Protein AF-R4LGD7-F1 (afdb_monomer_lite)

Foldseek 3Di:
DDDDDDDDDDDDDDDDDDDDDPDPQQFAQAPAPGPGDGWDPDPDDTDNHDPVVVCVSVVVVVVVLVCQCPPPDDSNVVSVVVVVVVVVVVVCVVVVVVCCCCVPPVNVVVVVVVVVVVVVVVVVVVVVVVVVVVVVVVVVVVVVVVVVVVVVVVVVVVVVVVVVVVVVVVVVVVVVVVVVVVVVVVVVVVVVVVVVVVVVVVVVVVVVVVVVVVVVVVVVVVVVVVVVVVVVVVVVVVVVVVVVVVVVVVVVVVVVVVVVVVVVVVVVVVVVVVVVVVVVVVVVVVVVVVVVVVVVVVVVVVVVVVVVVVVVVVVVVVVVVVVVVVVVVVVVVVVVVVVVVVVVVVVVVVVVVVVVVVVVVVVVVVVVVVVVVVVVVVVVVVVPDPPDDDDDDDDD

Secondary structure (DSSP, 8-state):
-----------------PPPP-----EEEPTTT-PEEEPPSSSS----S-STTTTHHHHHHHHHHHHHHH--SHHHHHHHHHHHHHHHHHHHHHHHHHHHHHHSHHHHHHHHHHHHHHHHHHHHHHHHHHHHHHHHHHHHHHHHHHHHHHHHHHHHHHHHHHHHHHHHHHHHHHHHHHHHHHHHHHHHHHHHHHHHHHHHHHHHHHHHHHHHHHHHHHHHHHHHHHHHHHHHHHHHHHHHHHHHHHHHHHHHHHHHHHHHHHHHHHHHHHHHHHHHHHHHHHHHHHHHHHHHHHHHHHHHHHHHHHHHHHHHHHHHHHHHHHHHHHHHHHHHHHHHHHHHHHHHHHHHHHHHHHHHHHHHHHHHHHHHHHHHHHHHHHHHHHHHSS----------

pLDDT: mean 82.68, std 17.06, range [32.38, 98.5]

Structure (mmCIF, N/CA/C/O backbone):
data_AF-R4LGD7-F1
#
_entry.id   AF-R4LGD7-F1
#
loop_
_atom_site.group_PDB
_atom_site.id
_atom_site.type_symbol
_atom_site.label_atom_id
_atom_site.label_alt_id
_atom_site.label_comp_id
_atom_site.label_asym_id
_atom_site.label_entity_id
_atom_site.label_seq_id
_atom_site.pdbx_PDB_ins_code
_atom_site.Cartn_x
_atom_site.Cartn_y
_atom_site.Cartn_z
_atom_site.occupancy
_atom_site.B_iso_or_equiv
_atom_site.auth_seq_id
_atom_site.auth_comp_id
_atom_site.auth_asym_id
_atom_site.auth_atom_id
_atom_site.pdbx_PDB_model_num
ATOM 1 N N . MET A 1 1 ? 34.556 -16.173 -100.024 1.00 38.25 1 MET A N 1
ATOM 2 C CA . MET A 1 1 ? 34.265 -14.835 -100.579 1.00 38.25 1 MET A CA 1
ATOM 3 C C . MET A 1 1 ? 35.461 -13.973 -100.240 1.00 38.25 1 MET A C 1
ATOM 5 O O . MET A 1 1 ? 35.655 -13.718 -99.063 1.00 38.25 1 MET A O 1
ATOM 9 N N . ALA A 1 2 ? 36.342 -13.570 -101.134 1.00 39.22 2 ALA A N 1
ATOM 10 C CA . ALA A 1 2 ? 36.538 -13.737 -102.574 1.00 39.22 2 ALA A CA 1
ATOM 11 C C . ALA A 1 2 ? 38.052 -13.438 -102.753 1.00 39.22 2 ALA A C 1
ATOM 13 O O . ALA A 1 2 ? 38.569 -12.611 -102.001 1.00 39.22 2 ALA A O 1
ATOM 14 N N . ASP A 1 3 ? 38.803 -14.320 -103.413 1.00 35.53 3 ASP A N 1
ATOM 15 C CA . ASP A 1 3 ? 39.297 -14.156 -104.801 1.00 35.53 3 ASP A CA 1
ATOM 16 C C . ASP A 1 3 ? 40.407 -13.098 -104.920 1.00 35.53 3 ASP A C 1
ATOM 18 O O . ASP A 1 3 ? 40.339 -12.051 -104.288 1.00 35.53 3 ASP A O 1
ATOM 22 N N . ASP A 1 4 ? 41.406 -13.192 -105.784 1.00 39.41 4 ASP A N 1
ATOM 23 C CA . ASP A 1 4 ? 42.182 -14.248 -106.452 1.00 39.41 4 ASP A CA 1
ATOM 24 C C . ASP A 1 4 ? 43.318 -13.461 -107.176 1.00 39.41 4 ASP A C 1
ATOM 26 O O . ASP A 1 4 ? 43.354 -12.230 -107.091 1.00 39.41 4 ASP A O 1
ATOM 30 N N . ASP A 1 5 ? 44.204 -14.141 -107.908 1.00 42.47 5 ASP A N 1
ATOM 31 C CA . ASP A 1 5 ? 45.185 -13.600 -108.887 1.00 42.47 5 ASP A CA 1
ATOM 32 C C . ASP A 1 5 ? 46.436 -12.895 -108.305 1.00 42.47 5 ASP A C 1
ATOM 34 O O . ASP A 1 5 ? 46.411 -11.744 -107.880 1.00 42.47 5 ASP A O 1
ATOM 38 N N . ILE A 1 6 ? 47.639 -13.482 -108.202 1.00 42.53 6 ILE A N 1
ATOM 39 C CA . ILE A 1 6 ? 48.446 -14.314 -109.122 1.00 42.53 6 ILE A CA 1
ATOM 40 C C . ILE A 1 6 ? 48.584 -13.705 -110.525 1.00 42.53 6 ILE A C 1
ATOM 42 O O . ILE A 1 6 ? 47.677 -13.818 -111.330 1.00 42.53 6 ILE A O 1
ATOM 46 N N . LEU A 1 7 ? 49.777 -13.184 -110.857 1.00 39.28 7 LEU A N 1
ATOM 47 C CA . LEU A 1 7 ? 50.544 -13.591 -112.050 1.00 39.28 7 LEU A CA 1
ATOM 48 C C . LEU A 1 7 ? 52.029 -13.130 -111.966 1.00 39.28 7 LEU A C 1
ATOM 50 O O . LEU A 1 7 ? 52.298 -12.028 -111.483 1.00 39.28 7 LEU A O 1
ATOM 54 N N . PRO A 1 8 ? 53.006 -13.950 -112.422 1.00 48.75 8 PRO A N 1
ATOM 55 C CA . PRO A 1 8 ? 54.444 -13.738 -112.230 1.00 48.75 8 PRO A CA 1
ATOM 56 C C . PRO A 1 8 ? 55.233 -13.402 -113.522 1.00 48.75 8 PRO A C 1
ATOM 58 O O . PRO A 1 8 ? 54.756 -13.583 -114.635 1.00 48.75 8 PRO A O 1
ATOM 61 N N . THR A 1 9 ? 56.494 -12.983 -113.331 1.00 39.97 9 THR A N 1
ATOM 62 C CA . THR A 1 9 ? 57.696 -13.167 -114.190 1.00 39.97 9 THR A CA 1
ATOM 63 C C . THR A 1 9 ? 57.579 -13.154 -115.723 1.00 39.97 9 THR A C 1
ATOM 65 O O . THR A 1 9 ? 57.074 -14.104 -116.312 1.00 39.97 9 THR A O 1
ATOM 68 N N . GLN A 1 10 ? 58.333 -12.255 -116.375 1.00 41.62 10 GLN A N 1
ATOM 69 C CA . GLN A 1 10 ? 59.003 -12.566 -117.649 1.00 41.62 10 GLN A CA 1
ATOM 70 C C . GLN A 1 10 ? 60.457 -12.062 -117.676 1.00 41.62 10 GLN A C 1
ATOM 72 O O . GLN A 1 10 ? 60.734 -10.866 -117.648 1.00 41.62 10 GLN A O 1
ATOM 77 N N . ARG A 1 11 ? 61.386 -13.027 -117.737 1.00 36.84 11 ARG A N 1
ATOM 78 C CA . ARG A 1 11 ? 62.763 -12.888 -118.230 1.00 36.84 11 ARG A CA 1
ATOM 79 C C . ARG A 1 11 ? 62.738 -13.084 -119.751 1.00 36.84 11 ARG A C 1
ATOM 81 O O . ARG A 1 11 ? 62.188 -14.080 -120.209 1.00 36.84 11 ARG A O 1
ATOM 88 N N . LEU A 1 12 ? 63.416 -12.220 -120.498 1.00 41.97 12 LEU A N 1
ATOM 89 C CA . LEU A 1 12 ? 63.855 -12.446 -121.884 1.00 41.97 12 LEU A CA 1
ATOM 90 C C . LEU A 1 12 ? 65.398 -12.388 -121.830 1.00 41.97 12 LEU A C 1
ATOM 92 O O . LEU A 1 12 ? 65.941 -11.379 -121.394 1.00 41.97 12 LEU A O 1
ATOM 96 N N . ALA A 1 13 ? 66.169 -13.479 -121.965 1.00 35.03 13 ALA A N 1
ATOM 97 C CA . ALA A 1 13 ? 66.481 -14.210 -123.206 1.00 35.03 13 ALA A CA 1
ATOM 98 C C . ALA A 1 13 ? 66.759 -13.214 -124.350 1.00 35.03 13 ALA A C 1
ATOM 100 O O . ALA A 1 13 ? 65.853 -12.549 -124.822 1.00 35.03 13 ALA A O 1
ATOM 101 N N . GLY A 1 14 ? 68.008 -12.943 -124.726 1.00 32.38 14 GLY A N 1
ATOM 102 C CA . GLY A 1 14 ? 68.897 -13.899 -125.381 1.00 32.38 14 GLY A CA 1
ATOM 103 C C . GLY A 1 14 ? 68.765 -13.719 -126.896 1.00 32.38 14 GLY A C 1
ATOM 104 O O . GLY A 1 14 ? 67.782 -14.152 -127.483 1.00 32.38 14 GLY A O 1
ATOM 105 N N . SER A 1 15 ? 69.727 -13.051 -127.535 1.00 33.50 15 SER A N 1
ATOM 106 C CA . SER A 1 15 ? 69.839 -13.001 -128.998 1.00 33.50 15 SER A CA 1
ATOM 107 C C . SER A 1 15 ? 71.292 -12.786 -129.417 1.00 33.50 15 SER A C 1
ATOM 109 O O . SER A 1 15 ? 71.870 -11.722 -129.227 1.00 33.50 15 SER A O 1
ATOM 111 N N . ALA A 1 16 ? 71.863 -13.839 -129.985 1.00 37.38 16 ALA A N 1
ATOM 112 C CA . ALA A 1 16 ? 73.033 -13.877 -130.858 1.00 37.38 16 ALA A CA 1
ATOM 113 C C . ALA A 1 16 ? 72.837 -15.107 -131.770 1.00 37.38 16 ALA A C 1
ATOM 115 O O . ALA A 1 16 ? 72.139 -16.033 -131.350 1.00 37.38 16 ALA A O 1
ATOM 116 N N . PRO A 1 17 ? 73.527 -15.249 -132.913 1.00 47.19 17 PRO A N 1
ATOM 117 C CA . PRO A 1 17 ? 74.040 -14.263 -133.868 1.00 47.19 17 PRO A CA 1
ATOM 118 C C . PRO A 1 17 ? 73.513 -14.551 -135.302 1.00 47.19 17 PRO A C 1
ATOM 120 O O . PRO A 1 17 ? 73.034 -15.646 -135.589 1.00 47.19 17 PRO A O 1
ATOM 123 N N . ALA A 1 18 ? 73.625 -13.594 -136.228 1.00 39.81 18 ALA A N 1
ATOM 124 C CA . ALA A 1 18 ? 73.354 -13.817 -137.654 1.00 39.81 18 ALA A CA 1
ATOM 125 C C . ALA A 1 18 ? 74.667 -13.969 -138.440 1.00 39.81 18 ALA A C 1
ATOM 127 O O . ALA A 1 18 ? 75.651 -13.283 -138.168 1.00 39.81 18 ALA A O 1
ATOM 128 N N . ALA A 1 19 ? 74.655 -14.926 -139.364 1.00 38.81 19 ALA A N 1
ATOM 129 C CA . ALA A 1 19 ? 75.782 -15.465 -140.106 1.00 38.81 19 ALA A CA 1
ATOM 130 C C . ALA A 1 19 ? 76.395 -14.500 -141.137 1.00 38.81 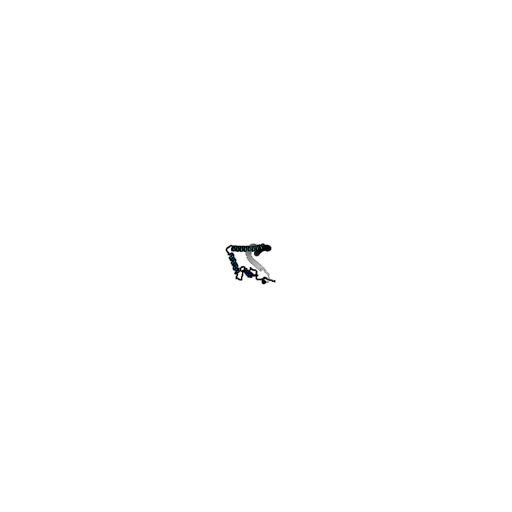19 ALA A C 1
ATOM 132 O O . ALA A 1 19 ? 75.721 -13.645 -141.706 1.00 38.81 19 ALA A O 1
ATOM 133 N N . ALA A 1 20 ? 77.691 -14.711 -141.367 1.00 39.78 20 ALA A N 1
ATOM 134 C CA . ALA A 1 20 ? 78.542 -14.044 -142.342 1.00 39.78 20 ALA A CA 1
ATOM 135 C C . ALA A 1 20 ? 78.136 -14.326 -143.806 1.00 39.78 20 ALA A C 1
ATOM 137 O O . ALA A 1 20 ? 77.704 -15.440 -144.108 1.00 39.78 20 ALA A O 1
ATOM 138 N N . PRO A 1 21 ? 78.365 -13.384 -144.736 1.00 44.44 21 PRO A N 1
ATOM 139 C CA . PRO A 1 21 ? 78.763 -13.708 -146.101 1.00 44.44 21 PRO A CA 1
ATOM 140 C C . PRO A 1 21 ? 80.276 -14.019 -146.156 1.00 44.44 21 PRO A C 1
ATOM 142 O O . PRO A 1 21 ? 81.037 -13.513 -145.334 1.00 44.44 21 PRO A O 1
ATOM 145 N N . ASP A 1 22 ? 80.707 -14.856 -147.107 1.00 49.44 22 ASP A N 1
ATOM 146 C CA . ASP A 1 22 ? 82.111 -15.214 -147.391 1.00 49.44 22 ASP A CA 1
ATOM 147 C C . ASP A 1 22 ? 82.980 -13.971 -147.695 1.00 49.44 22 ASP A C 1
ATOM 149 O O . ASP A 1 22 ? 83.209 -13.603 -148.849 1.00 49.44 22 ASP A O 1
ATOM 153 N N . GLU A 1 23 ? 83.461 -13.300 -146.648 1.00 52.59 23 GLU A N 1
ATOM 154 C CA . GLU A 1 23 ? 84.456 -12.232 -146.738 1.00 52.59 23 GLU A CA 1
ATOM 155 C C . GLU A 1 23 ? 85.862 -12.833 -146.900 1.00 52.59 23 GLU A C 1
ATOM 157 O O . GLU A 1 23 ? 86.199 -13.818 -146.229 1.00 52.59 23 GLU A O 1
ATOM 162 N N . PRO A 1 24 ? 86.717 -12.259 -147.771 1.00 55.06 24 PRO A N 1
ATOM 163 C CA . PRO A 1 24 ? 88.086 -12.727 -147.936 1.00 55.06 24 PRO A CA 1
ATOM 164 C C . PRO A 1 24 ? 88.774 -12.671 -146.576 1.00 55.06 24 PRO A C 1
ATOM 166 O O . PRO A 1 24 ? 88.838 -11.605 -145.968 1.00 55.06 24 PRO A O 1
ATOM 169 N N . VAL A 1 25 ? 89.275 -13.809 -146.084 1.00 60.56 25 VAL A N 1
ATOM 170 C CA . VAL A 1 25 ? 90.020 -13.859 -144.822 1.00 60.56 25 VAL A CA 1
ATOM 171 C C . VAL A 1 25 ? 91.148 -12.834 -144.915 1.00 60.56 25 VAL A C 1
ATOM 173 O O . VAL A 1 25 ? 92.125 -13.053 -145.631 1.00 60.56 25 VAL A O 1
ATOM 176 N N . GLU A 1 26 ? 90.989 -11.695 -144.233 1.00 76.69 26 GLU A N 1
ATOM 177 C CA . GLU A 1 26 ? 91.947 -10.599 -144.301 1.00 76.69 26 GLU A CA 1
ATOM 178 C C . GLU A 1 26 ? 93.261 -11.121 -143.719 1.00 76.69 26 GLU A C 1
ATOM 180 O O . GLU A 1 26 ? 93.400 -11.339 -142.515 1.00 76.69 26 GLU A O 1
ATOM 185 N N . THR A 1 27 ? 94.231 -11.420 -144.579 1.00 72.38 27 THR A N 1
ATOM 186 C CA . THR A 1 27 ? 95.546 -11.869 -144.139 1.00 72.38 27 THR A CA 1
ATOM 187 C C . THR A 1 27 ? 96.445 -10.658 -143.967 1.00 72.38 27 THR A C 1
ATOM 189 O O . THR A 1 27 ? 96.840 -10.030 -144.949 1.00 72.38 27 THR A O 1
ATOM 192 N N . ARG A 1 28 ? 96.814 -10.340 -142.721 1.00 78.88 28 ARG A N 1
ATOM 193 C CA . ARG A 1 28 ? 97.836 -9.319 -142.435 1.00 78.88 28 ARG A CA 1
ATOM 194 C C . ARG A 1 28 ? 99.207 -9.980 -142.317 1.00 78.88 28 ARG A C 1
ATOM 196 O O . ARG A 1 28 ? 99.301 -11.059 -141.725 1.00 78.88 28 ARG A O 1
ATOM 203 N N . PRO A 1 29 ? 100.278 -9.358 -142.835 1.00 81.50 29 PRO A N 1
ATOM 204 C CA . PRO A 1 29 ? 101.618 -9.908 -142.696 1.00 81.50 29 PRO A CA 1
ATOM 205 C C . PRO A 1 29 ? 101.994 -10.004 -141.215 1.00 81.50 29 PRO A C 1
ATOM 207 O O . PRO A 1 29 ? 101.773 -9.074 -140.433 1.00 81.50 29 PRO A O 1
ATOM 210 N N . CYS A 1 30 ? 102.569 -11.138 -140.817 1.00 82.12 30 CYS A N 1
ATOM 211 C CA . CYS A 1 30 ? 103.103 -11.329 -139.479 1.00 82.12 30 CYS A CA 1
ATOM 212 C C . CYS A 1 30 ? 104.121 -10.230 -139.177 1.00 82.12 30 CYS A C 1
ATOM 214 O O . CYS A 1 30 ? 105.102 -10.077 -139.900 1.00 82.12 30 CYS A O 1
ATOM 216 N N . ALA A 1 31 ? 103.962 -9.547 -138.042 1.00 81.38 31 ALA A N 1
ATOM 217 C CA . ALA A 1 31 ? 104.867 -8.483 -137.610 1.00 81.38 31 ALA A CA 1
ATOM 218 C C . ALA A 1 31 ? 106.307 -8.955 -137.302 1.00 81.38 31 ALA A C 1
ATOM 220 O O . ALA A 1 31 ? 107.125 -8.151 -136.865 1.00 81.38 31 ALA A O 1
ATOM 221 N N . HIS A 1 32 ? 106.616 -10.246 -137.468 1.00 80.94 32 HIS A N 1
ATOM 222 C CA . HIS A 1 32 ? 107.971 -10.774 -137.343 1.00 80.94 32 HIS A CA 1
ATOM 223 C C . HIS A 1 32 ? 108.520 -11.336 -138.659 1.00 80.94 32 HIS A C 1
ATOM 225 O O . HIS A 1 32 ? 109.549 -10.860 -139.119 1.00 80.94 32 HIS A O 1
ATOM 231 N N . CYS A 1 33 ? 107.857 -12.328 -139.261 1.00 76.50 33 CYS A N 1
ATOM 232 C CA . CYS A 1 33 ? 108.366 -13.017 -140.454 1.00 76.50 33 CYS A CA 1
ATOM 233 C C . CYS A 1 33 ? 107.679 -12.600 -141.765 1.00 76.50 33 CYS A C 1
ATOM 235 O O . CYS A 1 33 ? 108.028 -13.111 -142.822 1.00 76.50 33 CYS A O 1
ATOM 237 N N . GLY A 1 34 ? 106.671 -11.726 -141.714 1.00 79.81 34 GLY A N 1
ATOM 238 C CA . GLY A 1 34 ? 105.950 -11.249 -142.896 1.00 79.81 34 GLY A CA 1
ATOM 239 C C . GLY A 1 34 ? 104.959 -12.238 -143.521 1.00 79.81 34 GLY A C 1
ATOM 240 O O . GLY A 1 34 ? 104.193 -11.824 -144.386 1.00 79.81 34 GLY A O 1
ATOM 241 N N . ARG A 1 35 ? 104.900 -13.508 -143.080 1.00 80.25 35 ARG A N 1
ATOM 242 C CA . ARG A 1 35 ? 103.923 -14.490 -143.595 1.00 80.25 35 ARG A CA 1
ATOM 243 C C . ARG A 1 35 ? 102.481 -13.990 -143.422 1.00 80.25 35 ARG A C 1
ATOM 245 O O . ARG A 1 35 ? 102.187 -13.414 -142.373 1.00 80.25 35 ARG A O 1
ATOM 252 N N . PRO A 1 36 ? 101.584 -14.221 -144.395 1.00 80.56 36 PRO A N 1
ATOM 253 C CA . PRO A 1 36 ? 100.181 -13.844 -144.271 1.00 80.56 36 PRO A CA 1
ATOM 254 C C . PRO A 1 36 ? 99.538 -14.608 -143.110 1.00 80.56 36 PRO A C 1
ATOM 256 O O . PRO A 1 36 ? 99.473 -15.835 -143.122 1.00 80.56 36 PRO A O 1
ATOM 259 N N . VAL A 1 37 ? 99.092 -13.879 -142.084 1.00 80.62 37 VAL A N 1
ATOM 260 C CA . VAL A 1 37 ? 98.392 -14.437 -140.923 1.00 80.62 37 VAL A CA 1
ATOM 261 C C . VAL A 1 37 ? 96.903 -14.146 -141.073 1.00 80.62 37 VAL A C 1
ATOM 263 O O . VAL A 1 37 ? 96.532 -12.964 -141.065 1.00 80.62 37 VAL A O 1
ATOM 266 N N . PRO A 1 38 ? 96.049 -15.178 -141.178 1.00 79.19 38 PRO A N 1
ATOM 267 C CA . PRO A 1 38 ? 94.608 -14.988 -141.271 1.00 79.19 38 PRO A CA 1
ATOM 268 C C . PRO A 1 38 ? 94.076 -14.292 -140.010 1.00 79.19 38 PRO A C 1
ATOM 270 O O . PRO A 1 38 ? 94.327 -14.735 -138.883 1.00 79.19 38 PRO A O 1
ATOM 273 N N . GLN A 1 39 ? 93.388 -13.162 -140.194 1.00 81.69 39 GLN A N 1
ATOM 274 C CA . GLN A 1 39 ? 92.724 -12.439 -139.111 1.00 81.69 39 GLN A CA 1
ATOM 275 C C . GLN A 1 39 ? 91.346 -13.041 -138.809 1.00 81.69 39 GLN A C 1
ATOM 277 O O . GLN A 1 39 ? 90.741 -13.726 -139.628 1.00 81.69 39 GLN A O 1
ATOM 282 N N . ARG A 1 40 ? 90.853 -12.788 -137.595 1.00 74.56 40 ARG A N 1
ATOM 283 C CA . ARG A 1 40 ? 89.493 -13.137 -137.156 1.00 74.56 40 ARG A CA 1
ATOM 284 C C . ARG A 1 40 ? 88.547 -11.975 -137.460 1.00 74.56 40 ARG A C 1
ATOM 286 O O . ARG A 1 40 ? 88.895 -10.841 -137.151 1.00 74.56 40 ARG A O 1
ATOM 293 N N . ALA A 1 41 ? 87.354 -12.272 -137.973 1.00 66.50 41 ALA A N 1
ATOM 294 C CA . ALA A 1 41 ? 86.334 -11.273 -138.313 1.00 66.50 41 ALA A CA 1
ATOM 295 C C . ALA A 1 41 ? 85.604 -10.664 -137.089 1.00 66.50 41 ALA A C 1
ATOM 297 O O . ALA A 1 41 ? 84.843 -9.714 -137.223 1.00 66.50 41 ALA A O 1
ATOM 298 N N . SER A 1 42 ? 85.813 -11.190 -135.876 1.00 66.69 42 SER A N 1
ATOM 299 C CA . SER A 1 42 ? 85.057 -10.807 -134.672 1.00 66.69 42 SER A CA 1
ATOM 300 C C . SER A 1 42 ? 85.822 -9.873 -133.720 1.00 66.69 42 SER A C 1
ATOM 302 O O . SER A 1 42 ? 87.030 -10.044 -133.524 1.00 66.69 42 SER A O 1
ATOM 304 N N . ALA A 1 43 ? 85.092 -8.968 -133.048 1.00 54.62 43 ALA A N 1
ATOM 305 C CA . ALA A 1 43 ? 85.590 -7.967 -132.097 1.00 54.62 43 ALA A CA 1
ATOM 306 C C . ALA A 1 43 ? 86.573 -8.542 -131.054 1.00 54.62 43 ALA A C 1
ATOM 308 O O . ALA A 1 43 ? 86.215 -9.296 -130.151 1.00 54.62 43 ALA A O 1
ATOM 309 N N . GLY A 1 44 ? 87.847 -8.182 -131.202 1.00 69.06 44 GLY A N 1
ATOM 310 C CA . GLY A 1 44 ? 88.956 -8.598 -130.350 1.00 69.06 44 GLY A CA 1
ATOM 311 C C . GLY A 1 44 ? 90.283 -8.128 -130.943 1.00 69.06 44 GLY A C 1
ATOM 312 O O . GLY A 1 44 ? 90.360 -7.785 -132.121 1.00 69.06 44 GLY A O 1
ATOM 313 N N . ARG A 1 45 ? 91.358 -8.087 -130.144 1.00 72.31 45 ARG A N 1
ATOM 314 C CA . ARG A 1 45 ? 92.643 -7.528 -130.604 1.00 72.31 45 ARG A CA 1
ATOM 315 C C . ARG A 1 45 ? 93.157 -8.275 -131.849 1.00 72.31 45 ARG A C 1
ATOM 317 O O . ARG A 1 45 ? 93.325 -9.494 -131.758 1.00 72.31 45 ARG A O 1
ATOM 324 N N . PRO A 1 46 ? 93.466 -7.596 -132.967 1.00 74.44 46 PRO A N 1
ATOM 325 C CA . PRO A 1 46 ? 93.964 -8.250 -134.177 1.00 74.44 46 PRO A CA 1
ATOM 326 C C . PRO A 1 46 ? 95.207 -9.115 -133.917 1.00 74.44 46 PRO A C 1
ATOM 328 O O . PRO A 1 46 ? 96.064 -8.775 -133.088 1.00 74.44 46 PRO A O 1
ATOM 331 N N . PHE A 1 47 ? 95.309 -10.250 -134.611 1.00 77.38 47 PHE A N 1
ATOM 332 C CA . PHE A 1 47 ? 96.453 -11.151 -134.507 1.00 77.38 47 PHE A CA 1
ATOM 333 C C . PHE A 1 47 ? 97.677 -10.525 -135.179 1.00 77.38 47 PHE A C 1
ATOM 335 O O . PHE A 1 47 ? 97.736 -10.367 -136.392 1.00 77.38 47 PHE A O 1
ATOM 342 N N . ARG A 1 48 ? 98.695 -10.180 -134.385 1.00 82.06 48 ARG A N 1
ATOM 343 C CA . ARG A 1 48 ? 99.935 -9.563 -134.894 1.00 82.06 48 ARG A CA 1
ATOM 344 C C . ARG A 1 48 ? 100.998 -10.565 -135.367 1.00 82.06 48 ARG A C 1
ATOM 346 O O . ARG A 1 48 ? 101.928 -10.155 -136.055 1.00 82.06 48 ARG A O 1
ATOM 353 N N . TYR A 1 49 ? 100.912 -11.842 -134.989 1.00 83.44 49 TYR A N 1
ATOM 354 C CA . TYR A 1 49 ? 101.970 -12.835 -135.230 1.00 83.44 49 TYR A CA 1
ATOM 355 C C . TYR A 1 49 ? 101.417 -14.177 -135.728 1.00 83.44 49 TYR A C 1
ATOM 357 O O . TYR A 1 49 ? 100.282 -14.515 -135.397 1.00 83.44 49 TYR A O 1
ATOM 365 N N . CYS A 1 50 ? 102.238 -14.931 -136.474 1.00 81.88 50 CYS A N 1
ATOM 366 C CA . CYS A 1 50 ? 101.960 -16.309 -136.898 1.00 81.88 50 CYS A CA 1
ATOM 367 C C . CYS A 1 50 ? 101.635 -17.205 -135.699 1.00 81.88 50 CYS A C 1
ATOM 369 O O . CYS A 1 50 ? 102.309 -17.140 -134.666 1.00 81.88 50 CYS A O 1
ATOM 371 N N . ARG A 1 51 ? 100.607 -18.039 -135.854 1.00 78.50 51 ARG A N 1
ATOM 372 C CA . ARG A 1 51 ? 100.076 -18.928 -134.807 1.00 78.50 51 ARG A CA 1
ATOM 373 C C . ARG A 1 51 ? 100.319 -20.404 -135.118 1.00 78.50 51 ARG A C 1
ATOM 375 O O . ARG A 1 51 ? 100.408 -21.203 -134.200 1.00 78.50 51 ARG A O 1
ATOM 382 N N . ASP A 1 52 ? 100.503 -20.700 -136.395 1.00 71.62 52 ASP A N 1
ATOM 383 C CA . ASP A 1 52 ? 100.900 -21.967 -137.007 1.00 71.62 52 ASP A CA 1
ATOM 384 C C . ASP A 1 52 ? 102.328 -22.419 -136.655 1.00 71.62 52 ASP A C 1
ATOM 386 O O . ASP A 1 52 ? 102.666 -23.573 -136.874 1.00 71.62 52 ASP A O 1
ATOM 390 N N . ASN A 1 53 ? 103.158 -21.540 -136.084 1.00 68.19 53 ASN A N 1
ATOM 391 C CA . ASN A 1 53 ? 104.538 -21.854 -135.695 1.00 68.19 53 ASN A CA 1
ATOM 392 C C . ASN A 1 53 ? 104.740 -21.816 -134.165 1.00 68.19 53 ASN A C 1
ATOM 394 O O . ASN A 1 53 ? 105.652 -21.151 -133.681 1.00 68.19 53 ASN A O 1
ATOM 398 N N . ASP A 1 54 ? 103.819 -22.391 -133.380 1.00 70.50 54 ASP A N 1
ATOM 399 C CA . ASP A 1 54 ? 103.883 -22.485 -131.904 1.00 70.50 54 ASP A CA 1
ATOM 400 C C . ASP A 1 54 ? 104.279 -21.178 -131.183 1.00 70.50 54 ASP A C 1
ATOM 402 O O . ASP A 1 54 ? 105.052 -21.140 -130.217 1.00 70.50 54 ASP A O 1
ATOM 406 N N . GLY A 1 55 ? 103.787 -20.044 -131.692 1.00 77.44 55 GLY A N 1
ATOM 407 C CA . GLY A 1 55 ? 104.093 -18.715 -131.160 1.00 77.44 55 GLY A CA 1
ATOM 408 C C . GLY A 1 55 ? 105.569 -18.304 -131.257 1.00 77.44 55 GLY A C 1
ATOM 409 O O . GLY A 1 55 ? 105.982 -17.353 -130.587 1.00 77.44 55 GLY A O 1
ATOM 410 N N . GLU A 1 56 ? 106.386 -18.977 -132.067 1.00 79.06 56 GLU A N 1
ATOM 411 C CA . GLU A 1 56 ? 107.804 -18.663 -132.247 1.00 79.06 56 GLU A CA 1
ATOM 412 C C . GLU A 1 56 ? 107.993 -17.223 -132.741 1.00 79.06 56 GLU A C 1
ATOM 414 O O . GLU A 1 56 ? 108.767 -16.471 -132.161 1.00 79.06 56 GLU A O 1
ATOM 419 N N . CYS A 1 57 ? 107.189 -16.766 -133.705 1.00 80.56 57 CYS A N 1
ATOM 420 C CA . CYS A 1 57 ? 107.237 -15.385 -134.201 1.00 80.56 57 CYS A CA 1
ATOM 421 C C . CYS A 1 57 ? 106.926 -14.336 -133.117 1.00 80.56 57 CYS A C 1
ATOM 423 O O . CYS A 1 57 ? 107.551 -13.272 -133.068 1.00 80.56 57 CYS A O 1
ATOM 425 N N . GLN A 1 58 ? 105.989 -14.629 -132.210 1.00 82.38 58 GLN A N 1
ATOM 426 C CA . GLN A 1 58 ? 105.699 -13.762 -131.066 1.00 82.38 58 GLN A CA 1
ATOM 427 C C . GLN A 1 58 ? 106.864 -13.762 -130.068 1.00 82.38 58 GLN A C 1
ATOM 429 O O . GLN A 1 58 ? 107.252 -12.696 -129.577 1.00 82.38 58 GLN A O 1
ATOM 434 N N . ARG A 1 59 ? 107.441 -14.939 -129.782 1.00 80.00 59 ARG A N 1
ATOM 435 C CA . ARG A 1 59 ? 108.606 -15.096 -128.898 1.00 80.00 59 ARG A CA 1
ATOM 436 C C . ARG A 1 59 ? 109.847 -14.415 -129.472 1.00 80.00 59 ARG A C 1
ATOM 438 O O . ARG A 1 59 ? 110.525 -13.706 -128.737 1.00 80.00 59 ARG A O 1
ATOM 445 N N . ALA A 1 60 ? 110.096 -14.528 -130.771 1.00 75.19 60 ALA A N 1
ATOM 446 C CA . ALA A 1 60 ? 111.210 -13.899 -131.464 1.00 75.19 60 ALA A CA 1
ATOM 447 C C . ALA A 1 60 ? 111.072 -12.372 -131.484 1.00 75.19 60 ALA A C 1
ATOM 449 O O . ALA A 1 60 ? 111.996 -11.677 -131.075 1.00 75.19 60 ALA A O 1
ATOM 450 N N . SER A 1 61 ? 109.896 -11.824 -131.809 1.00 77.56 61 SER A N 1
ATOM 451 C CA . SER A 1 61 ? 109.644 -10.377 -131.688 1.00 77.56 61 SER A CA 1
ATOM 452 C C . SER A 1 61 ? 109.744 -9.881 -130.236 1.00 77.56 61 SER A C 1
ATOM 454 O O . SER A 1 61 ? 110.220 -8.774 -129.973 1.00 77.56 61 SER A O 1
ATOM 456 N N . ARG A 1 62 ? 109.325 -10.691 -129.252 1.00 76.31 62 ARG A N 1
ATOM 457 C CA . ARG A 1 62 ? 109.540 -10.393 -127.826 1.00 76.31 62 ARG A CA 1
ATOM 458 C C . ARG A 1 62 ? 111.029 -10.403 -127.472 1.00 76.31 62 ARG A C 1
ATOM 460 O O . ARG A 1 62 ? 111.464 -9.482 -126.793 1.00 76.31 62 ARG A O 1
ATOM 467 N N . ASN A 1 63 ? 111.804 -11.367 -127.962 1.00 74.94 63 ASN A N 1
ATOM 468 C CA . ASN A 1 63 ? 113.252 -11.430 -127.769 1.00 74.94 63 ASN A CA 1
ATOM 469 C C . ASN A 1 63 ? 113.974 -10.269 -128.457 1.00 74.94 63 ASN A C 1
ATOM 471 O O . ASN A 1 63 ? 114.875 -9.703 -127.858 1.00 74.94 63 ASN A O 1
ATOM 475 N N . VAL A 1 64 ? 113.552 -9.853 -129.653 1.00 73.31 64 VAL A N 1
ATOM 476 C CA . VAL A 1 64 ? 114.069 -8.658 -130.340 1.00 73.31 64 VAL A CA 1
ATOM 477 C C . VAL A 1 64 ? 113.803 -7.407 -129.502 1.00 73.31 64 VAL A C 1
ATOM 479 O O . VAL A 1 64 ? 114.727 -6.647 -129.239 1.00 73.31 64 VAL A O 1
ATOM 482 N N . ARG A 1 65 ? 112.585 -7.225 -128.978 1.00 67.94 65 ARG A N 1
ATOM 483 C CA . ARG A 1 65 ? 112.274 -6.103 -128.072 1.00 67.94 65 ARG A CA 1
ATOM 484 C C . ARG A 1 65 ? 113.043 -6.167 -126.753 1.00 67.94 65 ARG A C 1
ATOM 486 O O . ARG A 1 65 ? 113.530 -5.143 -126.294 1.00 67.94 65 ARG A O 1
ATOM 493 N N . MET A 1 66 ? 113.191 -7.353 -126.162 1.00 69.25 66 MET A N 1
ATOM 494 C CA . MET A 1 66 ? 114.012 -7.553 -124.961 1.00 69.25 66 MET A CA 1
ATOM 495 C C . MET A 1 66 ? 115.484 -7.228 -125.240 1.00 69.25 66 MET A C 1
ATOM 497 O O . MET A 1 66 ? 116.100 -6.537 -124.438 1.00 69.25 66 MET A O 1
ATOM 501 N N . ARG A 1 67 ? 116.026 -7.637 -126.396 1.00 66.56 67 ARG A N 1
ATOM 502 C CA . ARG A 1 67 ? 117.383 -7.285 -126.839 1.00 66.56 67 ARG A CA 1
ATOM 503 C C . ARG A 1 67 ? 117.526 -5.784 -127.072 1.00 66.56 67 ARG A C 1
ATOM 505 O O . ARG A 1 67 ? 118.498 -5.218 -126.601 1.00 66.56 67 ARG A O 1
ATOM 512 N N . HIS A 1 68 ? 116.558 -5.119 -127.704 1.00 65.38 68 HIS A N 1
ATOM 513 C CA . HIS A 1 68 ? 116.586 -3.661 -127.872 1.00 65.38 68 HIS A CA 1
ATOM 514 C C . HIS A 1 68 ? 116.457 -2.904 -126.540 1.00 65.38 68 HIS A C 1
ATOM 516 O O . HIS A 1 68 ? 117.108 -1.878 -126.370 1.00 65.38 68 HIS A O 1
ATOM 522 N N . ARG A 1 69 ? 115.696 -3.418 -125.562 1.00 66.31 69 ARG A N 1
ATOM 523 C CA . ARG A 1 69 ? 115.637 -2.842 -124.202 1.00 66.31 69 ARG A CA 1
ATOM 524 C C . ARG A 1 69 ? 116.915 -3.054 -123.397 1.00 66.31 69 ARG A C 1
ATOM 526 O O . ARG A 1 69 ? 117.276 -2.185 -122.605 1.00 66.31 69 ARG A O 1
ATOM 533 N N . ALA A 1 70 ? 117.552 -4.211 -123.560 1.00 63.53 70 ALA A N 1
ATOM 534 C CA . ALA A 1 70 ? 118.757 -4.608 -122.835 1.00 63.53 70 ALA A CA 1
ATOM 535 C C . ALA A 1 70 ? 120.060 -4.247 -123.577 1.00 63.53 70 ALA A C 1
ATOM 537 O O . ALA A 1 70 ? 121.139 -4.539 -123.070 1.00 63.53 70 ALA A O 1
ATOM 538 N N . ALA A 1 71 ? 119.976 -3.614 -124.754 1.00 59.78 71 ALA A N 1
ATOM 539 C CA . ALA A 1 71 ? 121.133 -3.169 -125.521 1.00 59.78 71 ALA A CA 1
ATOM 540 C C . ALA A 1 71 ? 121.832 -2.002 -124.792 1.00 59.78 71 ALA A C 1
ATOM 542 O O . ALA A 1 71 ? 121.196 -0.964 -124.569 1.00 59.78 71 ALA A O 1
ATOM 543 N N . PRO A 1 72 ? 123.115 -2.141 -124.403 1.00 65.19 72 PRO A N 1
ATOM 544 C CA . PRO A 1 72 ? 123.863 -1.055 -123.781 1.00 65.19 72 PRO A CA 1
ATOM 545 C C . PRO A 1 72 ? 124.104 0.077 -124.792 1.00 65.19 72 PRO A C 1
ATOM 547 O O . PRO A 1 72 ? 124.450 -0.170 -125.946 1.00 65.19 72 PRO A O 1
ATOM 550 N N . GLY A 1 73 ? 123.914 1.326 -124.354 1.00 69.94 73 GLY A N 1
ATOM 551 C CA . GLY A 1 73 ? 124.139 2.533 -125.156 1.00 69.94 73 GLY A CA 1
ATOM 552 C C . GLY A 1 73 ? 122.871 3.294 -125.566 1.00 69.94 73 GLY A C 1
ATOM 553 O O . GLY A 1 73 ? 121.758 3.016 -125.112 1.00 69.94 73 GLY A O 1
ATOM 554 N N . LEU A 1 74 ? 123.066 4.287 -126.437 1.00 70.31 74 LEU A N 1
ATOM 555 C CA . LEU A 1 74 ? 122.083 5.313 -126.819 1.00 70.31 74 LEU A CA 1
ATOM 556 C C . LEU A 1 74 ? 120.780 4.721 -127.392 1.00 70.31 74 LEU A C 1
ATOM 558 O O . LEU A 1 74 ? 119.693 5.208 -127.096 1.00 70.31 74 LEU A O 1
ATOM 562 N N . ALA A 1 75 ? 120.866 3.611 -128.130 1.00 65.50 75 ALA A N 1
ATOM 563 C CA . ALA A 1 75 ? 119.701 2.949 -128.722 1.00 65.50 75 ALA A CA 1
ATOM 564 C C . ALA A 1 75 ? 118.719 2.384 -127.673 1.00 65.50 75 ALA A C 1
ATOM 566 O O . ALA A 1 75 ? 117.504 2.496 -127.840 1.00 65.50 75 ALA A O 1
ATOM 567 N N . GLY A 1 76 ? 119.222 1.825 -126.566 1.00 67.38 76 GLY A N 1
ATOM 568 C CA . GLY A 1 76 ? 118.383 1.312 -125.477 1.00 67.38 76 GLY A CA 1
ATOM 569 C C . GLY A 1 76 ? 117.755 2.424 -124.628 1.00 67.38 76 GLY A C 1
ATOM 570 O O . GLY A 1 76 ? 116.641 2.267 -124.125 1.00 67.38 76 GLY A O 1
ATOM 571 N N . GLN A 1 77 ? 118.436 3.571 -124.493 1.00 73.06 77 GLN A N 1
ATOM 572 C CA . GLN A 1 77 ? 117.866 4.767 -123.861 1.00 73.06 77 GLN A CA 1
ATOM 573 C C . GLN A 1 77 ? 116.749 5.377 -124.715 1.00 73.06 77 GLN A C 1
ATOM 575 O O . GLN A 1 77 ? 115.689 5.666 -124.167 1.00 73.06 77 GLN A O 1
ATOM 580 N N . VAL A 1 78 ? 116.930 5.471 -126.038 1.00 77.62 78 VAL A N 1
ATOM 581 C CA . VAL A 1 78 ? 115.901 5.968 -126.971 1.00 77.62 78 VAL A CA 1
ATOM 582 C C . VAL A 1 78 ? 114.664 5.060 -126.991 1.00 77.62 78 VAL A C 1
ATOM 584 O O . VAL A 1 78 ? 113.537 5.544 -127.021 1.00 77.62 78 VAL A O 1
ATOM 587 N N . ALA A 1 79 ? 114.837 3.739 -126.910 1.00 69.75 79 ALA A N 1
ATOM 588 C CA . ALA A 1 79 ? 113.701 2.820 -126.835 1.00 69.75 79 ALA A CA 1
ATOM 589 C C . ALA A 1 79 ? 112.880 2.996 -125.540 1.00 69.75 79 ALA A C 1
ATOM 591 O O . ALA A 1 79 ? 111.652 2.952 -125.577 1.00 69.75 79 ALA A O 1
ATOM 592 N N . ARG A 1 80 ? 113.540 3.228 -124.394 1.00 72.69 80 ARG A N 1
ATOM 593 C CA . ARG A 1 80 ? 112.853 3.482 -123.114 1.00 72.69 80 ARG A CA 1
ATOM 594 C C . ARG A 1 80 ? 112.170 4.848 -123.071 1.00 72.69 80 ARG A C 1
ATOM 596 O O . ARG A 1 80 ? 111.087 4.945 -122.503 1.00 72.69 80 ARG A O 1
ATOM 603 N N . THR A 1 81 ? 112.767 5.885 -123.663 1.00 76.81 81 THR A N 1
ATOM 604 C CA . THR A 1 81 ? 112.111 7.198 -123.757 1.00 76.81 81 THR A CA 1
ATOM 605 C C . THR A 1 81 ? 110.887 7.137 -124.662 1.00 76.81 81 THR A C 1
ATOM 607 O O . THR A 1 81 ? 109.862 7.701 -124.300 1.00 76.81 81 THR A O 1
ATOM 610 N N . TRP A 1 82 ? 110.928 6.377 -125.759 1.00 78.75 82 TRP A N 1
ATOM 611 C CA . TRP A 1 82 ? 109.747 6.147 -126.596 1.00 78.75 82 TRP A CA 1
ATOM 612 C C . TRP A 1 82 ? 108.628 5.383 -125.876 1.00 78.75 82 TRP A C 1
ATOM 614 O O . TRP A 1 82 ? 107.473 5.769 -126.003 1.00 78.75 82 TRP A O 1
ATOM 624 N N . GLU A 1 83 ? 108.933 4.363 -125.065 1.00 78.06 83 GLU A N 1
ATOM 625 C CA . GLU A 1 83 ? 107.908 3.687 -124.243 1.00 78.06 83 GLU A CA 1
ATOM 626 C C . GLU A 1 83 ? 107.316 4.613 -123.158 1.00 78.06 83 GLU A C 1
ATOM 628 O O . GLU A 1 83 ? 106.135 4.505 -122.831 1.00 78.06 83 GLU A O 1
ATOM 633 N N . ALA A 1 84 ? 108.113 5.531 -122.595 1.00 78.94 84 ALA A N 1
ATOM 634 C CA . ALA A 1 84 ? 107.620 6.531 -121.646 1.00 78.94 84 ALA A CA 1
ATOM 635 C C . ALA A 1 84 ? 106.721 7.577 -122.325 1.00 78.94 84 ALA A C 1
ATOM 637 O O . ALA A 1 84 ? 105.702 7.955 -121.751 1.00 78.94 84 ALA A O 1
ATOM 638 N N . VAL A 1 85 ? 107.063 7.992 -123.549 1.00 80.94 85 VAL A N 1
ATOM 639 C CA . VAL A 1 85 ? 106.227 8.873 -124.379 1.00 80.94 85 VAL A CA 1
ATOM 640 C C . VAL A 1 85 ? 104.908 8.187 -124.733 1.00 80.94 85 VAL A C 1
ATOM 642 O O . VAL A 1 85 ? 103.866 8.793 -124.537 1.00 80.94 85 VAL A O 1
ATOM 645 N N . ASP A 1 86 ? 104.926 6.916 -125.136 1.00 79.31 86 ASP A N 1
ATOM 646 C CA . ASP A 1 86 ? 103.710 6.144 -125.454 1.00 79.31 86 ASP A CA 1
ATOM 647 C C . ASP A 1 86 ? 102.793 5.986 -124.220 1.00 79.31 86 ASP A C 1
ATOM 649 O O . ASP A 1 86 ? 101.571 6.084 -124.304 1.00 79.31 86 ASP A O 1
ATOM 653 N N . ARG A 1 87 ? 103.374 5.830 -123.020 1.00 80.88 87 ARG A N 1
ATOM 654 C CA . ARG A 1 87 ? 102.614 5.828 -121.756 1.00 80.88 87 ARG A CA 1
ATOM 655 C C . ARG A 1 87 ? 102.024 7.184 -121.402 1.00 80.88 87 ARG A C 1
ATOM 657 O O . ARG A 1 87 ? 100.910 7.228 -120.887 1.00 80.88 87 ARG A O 1
ATOM 664 N N . LEU A 1 88 ? 102.780 8.261 -121.605 1.00 81.50 88 LEU A N 1
ATOM 665 C CA . LEU A 1 88 ? 102.285 9.614 -121.371 1.00 81.50 88 LEU A CA 1
ATOM 666 C C . LEU A 1 88 ? 101.169 9.950 -122.355 1.00 81.50 88 LEU A C 1
ATOM 668 O O . LEU A 1 88 ? 100.159 10.489 -121.925 1.00 81.50 88 LEU A O 1
ATOM 672 N N . ASP A 1 89 ? 101.303 9.557 -123.619 1.00 81.88 89 ASP A N 1
ATOM 673 C CA . ASP A 1 89 ? 100.263 9.731 -124.631 1.00 81.88 89 ASP A CA 1
ATOM 674 C C . ASP A 1 89 ? 99.001 8.946 -124.255 1.00 81.88 89 ASP A C 1
ATOM 676 O O . ASP A 1 89 ? 97.904 9.493 -124.227 1.00 81.88 89 ASP A O 1
ATOM 680 N N . GLN A 1 90 ? 99.150 7.698 -123.802 1.00 82.50 90 GLN A N 1
ATOM 681 C CA . GLN A 1 90 ? 98.018 6.908 -123.328 1.00 82.50 90 GLN A CA 1
ATOM 682 C C . GLN A 1 90 ? 97.351 7.512 -122.082 1.00 82.50 90 GLN A C 1
ATOM 684 O O . GLN A 1 90 ? 96.125 7.546 -122.002 1.00 82.50 90 GLN A O 1
ATOM 689 N N . LEU A 1 91 ? 98.125 8.038 -121.127 1.00 84.00 91 LEU A N 1
ATOM 690 C CA . LEU A 1 91 ? 97.576 8.744 -119.966 1.00 84.00 91 LEU A CA 1
ATOM 691 C C . LEU A 1 91 ? 96.874 10.042 -120.367 1.00 84.00 91 LEU A C 1
ATOM 693 O O . LEU A 1 91 ? 95.799 10.303 -119.840 1.00 84.00 91 LEU A O 1
ATOM 697 N N . VAL A 1 92 ? 97.433 10.819 -121.300 1.00 83.94 92 VAL A N 1
ATOM 698 C CA . VAL A 1 92 ? 96.800 12.034 -121.832 1.00 83.94 92 VAL A CA 1
ATOM 699 C C . VAL A 1 92 ? 95.503 11.678 -122.539 1.00 83.94 92 VAL A C 1
ATOM 701 O O . VAL A 1 92 ? 94.501 12.311 -122.249 1.00 83.94 92 VAL A O 1
ATOM 704 N N . VAL A 1 93 ? 95.466 10.629 -123.363 1.00 81.75 93 VAL A N 1
ATOM 705 C CA . VAL A 1 93 ? 94.226 10.147 -123.991 1.00 81.75 93 VAL A CA 1
ATOM 706 C C . VAL A 1 93 ? 93.198 9.760 -122.929 1.00 81.75 93 VAL A C 1
ATOM 708 O O . VAL A 1 93 ? 92.073 10.240 -122.983 1.00 81.75 93 VAL A O 1
ATOM 711 N N . THR A 1 94 ? 93.581 8.993 -121.903 1.00 81.00 94 THR A N 1
ATOM 712 C CA . THR A 1 94 ? 92.629 8.572 -120.855 1.00 81.00 94 THR A CA 1
ATOM 713 C C . THR A 1 94 ? 92.135 9.755 -120.012 1.00 81.00 94 THR A C 1
ATOM 715 O O . THR A 1 94 ? 90.959 9.824 -119.665 1.00 81.00 94 THR A O 1
ATOM 718 N N . LEU A 1 95 ? 93.016 10.708 -119.686 1.00 81.75 95 LEU A N 1
ATOM 719 C CA . LEU A 1 95 ? 92.668 11.933 -118.958 1.00 81.75 95 LEU A CA 1
ATOM 720 C C . LEU A 1 95 ? 91.831 12.877 -119.814 1.00 81.75 95 LEU A C 1
ATOM 722 O O . LEU A 1 95 ? 90.896 13.468 -119.296 1.00 81.75 95 LEU A O 1
ATOM 726 N N . SER A 1 96 ? 92.128 13.015 -121.104 1.00 80.25 96 SER A N 1
ATOM 727 C CA . SER A 1 96 ? 91.334 13.805 -122.041 1.00 80.25 96 SER A CA 1
ATOM 728 C C . SER A 1 96 ? 89.964 13.179 -122.265 1.00 80.25 96 SER A C 1
ATOM 730 O O . SER A 1 96 ? 88.989 13.914 -122.288 1.00 80.25 96 SER A O 1
ATOM 732 N N . GLU A 1 97 ? 89.853 11.854 -122.355 1.00 79.69 97 GLU A N 1
ATOM 733 C CA . GLU A 1 97 ? 88.572 11.147 -122.445 1.00 79.69 97 GLU A CA 1
ATOM 734 C C . GLU A 1 97 ? 87.763 11.265 -121.151 1.00 79.69 97 GLU A C 1
ATOM 736 O O . GLU A 1 97 ? 86.574 11.557 -121.216 1.00 79.69 97 GLU A O 1
ATOM 741 N N . ALA A 1 98 ? 88.388 11.118 -119.978 1.00 80.25 98 ALA A N 1
ATOM 742 C CA . ALA A 1 98 ? 87.721 11.308 -118.690 1.00 80.25 98 ALA A CA 1
ATOM 743 C C . ALA A 1 98 ? 87.301 12.771 -118.478 1.00 80.25 98 ALA A C 1
ATOM 745 O O . ALA A 1 98 ? 86.164 13.047 -118.109 1.00 80.25 98 ALA A O 1
ATOM 746 N N . LEU A 1 99 ? 88.184 13.727 -118.782 1.00 80.75 99 LEU A N 1
ATOM 747 C CA . LEU A 1 99 ? 87.880 15.151 -118.681 1.00 80.75 99 LEU A CA 1
ATOM 748 C C . LEU A 1 99 ? 86.814 15.551 -119.702 1.00 80.75 99 LEU A C 1
ATOM 750 O O . LEU A 1 99 ? 85.938 16.329 -119.364 1.00 80.75 99 LEU A O 1
ATOM 754 N N . HIS A 1 100 ? 86.824 15.004 -120.919 1.00 76.19 100 HIS A N 1
ATOM 755 C CA . HIS A 1 100 ? 85.760 15.233 -121.896 1.00 76.19 100 HIS A CA 1
ATOM 756 C C . HIS A 1 100 ? 84.456 14.539 -121.477 1.00 76.19 100 HIS A C 1
ATOM 758 O O . HIS A 1 100 ? 83.384 15.099 -121.662 1.00 76.19 100 HIS A O 1
ATOM 764 N N . ALA A 1 101 ? 84.502 13.365 -120.848 1.00 79.88 101 ALA A N 1
ATOM 765 C CA . ALA A 1 101 ? 83.313 12.694 -120.328 1.00 79.88 101 ALA A CA 1
ATOM 766 C C . ALA A 1 101 ? 82.642 13.475 -119.186 1.00 79.88 101 ALA A C 1
ATOM 768 O O . ALA A 1 101 ? 81.417 13.445 -119.101 1.00 79.88 101 ALA A O 1
ATOM 769 N N . GLU A 1 102 ? 83.417 14.188 -118.363 1.00 82.94 102 GLU A N 1
ATOM 770 C CA . GLU A 1 102 ? 82.920 14.995 -117.238 1.00 82.94 102 GLU A CA 1
ATOM 771 C C . GLU A 1 102 ? 82.644 16.469 -117.615 1.00 82.94 102 GLU A C 1
ATOM 773 O O . GLU A 1 102 ? 81.680 17.052 -117.128 1.00 82.94 102 GLU A O 1
ATOM 778 N N . MET A 1 103 ? 83.438 17.074 -118.513 1.00 78.25 103 MET A N 1
ATOM 779 C CA . MET A 1 103 ? 83.342 18.492 -118.928 1.00 78.25 103 MET A CA 1
ATOM 780 C C . MET A 1 103 ? 82.671 18.709 -120.292 1.00 78.25 103 MET A C 1
ATOM 782 O O . MET A 1 103 ? 82.485 19.856 -120.706 1.00 78.25 103 MET A O 1
ATOM 786 N N . SER A 1 104 ? 82.317 17.650 -121.027 1.00 80.88 104 SER A N 1
ATOM 787 C CA . SER A 1 104 ? 81.433 17.802 -122.190 1.00 80.88 104 SER A CA 1
ATOM 788 C C . SER A 1 104 ? 80.044 18.255 -121.732 1.00 80.88 104 SER A C 1
ATOM 790 O O . SER A 1 104 ? 79.634 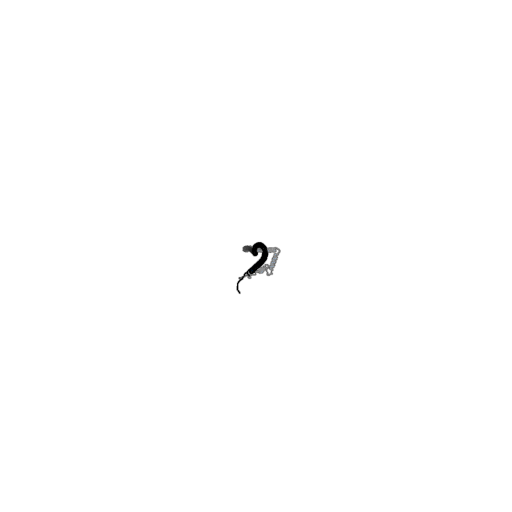17.944 -120.610 1.00 80.88 104 SER A O 1
ATOM 792 N N . PRO A 1 105 ? 79.269 18.923 -122.605 1.00 83.06 105 PRO A N 1
ATOM 793 C CA . PRO A 1 105 ? 77.884 19.281 -122.306 1.00 83.06 105 PRO A CA 1
ATOM 794 C C . PRO A 1 105 ? 77.056 18.091 -121.789 1.00 83.06 105 PRO A C 1
ATOM 796 O O . PRO A 1 105 ? 76.326 18.231 -120.815 1.00 83.06 105 PRO A O 1
ATOM 799 N N . ALA A 1 106 ? 77.257 16.893 -122.353 1.00 82.81 106 ALA A N 1
ATOM 800 C CA . ALA A 1 106 ? 76.573 15.670 -121.928 1.00 82.81 106 ALA A CA 1
ATOM 801 C C . ALA A 1 106 ? 77.019 15.151 -120.542 1.00 82.81 106 ALA A C 1
ATOM 803 O O . ALA A 1 106 ? 76.227 14.532 -119.830 1.00 82.81 106 ALA A O 1
ATOM 804 N N . GLY A 1 107 ? 78.279 15.375 -120.152 1.00 82.50 107 GLY A N 1
ATOM 805 C CA . GLY A 1 107 ? 78.798 15.060 -118.816 1.00 82.50 107 GLY A CA 1
ATOM 806 C C . GLY A 1 107 ? 78.198 15.954 -117.738 1.00 82.50 107 GLY A C 1
ATOM 807 O O . GLY A 1 107 ? 77.646 15.465 -116.753 1.00 82.50 107 GLY A O 1
ATOM 808 N N . VAL A 1 108 ? 78.204 17.265 -117.988 1.00 86.81 108 VAL A N 1
ATOM 809 C CA . VAL A 1 108 ? 77.602 18.268 -117.099 1.00 86.81 108 VAL A CA 1
ATOM 810 C C . VAL A 1 108 ? 76.092 18.061 -116.979 1.00 86.81 108 VAL A C 1
ATOM 812 O O . VAL A 1 108 ? 75.557 18.108 -115.875 1.00 86.81 108 VAL A O 1
ATOM 815 N N . GLU A 1 109 ? 75.386 17.766 -118.073 1.00 87.75 109 GLU A N 1
ATOM 816 C CA . GLU A 1 109 ? 73.956 17.435 -118.025 1.00 87.75 109 GLU A CA 1
ATOM 817 C C . GLU A 1 109 ? 73.673 16.188 -117.180 1.00 87.75 109 GLU A C 1
ATOM 819 O O . GLU A 1 109 ? 72.691 16.173 -116.438 1.00 87.75 109 GLU A O 1
ATOM 824 N N . ARG A 1 110 ? 74.547 15.172 -117.225 1.00 87.31 110 ARG A N 1
ATOM 825 C CA . ARG A 1 110 ? 74.444 13.980 -116.373 1.00 87.31 110 ARG A CA 1
ATOM 826 C C . ARG A 1 110 ? 74.655 14.319 -114.900 1.00 87.31 110 ARG A C 1
ATOM 828 O O . ARG A 1 110 ? 73.834 13.911 -114.086 1.00 87.31 110 ARG A O 1
ATOM 835 N N . GLN A 1 111 ? 75.687 15.095 -114.566 1.00 87.00 111 GLN A N 1
ATOM 836 C CA . GLN A 1 111 ? 75.937 15.550 -113.192 1.00 87.00 111 GLN A CA 1
ATOM 837 C C . GLN A 1 111 ? 74.781 16.414 -112.670 1.00 87.00 111 GLN A C 1
ATOM 839 O O . GLN A 1 111 ? 74.304 16.221 -111.556 1.00 87.00 111 GLN A O 1
ATOM 844 N N . VAL A 1 112 ? 74.265 17.336 -113.488 1.00 90.19 112 VAL A N 1
ATOM 845 C CA . VAL A 1 112 ? 73.099 18.158 -113.141 1.00 90.19 112 VAL A CA 1
ATOM 846 C C . VAL A 1 112 ? 71.850 17.292 -112.975 1.00 90.19 112 VAL A C 1
ATOM 848 O O . VAL A 1 112 ? 71.068 17.535 -112.059 1.00 90.19 112 VAL A O 1
ATOM 851 N N . ALA A 1 113 ? 71.643 16.279 -113.819 1.00 89.38 113 ALA A N 1
ATOM 852 C CA . ALA A 1 113 ? 70.534 15.338 -113.679 1.00 89.38 113 ALA A CA 1
ATOM 853 C C . ALA A 1 113 ? 70.663 14.480 -112.412 1.00 89.38 113 ALA A C 1
ATOM 855 O O . ALA A 1 113 ? 69.665 14.267 -111.727 1.00 89.38 113 ALA A O 1
ATOM 856 N N . GLU A 1 114 ? 71.872 14.042 -112.063 1.00 91.19 114 GLU A N 1
ATOM 857 C CA . GLU A 1 114 ? 72.157 13.298 -110.837 1.00 91.19 114 GLU A CA 1
ATOM 858 C C . GLU A 1 114 ? 71.912 14.153 -109.592 1.00 91.19 114 GLU A C 1
ATOM 860 O O . GLU A 1 114 ? 71.173 13.731 -108.704 1.00 91.19 114 GLU A O 1
ATOM 865 N N . VAL A 1 115 ? 72.430 15.386 -109.562 1.00 93.75 115 VAL A N 1
ATOM 866 C CA . VAL A 1 115 ? 72.169 16.344 -108.478 1.00 93.75 115 VAL A CA 1
ATOM 867 C C . VAL A 1 115 ? 70.677 16.650 -108.385 1.00 93.75 115 VAL A C 1
ATOM 869 O O . VAL A 1 115 ? 70.124 16.620 -107.293 1.00 93.75 115 VAL A O 1
ATOM 872 N N . ARG A 1 116 ? 69.978 16.867 -109.508 1.00 94.38 116 ARG A N 1
ATOM 873 C CA . ARG A 1 116 ? 68.517 17.065 -109.511 1.00 94.38 116 ARG A CA 1
ATOM 874 C C . ARG A 1 116 ? 67.769 15.844 -108.987 1.00 94.38 116 ARG A C 1
ATOM 876 O O . ARG A 1 116 ? 66.802 16.015 -108.248 1.00 94.38 116 ARG A O 1
ATOM 883 N N . ALA A 1 117 ? 68.191 14.634 -109.345 1.00 93.25 117 ALA A N 1
ATOM 884 C CA . ALA A 1 117 ? 67.593 13.401 -108.846 1.00 93.25 117 ALA A CA 1
ATOM 885 C C . ALA A 1 117 ? 67.836 13.237 -107.339 1.00 93.25 117 ALA A C 1
ATOM 887 O O . ALA A 1 117 ? 66.912 12.885 -106.612 1.00 93.25 117 ALA A O 1
ATOM 888 N N . GLU A 1 118 ? 69.038 13.548 -106.858 1.00 94.06 118 GLU A N 1
ATOM 889 C CA . GLU A 1 118 ? 69.385 13.514 -105.437 1.00 94.06 118 GLU A CA 1
ATOM 890 C C . GLU A 1 118 ? 68.627 14.576 -104.637 1.00 94.06 118 GLU A C 1
ATOM 892 O O . GLU A 1 118 ? 67.998 14.257 -103.633 1.00 94.06 118 GLU A O 1
ATOM 897 N N . THR A 1 119 ? 68.569 15.817 -105.123 1.00 94.25 119 THR A N 1
ATOM 898 C CA . THR A 1 119 ? 67.744 16.870 -104.517 1.00 94.25 119 THR A CA 1
ATOM 899 C C . THR A 1 119 ? 66.264 16.482 -104.521 1.00 94.25 119 THR A C 1
ATOM 901 O O . THR A 1 119 ? 65.580 16.688 -103.524 1.00 94.25 119 THR A O 1
ATOM 904 N N . SER A 1 120 ? 65.760 15.856 -105.591 1.00 94.94 120 SER A N 1
ATOM 905 C CA . SER A 1 120 ? 64.373 15.365 -105.639 1.00 94.94 120 SER A CA 1
ATOM 906 C C . SER A 1 120 ? 64.122 14.257 -104.612 1.00 94.94 120 SER A C 1
ATOM 908 O O . SER A 1 120 ? 63.074 14.259 -103.967 1.00 94.94 120 SER A O 1
ATOM 910 N N . ARG A 1 121 ? 65.085 13.344 -104.403 1.00 95.56 121 ARG A N 1
ATOM 911 C CA . ARG A 1 121 ? 65.023 12.323 -103.343 1.00 95.56 121 ARG A CA 1
ATOM 912 C C . ARG A 1 121 ? 65.019 12.951 -101.952 1.00 95.56 121 ARG A C 1
ATOM 914 O O . ARG A 1 121 ? 64.189 12.572 -101.134 1.00 95.56 121 ARG A O 1
ATOM 921 N N . GLN A 1 122 ? 65.888 13.926 -101.700 1.00 95.81 122 GLN A N 1
ATOM 922 C CA . GLN A 1 122 ? 65.953 14.631 -100.417 1.00 95.81 122 GLN A CA 1
ATOM 923 C C . GLN A 1 122 ? 64.667 15.415 -100.130 1.00 95.81 122 GLN A C 1
ATOM 925 O O . GLN A 1 122 ? 64.155 15.359 -99.017 1.00 95.81 122 GLN A O 1
ATOM 930 N N . ILE A 1 123 ? 64.093 16.085 -101.135 1.00 96.25 123 ILE A N 1
ATOM 931 C CA . ILE A 1 123 ? 62.802 16.777 -101.005 1.00 96.25 123 ILE A CA 1
ATOM 932 C C . ILE A 1 123 ? 61.675 15.776 -100.717 1.00 96.25 123 ILE A C 1
ATOM 934 O O . ILE A 1 123 ? 60.852 16.019 -99.836 1.00 96.25 123 ILE A O 1
ATOM 938 N N . ALA A 1 124 ? 61.639 14.638 -101.417 1.00 95.06 124 ALA A N 1
ATOM 939 C CA . ALA A 1 124 ? 60.647 13.594 -101.165 1.00 95.06 124 ALA A CA 1
ATOM 940 C C . ALA A 1 124 ? 60.783 12.991 -99.754 1.00 95.06 124 ALA A C 1
ATOM 942 O O . ALA A 1 124 ? 59.773 12.782 -99.079 1.00 95.06 124 ALA A O 1
ATOM 943 N N . ALA A 1 125 ? 62.015 12.768 -99.284 1.00 95.38 125 ALA A N 1
ATOM 944 C CA . ALA A 1 125 ? 62.295 12.318 -97.922 1.00 95.38 125 ALA A CA 1
ATOM 945 C C . ALA A 1 125 ? 61.828 13.354 -96.889 1.00 95.38 125 ALA A C 1
ATOM 947 O O . ALA A 1 125 ? 61.046 13.014 -96.008 1.00 95.38 125 ALA A O 1
ATOM 948 N N . ALA A 1 126 ? 62.182 14.630 -97.063 1.00 95.31 126 ALA A N 1
ATOM 949 C CA . ALA A 1 126 ? 61.755 15.709 -96.173 1.00 95.31 126 ALA A CA 1
ATOM 950 C C . ALA A 1 126 ? 60.224 15.881 -96.140 1.00 95.31 126 ALA A C 1
ATOM 952 O O . ALA A 1 126 ? 59.648 16.151 -95.087 1.00 95.31 126 ALA A O 1
ATOM 953 N N . HIS A 1 127 ? 59.533 15.708 -97.274 1.00 95.69 127 HIS A N 1
ATOM 954 C CA . HIS A 1 127 ? 58.067 15.700 -97.302 1.00 95.69 127 HIS A CA 1
ATOM 955 C C . HIS A 1 127 ? 57.478 14.493 -96.574 1.00 95.69 127 HIS A C 1
ATOM 957 O O . HIS A 1 127 ? 56.505 14.662 -95.842 1.00 95.69 127 HIS A O 1
ATOM 963 N N . THR A 1 128 ? 58.077 13.312 -96.734 1.00 96.62 128 THR A N 1
ATOM 964 C CA . THR A 1 128 ? 57.659 12.097 -96.023 1.00 96.62 128 THR A CA 1
ATOM 965 C C . THR A 1 128 ? 57.826 12.277 -94.515 1.00 96.62 128 THR A C 1
ATOM 967 O O . THR A 1 128 ? 56.856 12.109 -93.783 1.00 96.62 128 THR A O 1
ATOM 970 N N . GLU A 1 129 ? 58.995 12.741 -94.063 1.00 96.44 129 GLU A N 1
ATOM 971 C CA . GLU A 1 129 ? 59.288 13.025 -92.652 1.00 96.44 129 GLU A CA 1
ATOM 972 C C . GLU A 1 129 ? 58.353 14.087 -92.066 1.00 96.44 129 GLU A C 1
ATOM 974 O O . GLU A 1 129 ? 57.835 13.923 -90.963 1.00 96.44 129 GLU A O 1
ATOM 979 N N . ARG A 1 130 ? 58.082 15.171 -92.805 1.00 96.88 130 ARG A N 1
ATOM 980 C CA . ARG A 1 130 ? 57.126 16.202 -92.376 1.00 96.88 130 ARG A CA 1
ATOM 981 C C . ARG A 1 130 ? 55.718 15.628 -92.231 1.00 96.88 130 ARG A C 1
ATOM 983 O O . ARG A 1 130 ? 55.016 15.960 -91.277 1.00 96.88 130 ARG A O 1
ATOM 990 N N . ASP A 1 131 ? 55.282 14.820 -93.190 1.00 96.81 131 ASP A N 1
ATOM 991 C CA . ASP A 1 131 ? 53.941 14.245 -93.180 1.00 96.81 131 ASP A CA 1
ATOM 992 C C . ASP A 1 131 ? 53.799 13.171 -92.087 1.00 96.81 131 ASP A C 1
ATOM 994 O O . ASP A 1 131 ? 52.739 13.096 -91.464 1.00 96.81 131 ASP A O 1
ATOM 998 N N . ASP A 1 132 ? 54.857 12.405 -91.800 1.00 96.25 132 ASP A N 1
ATOM 999 C CA . ASP A 1 132 ? 54.950 11.508 -90.641 1.00 96.25 132 ASP A CA 1
ATOM 1000 C C . ASP A 1 132 ? 54.893 12.288 -89.326 1.00 96.25 132 ASP A C 1
ATOM 1002 O O . ASP A 1 132 ? 54.036 12.009 -88.493 1.00 96.25 132 ASP A O 1
ATOM 1006 N N . ALA A 1 133 ? 55.701 13.341 -89.176 1.00 95.94 133 ALA A N 1
ATOM 1007 C CA . ALA A 1 133 ? 55.681 14.199 -87.992 1.00 95.94 133 ALA A CA 1
ATOM 1008 C C . ALA A 1 133 ? 54.307 14.856 -87.776 1.00 95.94 133 ALA A C 1
ATOM 1010 O O . ALA A 1 133 ? 53.845 14.986 -86.640 1.00 95.94 133 ALA A O 1
ATOM 1011 N N . ARG A 1 134 ? 53.611 15.239 -88.858 1.00 96.94 134 ARG A N 1
ATOM 1012 C CA . ARG A 1 134 ? 52.236 15.750 -88.778 1.00 96.94 134 ARG A CA 1
ATOM 1013 C C . ARG A 1 134 ? 51.266 14.667 -88.304 1.00 96.94 134 ARG A C 1
ATOM 1015 O O . ARG A 1 134 ? 50.481 14.940 -87.401 1.00 96.94 134 ARG A O 1
ATOM 1022 N N . ARG A 1 135 ? 51.335 13.453 -88.865 1.00 97.12 135 ARG A N 1
ATOM 1023 C CA . ARG A 1 135 ? 50.511 12.315 -88.416 1.00 97.12 135 ARG A CA 1
ATOM 1024 C C . ARG A 1 135 ? 50.781 11.967 -86.952 1.00 97.12 135 ARG A C 1
ATOM 1026 O O . ARG A 1 135 ? 49.847 11.663 -86.219 1.00 97.12 135 ARG A O 1
ATOM 1033 N N . ASP A 1 136 ? 52.031 12.030 -86.509 1.00 96.56 136 ASP A N 1
ATOM 1034 C CA . ASP A 1 136 ? 52.420 11.794 -85.116 1.00 96.56 136 ASP A CA 1
ATOM 1035 C C . ASP A 1 136 ? 51.862 12.867 -84.186 1.00 96.56 136 ASP A C 1
ATOM 1037 O O . ASP A 1 136 ? 51.297 12.539 -83.143 1.00 96.56 136 ASP A O 1
ATOM 1041 N N . GLY A 1 137 ? 51.940 14.136 -84.594 1.00 97.00 137 GLY A N 1
ATOM 1042 C CA . GLY A 1 137 ? 51.324 15.248 -83.877 1.00 97.00 137 GLY A CA 1
ATOM 1043 C C . GLY A 1 137 ? 49.807 15.096 -83.761 1.00 97.00 137 GLY A C 1
ATOM 1044 O O . GLY A 1 137 ? 49.259 15.225 -82.668 1.00 97.00 137 GLY A O 1
ATOM 1045 N N . GLU A 1 138 ? 49.124 14.757 -84.858 1.00 97.19 138 GLU A N 1
ATOM 1046 C CA . GLU A 1 138 ? 47.678 14.497 -84.864 1.00 97.19 138 GLU A CA 1
ATOM 1047 C C . GLU A 1 138 ? 47.311 13.328 -83.936 1.00 97.19 138 GLU A C 1
ATOM 1049 O O . GLU A 1 138 ? 46.380 13.450 -83.136 1.00 97.19 138 GLU A O 1
ATOM 1054 N N . ARG A 1 139 ? 48.077 12.228 -83.969 1.00 97.50 139 ARG A N 1
ATOM 1055 C CA . ARG A 1 139 ? 47.895 11.087 -83.057 1.00 97.50 139 ARG A CA 1
ATOM 1056 C C . ARG A 1 139 ? 48.119 11.474 -81.595 1.00 97.50 139 ARG A C 1
ATOM 1058 O O . ARG A 1 139 ? 47.312 11.101 -80.749 1.00 97.50 139 ARG A O 1
ATOM 1065 N N . ALA A 1 140 ? 49.163 12.242 -81.293 1.00 96.44 140 ALA A N 1
ATOM 1066 C CA . ALA A 1 140 ? 49.455 12.701 -79.937 1.00 96.44 140 ALA A CA 1
ATOM 1067 C C . ALA A 1 140 ? 48.357 13.633 -79.398 1.00 96.44 140 ALA A C 1
ATOM 1069 O O . ALA A 1 140 ? 47.952 13.503 -78.243 1.00 96.44 140 ALA A O 1
ATOM 1070 N N . VAL A 1 141 ? 47.820 14.530 -80.235 1.00 97.44 141 VAL A N 1
ATOM 1071 C CA . VAL A 1 141 ? 46.688 15.399 -79.871 1.00 97.44 141 VAL A CA 1
ATOM 1072 C C . VAL A 1 141 ? 45.427 14.575 -79.605 1.00 97.44 141 VAL A C 1
ATOM 1074 O O . VAL A 1 141 ? 44.750 14.814 -78.607 1.00 97.44 141 VAL A O 1
ATOM 1077 N N . GLN A 1 142 ? 45.125 13.579 -80.445 1.00 97.31 142 GLN A N 1
ATOM 1078 C CA . GLN A 1 142 ? 43.990 12.676 -80.225 1.00 97.31 142 GLN A CA 1
ATOM 1079 C C . GLN A 1 142 ? 44.141 11.881 -78.920 1.00 97.31 142 GLN A C 1
ATOM 1081 O O . GLN A 1 142 ? 43.204 11.824 -78.127 1.00 97.31 142 GLN A O 1
ATOM 1086 N N . GLN A 1 143 ? 45.326 11.327 -78.653 1.00 97.06 143 GLN A N 1
ATOM 1087 C CA . GLN A 1 143 ? 45.617 10.610 -77.407 1.00 97.06 143 GLN A CA 1
ATOM 1088 C C . GLN A 1 143 ? 45.495 11.517 -76.177 1.00 97.06 143 GLN A C 1
ATOM 1090 O O . GLN A 1 143 ? 44.899 11.117 -75.179 1.00 97.06 143 GLN A O 1
ATOM 1095 N N . ALA A 1 144 ? 45.999 12.752 -76.249 1.00 96.62 144 ALA A N 1
ATOM 1096 C CA . ALA A 1 144 ? 45.856 13.724 -75.170 1.00 96.62 144 ALA A CA 1
ATOM 1097 C C . ALA A 1 144 ? 44.385 14.100 -74.929 1.00 96.62 144 ALA A C 1
ATOM 1099 O O . ALA A 1 144 ? 43.966 14.211 -73.779 1.00 96.62 144 ALA A O 1
ATOM 1100 N N . ALA A 1 145 ? 43.587 14.252 -75.991 1.00 97.19 145 ALA A N 1
ATOM 1101 C CA . ALA A 1 145 ? 42.157 14.525 -75.873 1.00 97.19 145 ALA A CA 1
ATOM 1102 C C . ALA A 1 145 ? 41.409 13.373 -75.180 1.00 97.19 145 ALA A C 1
ATOM 1104 O O . ALA A 1 145 ? 40.614 13.632 -74.276 1.00 97.19 145 ALA A O 1
ATOM 1105 N N . VAL A 1 146 ? 41.709 12.118 -75.540 1.00 97.62 146 VAL A N 1
ATOM 1106 C CA . VAL A 1 146 ? 41.149 10.928 -74.875 1.00 97.62 146 VAL A CA 1
ATOM 1107 C C . VAL A 1 146 ? 41.565 10.882 -73.405 1.00 97.62 146 VAL A C 1
ATOM 1109 O O . VAL A 1 146 ? 40.702 10.789 -72.538 1.00 97.62 146 VAL A O 1
ATOM 1112 N N . ALA A 1 147 ? 42.852 11.062 -73.098 1.00 96.75 147 ALA A N 1
ATOM 1113 C CA . ALA A 1 147 ? 43.343 11.059 -71.719 1.00 96.75 147 ALA A CA 1
ATOM 1114 C C . ALA A 1 147 ? 42.701 12.168 -70.860 1.00 96.75 147 ALA A C 1
ATOM 1116 O O . ALA A 1 147 ? 42.406 11.965 -69.682 1.00 96.75 147 ALA A O 1
ATOM 1117 N N . VAL A 1 148 ? 42.449 13.347 -71.440 1.00 97.62 148 VAL A N 1
ATOM 1118 C CA . VAL A 1 148 ? 41.737 14.442 -70.764 1.00 97.62 148 VAL A CA 1
ATOM 1119 C C . VAL A 1 148 ? 40.270 14.078 -70.515 1.00 97.62 148 VAL A C 1
ATOM 1121 O O . VAL A 1 148 ? 39.767 14.343 -69.423 1.00 97.62 148 VAL A O 1
ATOM 1124 N N . GLN A 1 149 ? 39.588 13.449 -71.477 1.00 97.44 149 GLN A N 1
ATOM 1125 C CA . GLN A 1 149 ? 38.213 12.969 -71.295 1.00 97.44 149 GLN A CA 1
ATOM 1126 C C . GLN A 1 149 ? 38.124 11.890 -70.210 1.00 97.44 149 GLN A C 1
ATOM 1128 O O . GLN A 1 149 ? 37.285 12.002 -69.318 1.00 97.44 149 GLN A O 1
ATOM 1133 N N . GLU A 1 150 ? 39.025 10.908 -70.220 1.00 97.38 150 GLU A N 1
ATOM 1134 C CA . GLU A 1 150 ? 39.111 9.862 -69.194 1.00 97.38 150 GLU A CA 1
ATOM 1135 C C . GLU A 1 150 ? 39.391 10.454 -67.806 1.00 97.38 150 GLU A C 1
ATOM 1137 O O . GLU A 1 150 ? 38.737 10.095 -66.828 1.00 97.38 150 GLU A O 1
ATOM 1142 N N . ALA A 1 151 ? 40.302 11.427 -67.707 1.00 96.62 151 ALA A N 1
ATOM 1143 C CA . ALA A 1 151 ? 40.584 12.110 -66.448 1.00 96.62 151 ALA A CA 1
ATOM 1144 C C . ALA A 1 151 ? 39.382 12.921 -65.933 1.00 96.62 151 ALA A C 1
ATOM 1146 O O . ALA A 1 151 ? 39.180 13.013 -64.719 1.00 96.62 151 ALA A O 1
ATOM 1147 N N . MET A 1 152 ? 38.584 13.519 -66.826 1.00 97.81 152 MET A N 1
ATOM 1148 C CA . MET A 1 152 ? 37.341 14.199 -66.448 1.00 97.81 152 MET A CA 1
ATOM 1149 C C . MET A 1 152 ? 36.275 13.204 -65.977 1.00 97.81 152 MET A C 1
ATOM 1151 O O . MET A 1 152 ? 35.667 13.446 -64.935 1.00 97.81 152 MET A O 1
ATOM 1155 N N . ALA A 1 153 ? 36.107 12.074 -66.669 1.00 97.44 153 ALA A N 1
ATOM 1156 C CA . ALA A 1 153 ? 35.191 11.008 -66.262 1.00 97.44 153 ALA A CA 1
ATOM 1157 C C . ALA A 1 153 ? 35.569 10.430 -64.887 1.00 97.44 153 ALA A C 1
ATOM 1159 O O . ALA A 1 153 ? 34.741 10.412 -63.981 1.00 97.44 153 ALA A O 1
ATOM 1160 N N . ALA A 1 154 ? 36.844 10.095 -64.671 1.00 96.75 154 ALA A N 1
ATOM 1161 C CA . ALA A 1 154 ? 37.329 9.577 -63.390 1.00 96.75 154 ALA A CA 1
ATOM 1162 C C . ALA A 1 154 ? 37.157 10.579 -62.231 1.00 96.75 154 ALA A C 1
ATOM 1164 O O . ALA A 1 154 ? 36.920 10.190 -61.085 1.00 96.75 154 ALA A O 1
ATOM 1165 N N . ARG A 1 155 ? 37.273 11.889 -62.499 1.00 97.75 155 ARG A N 1
ATOM 1166 C CA . ARG A 1 155 ? 36.988 12.930 -61.495 1.00 97.75 155 ARG A CA 1
ATOM 1167 C C . ARG A 1 155 ? 35.502 12.989 -61.155 1.00 97.75 155 ARG A C 1
ATOM 1169 O O . ARG A 1 155 ? 35.191 13.054 -59.970 1.00 97.75 155 ARG A O 1
ATOM 1176 N N . ALA A 1 156 ? 34.626 12.933 -62.159 1.00 97.75 156 ALA A N 1
ATOM 1177 C CA . ALA A 1 156 ? 33.181 12.905 -61.952 1.00 97.75 156 ALA A CA 1
ATOM 1178 C C . ALA A 1 156 ? 32.759 11.670 -61.140 1.00 97.75 156 ALA A C 1
ATOM 1180 O O . ALA A 1 156 ? 32.109 11.820 -60.112 1.00 97.75 156 ALA A O 1
ATOM 1181 N N . GLU A 1 157 ? 33.236 10.476 -61.505 1.00 97.31 157 GLU A N 1
ATOM 1182 C CA . GLU A 1 157 ? 32.962 9.232 -60.768 1.00 97.31 157 GLU A CA 1
ATOM 1183 C C . GLU A 1 157 ? 33.431 9.298 -59.308 1.00 97.31 157 GLU A C 1
ATOM 1185 O O . GLU A 1 157 ? 32.722 8.878 -58.393 1.00 97.31 157 GLU A O 1
ATOM 1190 N N . ARG A 1 158 ? 34.621 9.860 -59.059 1.00 97.88 158 ARG A N 1
ATOM 1191 C CA . ARG A 1 158 ? 35.135 10.052 -57.697 1.00 97.88 158 ARG A CA 1
ATOM 1192 C C . ARG A 1 158 ? 34.263 11.016 -56.896 1.00 97.88 158 ARG A C 1
ATOM 1194 O O . ARG A 1 158 ? 34.057 10.797 -55.701 1.00 97.88 158 ARG A O 1
ATOM 1201 N N . ASP A 1 159 ? 33.823 12.108 -57.509 1.00 98.00 159 ASP A N 1
ATOM 1202 C CA . ASP A 1 159 ? 33.020 13.119 -56.829 1.00 98.00 159 ASP A CA 1
ATOM 1203 C C . ASP A 1 159 ? 31.603 12.582 -56.539 1.00 98.00 159 ASP A C 1
ATOM 1205 O O . ASP A 1 159 ? 31.119 12.753 -55.418 1.00 98.00 159 ASP A O 1
ATOM 1209 N N . ASP A 1 160 ? 31.013 11.803 -57.450 1.00 97.69 160 ASP A N 1
ATOM 1210 C CA . ASP A 1 160 ? 29.764 11.064 -57.220 1.00 97.69 160 ASP A CA 1
ATOM 1211 C C . ASP A 1 160 ? 29.914 10.035 -56.090 1.00 97.69 160 ASP A C 1
ATOM 1213 O O . ASP A 1 160 ? 29.098 9.992 -55.166 1.00 97.69 160 ASP A O 1
ATOM 1217 N N . ALA A 1 161 ? 30.993 9.244 -56.093 1.00 97.12 161 ALA A N 1
ATOM 1218 C CA . ALA A 1 161 ? 31.270 8.275 -55.033 1.00 97.12 161 ALA A CA 1
ATOM 1219 C C . ALA A 1 161 ? 31.433 8.951 -53.659 1.00 97.12 161 ALA A C 1
ATOM 1221 O O . ALA A 1 161 ? 30.976 8.423 -52.641 1.00 97.12 161 ALA A O 1
ATOM 1222 N N . ARG A 1 162 ? 32.040 10.145 -53.611 1.00 97.94 162 ARG A N 1
ATOM 1223 C CA . ARG A 1 162 ? 32.142 10.948 -52.381 1.00 97.94 162 ARG A CA 1
ATOM 1224 C C . ARG A 1 162 ? 30.775 11.426 -51.902 1.00 97.94 162 ARG A C 1
ATOM 1226 O O . ARG A 1 162 ? 30.477 11.269 -50.721 1.00 97.94 162 ARG A O 1
ATOM 1233 N N . GLN A 1 163 ? 29.930 11.943 -52.793 1.00 98.06 163 GLN A N 1
ATOM 1234 C CA . GLN A 1 163 ? 28.572 12.372 -52.435 1.00 98.06 163 GLN A CA 1
ATOM 1235 C C . GLN A 1 163 ? 27.712 11.206 -51.932 1.00 98.06 163 GLN A C 1
ATOM 1237 O O . GLN A 1 163 ? 26.972 11.348 -50.952 1.00 98.06 163 GLN A O 1
ATOM 1242 N N . GLN A 1 164 ? 27.838 10.032 -52.556 1.00 97.88 164 GLN A N 1
ATOM 1243 C CA . GLN A 1 164 ? 27.166 8.813 -52.107 1.00 97.88 164 GLN A CA 1
ATOM 1244 C C . GLN A 1 164 ? 27.657 8.383 -50.720 1.00 97.88 164 GLN A C 1
ATOM 1246 O O . GLN A 1 164 ? 26.836 8.105 -49.846 1.00 97.88 164 GLN A O 1
ATOM 1251 N N . ALA A 1 165 ? 28.972 8.398 -50.477 1.00 97.44 165 ALA A N 1
ATOM 1252 C CA . ALA A 1 165 ? 29.544 8.072 -49.172 1.00 97.44 165 ALA A CA 1
ATOM 1253 C C . ALA A 1 165 ? 29.106 9.058 -48.075 1.00 97.44 165 ALA A C 1
ATOM 1255 O O . ALA A 1 165 ? 28.769 8.642 -46.966 1.00 97.44 165 ALA A O 1
ATOM 1256 N N . GLU A 1 166 ? 29.055 10.359 -48.375 1.00 98.06 166 GLU A N 1
ATOM 1257 C CA . GLU A 1 166 ? 28.539 11.371 -47.448 1.00 98.06 166 GLU A CA 1
ATOM 1258 C C . GLU A 1 166 ? 27.056 11.162 -47.139 1.00 98.06 166 GLU A C 1
ATOM 1260 O O . GLU A 1 166 ? 26.646 11.261 -45.982 1.00 98.06 166 GLU A O 1
ATOM 1265 N N . THR A 1 167 ? 26.251 10.838 -48.152 1.00 98.19 167 THR A N 1
ATOM 1266 C CA . THR A 1 167 ? 24.821 10.556 -47.977 1.00 98.19 167 THR A CA 1
ATOM 1267 C C . THR A 1 167 ? 24.610 9.311 -47.120 1.00 98.19 167 THR A C 1
ATOM 1269 O O . THR A 1 167 ? 23.853 9.362 -46.151 1.00 98.19 167 THR A O 1
ATOM 1272 N N . ALA A 1 168 ? 25.330 8.224 -47.411 1.00 97.69 168 ALA A N 1
ATOM 1273 C CA . ALA A 1 168 ? 25.285 6.994 -46.626 1.00 97.69 168 ALA A CA 1
ATOM 1274 C C . ALA A 1 168 ? 25.719 7.232 -45.171 1.00 97.69 168 ALA A C 1
ATOM 1276 O O . ALA A 1 168 ? 25.088 6.722 -44.247 1.00 97.69 168 ALA A O 1
ATOM 1277 N N . ARG A 1 169 ? 26.742 8.067 -44.946 1.00 98.25 169 ARG A N 1
ATOM 1278 C CA . ARG A 1 169 ? 27.172 8.453 -43.597 1.00 98.25 169 ARG A CA 1
ATOM 1279 C C . ARG A 1 169 ? 26.091 9.233 -42.850 1.00 98.25 169 ARG A C 1
ATOM 1281 O O . ARG A 1 169 ? 25.779 8.877 -41.723 1.00 98.25 169 ARG A O 1
ATOM 1288 N N . ARG A 1 170 ? 25.460 10.232 -43.479 1.00 98.38 170 ARG A N 1
ATOM 1289 C CA . ARG A 1 170 ? 24.351 10.987 -42.859 1.00 98.38 170 ARG A CA 1
ATOM 1290 C C . ARG A 1 170 ? 23.162 10.085 -42.519 1.00 98.38 170 ARG A C 1
ATOM 1292 O O . ARG A 1 170 ? 22.538 10.260 -41.474 1.00 98.38 170 ARG A O 1
ATOM 1299 N N . GLN A 1 171 ? 22.856 9.117 -43.383 1.00 98.19 171 GLN A N 1
ATOM 1300 C CA . GLN A 1 171 ? 21.816 8.118 -43.130 1.00 98.19 171 GLN A CA 1
ATOM 1301 C C . GLN A 1 171 ? 22.183 7.215 -41.947 1.00 98.19 171 GLN A C 1
ATOM 1303 O O . GLN A 1 171 ? 21.343 6.998 -41.077 1.00 98.19 171 GLN A O 1
ATOM 1308 N N . ALA A 1 172 ? 23.432 6.745 -41.873 1.00 97.19 172 ALA A N 1
ATOM 1309 C CA . ALA A 1 172 ? 23.924 5.948 -40.753 1.00 97.19 172 ALA A CA 1
ATOM 1310 C C . ALA A 1 172 ? 23.897 6.729 -39.429 1.00 97.19 172 ALA A C 1
ATOM 1312 O O . ALA A 1 172 ? 23.423 6.199 -38.428 1.00 97.19 172 ALA A O 1
ATOM 1313 N N . ASP A 1 173 ? 24.323 7.995 -39.433 1.00 97.94 173 ASP A N 1
ATOM 1314 C CA . ASP A 1 173 ? 24.293 8.868 -38.253 1.00 97.94 173 ASP A CA 1
ATOM 1315 C C . ASP A 1 173 ? 22.847 9.108 -37.780 1.00 97.94 173 ASP A C 1
ATOM 1317 O O . ASP A 1 173 ? 22.556 9.047 -36.585 1.00 97.94 173 ASP A O 1
ATOM 1321 N N . THR A 1 174 ? 21.912 9.303 -38.718 1.00 98.19 174 THR A N 1
ATOM 1322 C CA . THR A 1 174 ? 20.478 9.449 -38.409 1.00 98.19 174 THR A CA 1
ATOM 1323 C C . THR A 1 174 ? 19.900 8.160 -37.822 1.00 98.19 174 THR A C 1
ATOM 1325 O O . THR A 1 174 ? 19.212 8.205 -36.805 1.00 98.19 174 THR A O 1
ATOM 1328 N N . ALA A 1 175 ? 20.204 7.005 -38.419 1.00 97.50 175 ALA A N 1
ATOM 1329 C CA . ALA A 1 175 ? 19.753 5.709 -37.916 1.00 97.50 175 ALA A CA 1
ATOM 1330 C C . ALA A 1 175 ? 20.334 5.401 -36.526 1.00 97.50 175 ALA A C 1
ATOM 1332 O O . ALA A 1 175 ? 19.628 4.882 -35.663 1.00 97.50 175 ALA A O 1
ATOM 1333 N N . ALA A 1 176 ? 21.597 5.761 -36.280 1.00 97.62 176 ALA A N 1
ATOM 1334 C CA . ALA A 1 176 ? 22.230 5.622 -34.973 1.00 97.62 176 ALA A CA 1
ATOM 1335 C C . ALA A 1 176 ? 21.562 6.517 -33.917 1.00 97.62 176 ALA A C 1
ATOM 1337 O O . ALA A 1 176 ? 21.294 6.051 -32.810 1.00 97.62 176 ALA A O 1
ATOM 1338 N N . ALA A 1 177 ? 21.237 7.768 -34.263 1.00 97.88 177 ALA A N 1
ATOM 1339 C CA . ALA A 1 177 ? 20.508 8.673 -33.375 1.00 97.88 177 ALA A CA 1
ATOM 1340 C C . ALA A 1 177 ? 19.105 8.138 -33.039 1.00 97.88 177 ALA A C 1
ATOM 1342 O O . ALA A 1 177 ? 18.735 8.084 -31.869 1.00 97.88 177 ALA A O 1
ATOM 1343 N N . GLN A 1 178 ? 18.364 7.657 -34.042 1.00 98.00 178 GLN A N 1
ATOM 1344 C CA . GLN A 1 178 ? 17.045 7.043 -33.849 1.00 98.00 178 GLN A CA 1
ATOM 1345 C C . GLN A 1 178 ? 17.112 5.780 -32.981 1.00 98.00 178 GLN A C 1
ATOM 1347 O O . GLN A 1 178 ? 16.257 5.569 -32.123 1.00 98.00 178 GLN A O 1
ATOM 1352 N N . ALA A 1 179 ? 18.135 4.941 -33.167 1.00 97.69 179 ALA A N 1
ATOM 1353 C CA . ALA A 1 179 ? 18.339 3.757 -32.339 1.00 97.69 179 ALA A CA 1
ATOM 1354 C C . ALA A 1 179 ? 18.657 4.126 -30.881 1.00 97.69 179 ALA A C 1
ATOM 1356 O O . ALA A 1 179 ? 18.131 3.498 -29.963 1.00 97.69 179 ALA A O 1
ATOM 1357 N N . ALA A 1 180 ? 19.482 5.154 -30.658 1.00 97.88 180 ALA A N 1
ATOM 1358 C CA . ALA A 1 180 ? 19.789 5.651 -29.320 1.00 97.88 180 ALA A CA 1
ATOM 1359 C C . ALA A 1 180 ? 18.541 6.220 -28.622 1.00 97.88 180 ALA A C 1
ATOM 1361 O O . ALA A 1 180 ? 18.297 5.903 -27.459 1.00 97.88 180 ALA A O 1
ATOM 1362 N N . GLU A 1 181 ? 17.720 6.992 -29.338 1.00 97.94 181 GLU A N 1
ATOM 1363 C CA . GLU A 1 181 ? 16.444 7.512 -28.832 1.00 97.94 181 GLU A CA 1
ATOM 1364 C C . GLU A 1 181 ? 15.466 6.379 -28.489 1.00 97.94 181 GLU A C 1
ATOM 1366 O O . GLU A 1 181 ? 14.878 6.373 -27.409 1.00 97.94 181 GLU A O 1
ATOM 1371 N N . ALA A 1 182 ? 15.347 5.367 -29.353 1.00 97.38 182 ALA A N 1
ATOM 1372 C CA . ALA A 1 182 ? 14.494 4.208 -29.102 1.00 97.38 182 ALA A CA 1
ATOM 1373 C C . ALA A 1 182 ? 14.941 3.399 -27.870 1.00 97.38 182 ALA A C 1
ATOM 1375 O O . ALA A 1 182 ? 14.099 2.920 -27.107 1.00 97.38 182 ALA A O 1
ATOM 1376 N N . LEU A 1 183 ? 16.253 3.252 -27.651 1.00 98.31 183 LEU A N 1
ATOM 1377 C CA . LEU A 1 183 ? 16.791 2.609 -26.450 1.00 98.31 183 LEU A CA 1
ATOM 1378 C C . LEU A 1 183 ? 16.509 3.437 -25.192 1.00 98.31 183 LEU A C 1
ATOM 1380 O O . LEU A 1 183 ? 16.047 2.874 -24.203 1.00 98.31 183 LEU A O 1
ATOM 1384 N N . ALA A 1 184 ? 16.705 4.757 -25.245 1.00 97.88 184 ALA A N 1
ATOM 1385 C CA . ALA A 1 184 ? 16.389 5.646 -24.129 1.00 97.88 184 ALA A CA 1
ATOM 1386 C C . ALA A 1 184 ? 14.893 5.595 -23.768 1.00 97.88 184 ALA A C 1
ATOM 1388 O O . ALA A 1 184 ? 14.548 5.419 -22.601 1.00 97.88 184 ALA A O 1
ATOM 1389 N N . ALA A 1 185 ? 14.006 5.646 -24.768 1.00 97.69 185 ALA A N 1
ATOM 1390 C CA . ALA A 1 185 ? 12.562 5.527 -24.571 1.00 97.69 185 ALA A CA 1
ATOM 1391 C C . ALA A 1 185 ? 12.163 4.159 -23.992 1.00 97.69 185 ALA A C 1
ATOM 1393 O O . ALA A 1 185 ? 11.279 4.073 -23.137 1.00 97.69 185 ALA A O 1
ATOM 1394 N N . ARG A 1 186 ? 12.824 3.073 -24.419 1.00 98.06 186 ARG A N 1
ATOM 1395 C CA . ARG A 1 186 ? 12.622 1.736 -23.840 1.00 98.06 186 ARG A CA 1
ATOM 1396 C C . ARG A 1 186 ? 13.026 1.706 -22.369 1.00 98.06 186 ARG A C 1
ATOM 1398 O O . ARG A 1 186 ? 12.280 1.162 -21.559 1.00 98.06 186 ARG A O 1
ATOM 1405 N N . ASP A 1 187 ? 14.190 2.247 -22.033 1.00 98.06 187 ASP A N 1
ATOM 1406 C CA . ASP A 1 187 ? 14.712 2.235 -20.665 1.00 98.06 187 ASP A CA 1
ATOM 1407 C C . ASP A 1 187 ? 13.836 3.085 -19.734 1.00 98.06 187 ASP A C 1
ATOM 1409 O O . ASP A 1 187 ? 13.513 2.654 -18.626 1.00 98.06 187 ASP A O 1
ATOM 1413 N N . GLU A 1 188 ? 13.349 4.233 -20.211 1.00 97.50 188 GLU A N 1
ATOM 1414 C CA . GLU A 1 188 ? 12.363 5.050 -19.499 1.00 97.50 188 GLU A CA 1
ATOM 1415 C C . GLU A 1 188 ? 11.039 4.297 -19.297 1.00 97.50 188 GLU A C 1
ATOM 1417 O O . GLU A 1 188 ? 10.513 4.254 -18.183 1.00 97.50 188 GLU A O 1
ATOM 1422 N N . ALA A 1 189 ? 10.528 3.622 -20.333 1.00 97.31 189 ALA A N 1
ATOM 1423 C CA . ALA A 1 189 ? 9.317 2.810 -20.226 1.00 97.31 189 ALA A CA 1
ATOM 1424 C C . ALA A 1 189 ? 9.484 1.640 -19.240 1.00 97.31 189 ALA A C 1
ATOM 1426 O O . ALA A 1 189 ? 8.563 1.332 -18.480 1.00 97.31 189 ALA A O 1
ATOM 1427 N N . GLN A 1 190 ? 10.657 1.000 -19.209 1.00 98.12 190 GLN A N 1
ATOM 1428 C CA . GLN A 1 190 ? 10.977 -0.057 -18.248 1.00 98.12 190 GLN A CA 1
ATOM 1429 C C . GLN A 1 190 ? 11.074 0.483 -16.818 1.00 98.12 190 GLN A C 1
ATOM 1431 O O . GLN A 1 190 ? 10.530 -0.134 -15.900 1.00 98.12 190 GLN A O 1
ATOM 1436 N N . ALA A 1 191 ? 11.701 1.646 -16.621 1.00 97.88 191 ALA A N 1
ATOM 1437 C CA . ALA A 1 191 ? 11.763 2.309 -15.323 1.00 97.88 191 ALA A CA 1
ATOM 1438 C C . ALA A 1 191 ? 10.361 2.701 -14.825 1.00 97.88 191 ALA A C 1
ATOM 1440 O O . ALA A 1 191 ? 10.013 2.421 -13.676 1.00 97.88 191 ALA A O 1
ATOM 1441 N N . ALA A 1 192 ? 9.524 3.268 -15.699 1.00 97.62 192 ALA A N 1
ATOM 1442 C CA . ALA A 1 192 ? 8.139 3.615 -15.392 1.00 97.62 192 ALA A CA 1
ATOM 1443 C C . ALA A 1 192 ? 7.296 2.374 -15.051 1.00 97.62 192 ALA A C 1
ATOM 1445 O O . ALA A 1 192 ? 6.556 2.382 -14.066 1.00 97.62 192 ALA A O 1
ATOM 1446 N N . ALA A 1 193 ? 7.443 1.283 -15.810 1.00 97.44 193 ALA A N 1
ATOM 1447 C CA . ALA A 1 193 ? 6.776 0.014 -15.522 1.00 97.44 193 ALA A CA 1
ATOM 1448 C C . ALA A 1 193 ? 7.227 -0.581 -14.176 1.00 97.44 193 ALA A C 1
ATOM 1450 O O . ALA A 1 193 ? 6.392 -1.054 -13.403 1.00 97.44 193 ALA A O 1
ATOM 1451 N N . GLY A 1 194 ? 8.525 -0.512 -13.864 1.00 98.00 194 GLY A N 1
ATOM 1452 C CA . GLY A 1 194 ? 9.075 -0.927 -12.573 1.00 98.00 194 GLY A CA 1
ATOM 1453 C C . GLY A 1 194 ? 8.524 -0.102 -11.406 1.00 98.00 194 GLY A C 1
ATOM 1454 O O . GLY A 1 194 ? 8.084 -0.669 -10.406 1.00 98.00 194 GLY A O 1
ATOM 1455 N N . ALA A 1 195 ? 8.464 1.224 -11.552 1.00 97.81 195 ALA A N 1
ATOM 1456 C CA . ALA A 1 195 ? 7.876 2.117 -10.555 1.00 97.81 195 ALA A CA 1
ATOM 1457 C C . ALA A 1 195 ? 6.376 1.839 -10.346 1.00 97.81 195 ALA A C 1
ATOM 1459 O O . ALA A 1 195 ? 5.912 1.761 -9.208 1.00 97.81 195 ALA A O 1
ATOM 1460 N N . ALA A 1 196 ? 5.622 1.617 -11.427 1.00 97.12 196 ALA A N 1
ATOM 1461 C CA . ALA A 1 196 ? 4.209 1.253 -11.353 1.00 97.12 196 ALA A CA 1
ATOM 1462 C C . ALA A 1 196 ? 3.992 -0.100 -10.652 1.00 97.12 196 ALA A C 1
ATOM 1464 O O . ALA A 1 196 ? 3.084 -0.232 -9.829 1.00 97.12 196 ALA A O 1
ATOM 1465 N N . ALA A 1 197 ? 4.842 -1.096 -10.927 1.00 97.94 197 ALA A N 1
ATOM 1466 C CA . ALA A 1 197 ? 4.799 -2.390 -10.249 1.00 97.94 197 ALA A CA 1
ATOM 1467 C C . ALA A 1 197 ? 5.105 -2.264 -8.746 1.00 97.94 197 ALA A C 1
ATOM 1469 O O . ALA A 1 197 ? 4.404 -2.863 -7.931 1.00 97.94 197 ALA A O 1
ATOM 1470 N N . ALA A 1 198 ? 6.091 -1.442 -8.370 1.00 97.62 198 ALA A N 1
ATOM 1471 C CA . ALA A 1 198 ? 6.419 -1.172 -6.971 1.00 97.62 198 ALA A CA 1
ATOM 1472 C C . ALA A 1 198 ? 5.267 -0.473 -6.229 1.00 97.62 198 ALA A C 1
ATOM 1474 O O . ALA A 1 198 ? 4.901 -0.892 -5.132 1.00 97.62 198 ALA A O 1
ATOM 1475 N N . LEU A 1 199 ? 4.637 0.537 -6.845 1.00 97.94 199 LEU A N 1
ATOM 1476 C CA . LEU A 1 199 ? 3.460 1.210 -6.283 1.00 97.94 199 LEU A CA 1
ATOM 1477 C C . LEU A 1 199 ? 2.279 0.252 -6.106 1.00 97.94 199 LEU A C 1
ATOM 1479 O O . LEU A 1 199 ? 1.588 0.306 -5.090 1.00 97.94 199 LEU A O 1
ATOM 1483 N N . ARG A 1 200 ? 2.059 -0.654 -7.065 1.00 97.94 200 ARG A N 1
ATOM 1484 C CA . ARG A 1 200 ? 1.021 -1.681 -6.951 1.00 97.94 200 ARG A CA 1
ATOM 1485 C C . ARG A 1 200 ? 1.298 -2.642 -5.793 1.00 97.94 200 ARG A C 1
ATOM 1487 O O . ARG A 1 200 ? 0.383 -2.910 -5.021 1.00 97.94 200 ARG A O 1
ATOM 1494 N N . ALA A 1 201 ? 2.532 -3.128 -5.656 1.00 98.12 201 ALA A N 1
ATOM 1495 C CA . ALA A 1 201 ? 2.914 -4.005 -4.550 1.00 98.12 201 ALA A CA 1
ATOM 1496 C C . ALA A 1 201 ? 2.738 -3.308 -3.190 1.00 98.12 201 ALA A C 1
ATOM 1498 O O . ALA A 1 201 ? 2.200 -3.901 -2.258 1.00 98.12 201 ALA A O 1
ATOM 1499 N N . GLN A 1 202 ? 3.113 -2.028 -3.094 1.00 98.00 202 GLN A N 1
ATOM 1500 C CA . GLN A 1 202 ? 2.883 -1.226 -1.892 1.00 98.00 202 GLN A CA 1
ATOM 1501 C C . GLN A 1 202 ? 1.387 -1.096 -1.575 1.00 98.00 202 GLN A C 1
ATOM 1503 O O . GLN A 1 202 ? 0.981 -1.354 -0.447 1.00 98.00 202 GLN A O 1
ATOM 1508 N N . ALA A 1 203 ? 0.553 -0.775 -2.568 1.00 97.56 203 ALA A N 1
ATOM 1509 C CA . ALA A 1 203 ? -0.892 -0.661 -2.378 1.00 97.56 203 ALA A CA 1
ATOM 1510 C C . ALA A 1 203 ? -1.549 -1.993 -1.963 1.00 97.56 203 ALA A C 1
ATOM 1512 O O . ALA A 1 203 ? -2.495 -1.999 -1.174 1.00 97.56 203 ALA A O 1
ATOM 1513 N N . GLU A 1 204 ? -1.064 -3.127 -2.478 1.00 98.25 204 GLU A N 1
ATOM 1514 C CA . GLU A 1 204 ? -1.517 -4.461 -2.066 1.00 98.25 204 GLU A CA 1
ATOM 1515 C C . GLU A 1 204 ? -1.134 -4.753 -0.604 1.00 98.25 204 GLU A C 1
ATOM 1517 O O . GLU A 1 204 ? -2.000 -5.173 0.168 1.00 98.25 204 GLU A O 1
ATOM 1522 N N . ASN A 1 205 ? 0.099 -4.431 -0.197 1.00 98.19 205 ASN A N 1
ATOM 1523 C CA . ASN A 1 205 ? 0.553 -4.559 1.192 1.00 98.19 205 ASN A CA 1
ATOM 1524 C C . ASN A 1 205 ? -0.247 -3.663 2.149 1.00 98.19 205 ASN A C 1
ATOM 1526 O O . ASN A 1 205 ? -0.699 -4.133 3.193 1.00 98.19 205 ASN A O 1
ATOM 1530 N N . ASP A 1 206 ? -0.472 -2.397 1.788 1.00 98.06 206 ASP A N 1
ATOM 1531 C CA . ASP A 1 206 ? -1.243 -1.446 2.598 1.00 98.06 206 ASP A CA 1
ATOM 1532 C C . ASP A 1 206 ? -2.698 -1.908 2.760 1.00 98.06 206 ASP A C 1
ATOM 1534 O O . ASP A 1 206 ? -3.268 -1.847 3.852 1.00 98.06 206 ASP A O 1
ATOM 1538 N N . ARG A 1 207 ? -3.302 -2.439 1.688 1.00 98.19 207 ARG A N 1
ATOM 1539 C CA . ARG A 1 207 ? -4.645 -3.030 1.732 1.00 98.19 207 ARG A CA 1
ATOM 1540 C C . ARG A 1 207 ? -4.695 -4.230 2.673 1.00 98.19 207 ARG A C 1
ATOM 1542 O O . ARG A 1 207 ? -5.659 -4.369 3.427 1.00 98.19 207 ARG A O 1
ATOM 1549 N N . ASP A 1 208 ? -3.708 -5.114 2.611 1.00 98.31 208 ASP A N 1
ATOM 1550 C CA . ASP A 1 208 ? -3.685 -6.323 3.433 1.00 98.31 208 ASP A CA 1
ATOM 1551 C C . ASP A 1 208 ? -3.404 -5.986 4.909 1.00 98.31 208 ASP A C 1
ATOM 1553 O O . ASP A 1 208 ? -4.059 -6.539 5.796 1.00 98.31 208 ASP A O 1
ATOM 1557 N N . ALA A 1 209 ? -2.563 -4.983 5.180 1.00 97.94 209 ALA A N 1
ATOM 1558 C CA . ALA A 1 209 ? -2.380 -4.413 6.514 1.00 97.94 209 ALA A CA 1
ATOM 1559 C C . ALA A 1 209 ? -3.679 -3.794 7.059 1.00 97.94 209 ALA A C 1
ATOM 1561 O O . ALA A 1 209 ? -4.076 -4.088 8.188 1.00 97.94 209 ALA A O 1
ATOM 1562 N N . ALA A 1 210 ? -4.392 -3.001 6.252 1.00 97.75 210 ALA A N 1
ATOM 1563 C CA . ALA A 1 210 ? -5.677 -2.418 6.638 1.00 97.75 210 ALA A CA 1
ATOM 1564 C C . ALA A 1 210 ? -6.747 -3.492 6.912 1.00 97.75 210 ALA A C 1
ATOM 1566 O O . ALA A 1 210 ? -7.540 -3.361 7.845 1.00 97.75 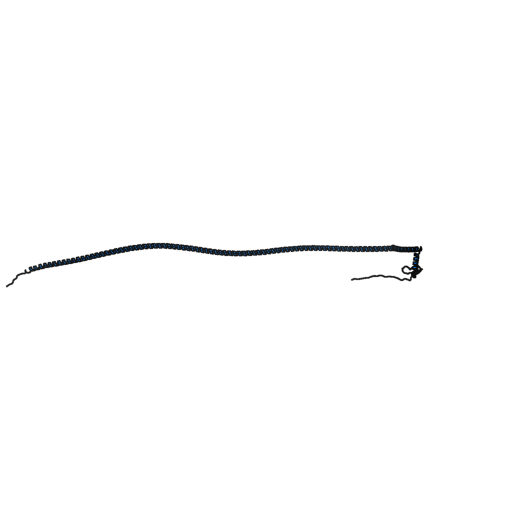210 ALA A O 1
ATOM 1567 N N . ARG A 1 211 ? -6.760 -4.585 6.136 1.00 98.12 211 ARG A N 1
ATOM 1568 C CA . ARG A 1 211 ? -7.646 -5.737 6.377 1.00 98.12 211 ARG A CA 1
ATOM 1569 C C . ARG A 1 211 ? -7.326 -6.440 7.692 1.00 98.12 211 ARG A C 1
ATOM 1571 O O . ARG A 1 211 ? -8.253 -6.737 8.440 1.00 98.12 211 ARG A O 1
ATOM 1578 N N . ALA A 1 212 ? -6.047 -6.671 7.984 1.00 98.12 212 ALA A N 1
ATOM 1579 C CA . ALA A 1 212 ? -5.626 -7.268 9.248 1.00 98.12 212 ALA A CA 1
ATOM 1580 C C . ALA A 1 212 ? -6.017 -6.383 10.444 1.00 98.12 212 ALA A C 1
ATOM 1582 O O . ALA A 1 212 ? -6.583 -6.879 11.414 1.00 98.12 212 ALA A O 1
ATOM 1583 N N . GLN A 1 213 ? -5.804 -5.066 10.346 1.00 98.25 213 GLN A N 1
ATOM 1584 C CA . GLN A 1 213 ? -6.234 -4.108 11.371 1.00 98.25 213 GLN A CA 1
ATOM 1585 C C . GLN A 1 213 ? -7.753 -4.119 11.578 1.00 98.25 213 GLN A C 1
ATOM 1587 O O . GLN A 1 213 ? -8.215 -4.114 12.717 1.00 98.25 213 GLN A O 1
ATOM 1592 N N . LEU A 1 214 ? -8.538 -4.164 10.496 1.00 98.31 214 LEU A N 1
ATOM 1593 C CA . LEU A 1 214 ? -9.997 -4.239 10.581 1.00 98.31 214 LEU A CA 1
ATOM 1594 C C . LEU A 1 214 ? -10.464 -5.518 11.289 1.00 98.31 214 LEU A C 1
ATOM 1596 O O . LEU A 1 214 ? -11.417 -5.462 12.064 1.00 98.31 214 LEU A O 1
ATOM 1600 N N . GLU A 1 215 ? -9.812 -6.652 11.035 1.00 98.38 215 GLU A N 1
ATOM 1601 C CA . GLU A 1 215 ? -10.147 -7.914 11.698 1.00 98.38 215 GLU A CA 1
ATOM 1602 C C . GLU A 1 215 ? -9.821 -7.874 13.195 1.00 98.38 215 GLU A C 1
ATOM 1604 O O . GLU A 1 215 ? -10.660 -8.251 14.012 1.00 98.38 215 GLU A O 1
ATOM 1609 N N . THR A 1 216 ? -8.671 -7.308 13.576 1.00 98.31 216 THR A N 1
ATOM 1610 C CA . THR A 1 216 ? -8.340 -7.057 14.987 1.00 98.31 216 THR A CA 1
ATOM 1611 C C . THR A 1 216 ? -9.397 -6.182 15.660 1.00 98.31 216 THR A C 1
ATOM 1613 O O . THR A 1 216 ? -9.941 -6.561 16.693 1.00 98.31 216 THR A O 1
ATOM 1616 N N . VAL A 1 217 ? -9.774 -5.055 15.043 1.00 98.06 217 VAL A N 1
ATOM 1617 C CA . VAL A 1 217 ? -10.801 -4.153 15.595 1.00 98.06 217 VAL A CA 1
ATOM 1618 C C . VAL A 1 217 ? -12.158 -4.850 15.731 1.00 98.06 217 VAL A C 1
ATOM 1620 O O . VAL A 1 217 ? -12.890 -4.593 16.686 1.00 98.06 217 VAL A O 1
ATOM 1623 N N . ARG A 1 218 ? -12.519 -5.746 14.804 1.00 98.31 218 ARG A N 1
ATOM 1624 C CA . ARG A 1 218 ? -13.744 -6.554 14.918 1.00 98.31 218 ARG A CA 1
ATOM 1625 C C . ARG A 1 218 ? -13.676 -7.522 16.092 1.00 98.31 218 ARG A C 1
ATOM 1627 O O . ARG A 1 218 ? -14.641 -7.604 16.849 1.00 98.31 218 ARG A O 1
ATOM 1634 N N . HIS A 1 219 ? -12.552 -8.212 16.268 1.00 98.50 219 HIS A N 1
ATOM 1635 C CA . HIS A 1 219 ? -12.349 -9.091 17.416 1.00 98.50 219 HIS A CA 1
ATOM 1636 C C . HIS A 1 219 ? -12.423 -8.333 18.744 1.00 98.50 219 HIS A C 1
ATOM 1638 O O . HIS A 1 219 ? -13.111 -8.796 19.658 1.00 98.50 219 HIS A O 1
ATOM 1644 N N . ASP A 1 220 ? -11.799 -7.159 18.826 1.00 98.12 220 ASP A N 1
ATOM 1645 C CA . ASP A 1 220 ? -11.850 -6.293 20.006 1.00 98.12 220 ASP A CA 1
ATOM 1646 C C . ASP A 1 220 ? -13.278 -5.801 20.276 1.00 98.12 220 ASP A C 1
ATOM 1648 O O . ASP A 1 220 ? -13.750 -5.844 21.413 1.00 98.12 220 ASP A O 1
ATOM 1652 N N . LEU A 1 221 ? -14.015 -5.403 19.232 1.00 98.31 221 LEU A N 1
ATOM 1653 C CA . LEU A 1 221 ? -15.417 -4.999 19.349 1.00 98.31 221 LEU A CA 1
ATOM 1654 C C . LEU A 1 221 ? -16.298 -6.143 19.864 1.00 98.31 221 LEU A C 1
ATOM 1656 O O . LEU A 1 221 ? -17.149 -5.929 20.729 1.00 98.31 221 LEU A O 1
ATOM 1660 N N . ASP A 1 222 ? -16.112 -7.357 19.351 1.00 98.31 222 ASP A N 1
ATOM 1661 C CA . ASP A 1 222 ? -16.872 -8.522 19.799 1.00 98.31 222 ASP A CA 1
ATOM 1662 C C . ASP A 1 222 ? -16.494 -8.941 21.227 1.00 98.31 222 ASP A C 1
ATOM 1664 O O . ASP A 1 222 ? -17.362 -9.375 21.988 1.00 98.31 222 ASP A O 1
ATOM 1668 N N . ALA A 1 223 ? -15.230 -8.780 21.628 1.00 97.94 223 ALA A N 1
ATOM 1669 C CA . ALA A 1 223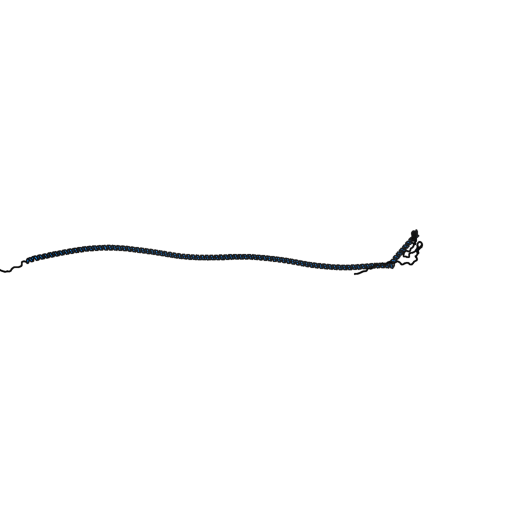 ? -14.802 -8.970 23.012 1.00 97.94 223 ALA A CA 1
ATOM 1670 C C . ALA A 1 223 ? -15.460 -7.944 23.946 1.00 97.94 223 ALA A C 1
ATOM 1672 O O . ALA A 1 223 ? -16.089 -8.340 24.928 1.00 97.94 223 ALA A O 1
ATOM 1673 N N . ALA A 1 224 ? -15.421 -6.658 23.586 1.00 97.69 224 ALA A N 1
ATOM 1674 C CA . ALA A 1 224 ? -16.061 -5.585 24.343 1.00 97.69 224 ALA A CA 1
ATOM 1675 C C . ALA A 1 224 ? -17.586 -5.773 24.447 1.00 97.69 224 ALA A C 1
ATOM 1677 O O . ALA A 1 224 ? -18.182 -5.505 25.490 1.00 97.69 224 ALA A O 1
ATOM 1678 N N . ARG A 1 225 ? -18.241 -6.284 23.394 1.00 98.25 225 ARG A N 1
ATOM 1679 C CA . ARG A 1 225 ? -19.670 -6.645 23.432 1.00 98.25 225 ARG A CA 1
ATOM 1680 C C . ARG A 1 225 ? -19.949 -7.771 24.422 1.00 98.25 225 ARG A C 1
ATOM 1682 O O . ARG A 1 225 ? -20.863 -7.642 25.231 1.00 98.25 225 ARG A O 1
ATOM 1689 N N . ARG A 1 226 ? -19.149 -8.845 24.398 1.00 98.19 226 ARG A N 1
ATOM 1690 C CA . ARG A 1 226 ? -19.282 -9.958 25.355 1.00 98.19 226 ARG A CA 1
ATOM 1691 C C . ARG A 1 226 ? -19.086 -9.495 26.797 1.00 98.19 226 ARG A C 1
ATOM 1693 O O . ARG A 1 226 ? -19.828 -9.937 27.673 1.00 98.19 226 ARG A O 1
ATOM 1700 N N . GLU A 1 227 ? -18.126 -8.605 27.033 1.00 98.19 227 GLU A N 1
ATOM 1701 C CA . GLU A 1 227 ? -17.895 -7.991 28.341 1.00 98.19 227 GLU A CA 1
ATOM 1702 C C . GLU A 1 227 ? -19.085 -7.120 28.769 1.00 98.19 227 GLU A C 1
ATOM 1704 O O . GLU A 1 227 ? -19.583 -7.270 29.883 1.00 98.19 227 GLU A O 1
ATOM 1709 N N . ASN A 1 228 ? -19.627 -6.287 27.873 1.00 98.19 228 ASN A N 1
ATOM 1710 C CA . ASN A 1 228 ? -20.814 -5.481 28.169 1.00 98.19 228 ASN A CA 1
ATOM 1711 C C . ASN A 1 228 ? -22.029 -6.349 28.530 1.00 98.19 228 ASN A C 1
ATOM 1713 O O . ASN A 1 228 ? -22.738 -6.044 29.488 1.00 98.19 228 ASN A O 1
ATOM 1717 N N . ASP A 1 229 ? -22.251 -7.447 27.806 1.00 98.38 229 ASP A N 1
ATOM 1718 C CA . ASP A 1 229 ? -23.322 -8.399 28.105 1.00 98.38 229 ASP A CA 1
ATOM 1719 C C . ASP A 1 229 ? -23.103 -9.119 29.443 1.00 98.38 229 ASP A C 1
ATOM 1721 O O . ASP A 1 229 ? -24.066 -9.374 30.169 1.00 98.38 229 ASP A O 1
ATOM 1725 N N . ALA A 1 230 ? -21.854 -9.438 29.799 1.00 97.81 230 ALA A N 1
ATOM 1726 C CA . ALA A 1 230 ? -21.521 -10.001 31.106 1.00 97.81 230 ALA A CA 1
ATOM 1727 C C . ALA A 1 230 ? -21.833 -9.008 32.235 1.00 97.81 230 ALA A C 1
ATOM 1729 O O . ALA A 1 230 ? -22.594 -9.348 33.139 1.00 97.81 230 ALA A O 1
ATOM 1730 N N . VAL A 1 231 ? -21.366 -7.762 32.116 1.00 98.00 231 VAL A N 1
ATOM 1731 C CA . VAL A 1 231 ? -21.644 -6.689 33.085 1.00 98.00 231 VAL A CA 1
ATOM 1732 C C . VAL A 1 231 ? -23.147 -6.417 33.205 1.00 98.00 231 VAL A C 1
ATOM 1734 O O . VAL A 1 231 ? -23.656 -6.200 34.303 1.00 98.00 231 VAL A O 1
ATOM 1737 N N . ARG A 1 232 ? -23.903 -6.467 32.100 1.00 98.19 232 ARG A N 1
ATOM 1738 C CA . ARG A 1 232 ? -25.372 -6.340 32.133 1.00 98.19 232 ARG A CA 1
ATOM 1739 C C . ARG A 1 232 ? -26.031 -7.470 32.921 1.00 98.19 232 ARG A C 1
ATOM 1741 O O . ARG A 1 232 ? -26.891 -7.194 33.753 1.00 98.19 232 ARG A O 1
ATOM 1748 N N . ARG A 1 233 ? -25.610 -8.721 32.706 1.00 98.25 233 ARG A N 1
ATOM 1749 C CA . ARG A 1 233 ? -26.114 -9.874 33.475 1.00 98.25 233 ARG A CA 1
ATOM 1750 C C . ARG A 1 233 ? -25.777 -9.763 34.961 1.00 98.25 233 ARG A C 1
ATOM 1752 O O . ARG A 1 233 ? -26.629 -10.060 35.798 1.00 98.25 233 ARG A O 1
ATOM 1759 N N . GLU A 1 234 ? -24.569 -9.316 35.295 1.00 97.88 234 GLU A N 1
ATOM 1760 C CA . GLU A 1 234 ? -24.164 -9.057 36.681 1.00 97.88 234 GLU A CA 1
ATOM 1761 C C . GLU A 1 234 ? -25.019 -7.957 37.316 1.00 97.88 234 GLU A C 1
ATOM 1763 O O . GLU A 1 234 ? -25.519 -8.132 38.426 1.00 97.88 234 GLU A O 1
ATOM 1768 N N . LEU A 1 235 ? -25.267 -6.861 36.594 1.00 98.00 235 LEU A N 1
ATOM 1769 C CA . LEU A 1 235 ? -26.126 -5.773 37.054 1.00 98.00 235 LEU A CA 1
ATOM 1770 C C . LEU A 1 235 ? -27.566 -6.240 37.300 1.00 98.00 235 LEU A C 1
ATOM 1772 O O . LEU A 1 235 ? -28.161 -5.877 38.315 1.00 98.00 235 LEU A O 1
ATOM 1776 N N . ASP A 1 236 ? -28.140 -7.038 36.401 1.00 98.19 236 ASP A N 1
ATOM 1777 C CA . ASP A 1 236 ? -29.497 -7.563 36.569 1.00 98.19 236 ASP A CA 1
ATOM 1778 C C . ASP A 1 236 ? -29.582 -8.572 37.721 1.00 98.19 236 ASP A C 1
ATOM 1780 O O . ASP A 1 236 ? -30.541 -8.538 38.494 1.00 98.19 236 ASP A O 1
ATOM 1784 N N . THR A 1 237 ? -28.541 -9.387 37.914 1.00 97.75 237 THR A N 1
ATOM 1785 C CA . THR A 1 237 ? -28.414 -10.275 39.081 1.00 97.75 237 THR A CA 1
ATOM 1786 C C . THR A 1 237 ? -28.345 -9.466 40.377 1.00 97.75 237 THR A C 1
ATOM 1788 O O . THR A 1 237 ? -29.099 -9.731 41.313 1.00 97.75 237 THR A O 1
ATOM 1791 N N . ALA A 1 238 ? -27.510 -8.425 40.422 1.00 96.38 238 ALA A N 1
ATOM 1792 C CA . ALA A 1 238 ? -27.391 -7.536 41.574 1.00 96.38 238 ALA A CA 1
ATOM 1793 C C . ALA A 1 238 ? -28.709 -6.802 41.875 1.00 96.38 238 ALA A C 1
ATOM 1795 O O . ALA A 1 238 ? -29.096 -6.664 43.035 1.00 96.38 238 ALA A O 1
ATOM 1796 N N . ARG A 1 239 ? -29.447 -6.376 40.841 1.00 97.56 239 ARG A N 1
ATOM 1797 C CA . ARG A 1 239 ? -30.790 -5.791 40.985 1.00 97.56 239 ARG A CA 1
ATOM 1798 C C . ARG A 1 239 ? -31.804 -6.795 41.526 1.00 97.56 239 ARG A C 1
ATOM 1800 O O . ARG A 1 239 ? -32.631 -6.411 42.349 1.00 97.56 239 ARG A O 1
ATOM 1807 N N . GLY A 1 240 ? -31.756 -8.049 41.074 1.00 97.88 240 GLY A N 1
ATOM 1808 C CA . GLY A 1 240 ? -32.573 -9.140 41.608 1.00 97.88 240 GLY A CA 1
ATOM 1809 C C . GLY A 1 240 ? -32.314 -9.352 43.098 1.00 97.88 240 GLY A C 1
ATOM 1810 O O . GLY A 1 240 ? -33.236 -9.219 43.901 1.00 97.88 240 GLY A O 1
ATOM 1811 N N . ALA A 1 241 ? -31.047 -9.533 43.473 1.00 97.06 241 ALA A N 1
ATOM 1812 C CA . ALA A 1 241 ? -30.631 -9.687 44.866 1.00 97.06 241 ALA A CA 1
ATOM 1813 C C . ALA A 1 241 ? -31.043 -8.486 45.737 1.00 97.06 241 ALA A C 1
ATOM 1815 O O . ALA A 1 241 ? -31.545 -8.660 46.845 1.00 97.06 241 ALA A O 1
ATOM 1816 N N . ALA A 1 242 ? -30.900 -7.256 45.231 1.00 96.31 242 ALA A N 1
ATOM 1817 C CA . ALA A 1 242 ? -31.333 -6.055 45.944 1.00 96.31 242 ALA A CA 1
ATOM 1818 C C . ALA A 1 242 ? -32.856 -6.020 46.182 1.00 96.31 242 ALA A C 1
ATOM 1820 O O . ALA A 1 242 ? -33.296 -5.589 47.248 1.00 96.31 242 ALA A O 1
ATOM 1821 N N . ARG A 1 243 ? -33.668 -6.488 45.222 1.00 97.94 243 ARG A N 1
ATOM 1822 C CA . ARG A 1 243 ? -35.131 -6.604 45.384 1.00 97.94 243 ARG A CA 1
ATOM 1823 C C . ARG A 1 243 ? -35.506 -7.666 46.413 1.00 97.94 243 ARG A C 1
ATOM 1825 O O . ARG A 1 243 ? -36.396 -7.420 47.220 1.00 97.94 243 ARG A O 1
ATOM 1832 N N . GLU A 1 244 ? -34.826 -8.808 46.412 1.00 97.19 244 GLU A N 1
ATOM 1833 C CA . GLU A 1 244 ? -35.036 -9.868 47.406 1.00 97.19 244 GLU A CA 1
ATOM 1834 C C . GLU A 1 244 ? -34.677 -9.395 48.816 1.00 97.19 244 GLU A C 1
ATOM 1836 O O . GLU A 1 244 ? -35.464 -9.572 49.742 1.00 97.19 244 GLU A O 1
ATOM 1841 N N . LEU A 1 245 ? -33.539 -8.711 48.972 1.00 97.38 245 LEU A N 1
ATOM 1842 C CA . LEU A 1 245 ? -33.140 -8.071 50.229 1.00 97.38 245 LEU A CA 1
ATOM 1843 C C . LEU A 1 245 ? -34.167 -7.036 50.700 1.00 97.38 245 LEU A C 1
ATOM 1845 O O . LEU A 1 245 ? -34.494 -6.998 51.886 1.00 97.38 245 LEU A O 1
ATOM 1849 N N . ALA A 1 246 ? -34.702 -6.216 49.791 1.00 96.56 246 ALA A N 1
ATOM 1850 C CA . ALA A 1 246 ? -35.750 -5.255 50.122 1.00 96.56 246 ALA A CA 1
ATOM 1851 C C . ALA A 1 246 ? -37.046 -5.951 50.576 1.00 96.56 246 ALA A C 1
ATOM 1853 O O . ALA A 1 246 ? -37.599 -5.581 51.608 1.00 96.56 246 ALA A O 1
ATOM 1854 N N . ALA A 1 247 ? -37.489 -6.999 49.875 1.00 96.94 247 ALA A N 1
ATOM 1855 C CA . ALA A 1 247 ? -38.669 -7.775 50.259 1.00 96.94 247 ALA A CA 1
ATOM 1856 C C . ALA A 1 247 ? -38.476 -8.503 51.603 1.00 96.94 247 ALA A C 1
ATOM 1858 O O . ALA A 1 247 ? -39.382 -8.524 52.437 1.00 96.94 247 ALA A O 1
ATOM 1859 N N . ALA A 1 248 ? -37.285 -9.059 51.843 1.00 96.69 248 ALA A N 1
ATOM 1860 C CA . ALA A 1 248 ? -36.928 -9.681 53.114 1.00 96.69 248 ALA A CA 1
ATOM 1861 C C . ALA A 1 248 ? -36.942 -8.660 54.259 1.00 96.69 248 ALA A C 1
ATOM 1863 O O . ALA A 1 248 ? -37.492 -8.946 55.324 1.00 96.69 248 ALA A O 1
ATOM 1864 N N . ARG A 1 249 ? -36.405 -7.454 54.029 1.00 97.69 249 ARG A N 1
ATOM 1865 C CA . ARG A 1 249 ? -36.488 -6.337 54.977 1.00 97.69 249 ARG A CA 1
ATOM 1866 C C . ARG A 1 249 ? -37.943 -5.978 55.272 1.00 97.69 249 ARG A C 1
ATOM 1868 O O . ARG A 1 249 ? -38.299 -5.906 56.439 1.00 97.69 249 ARG A O 1
ATOM 1875 N N . ASP A 1 250 ? -38.777 -5.790 54.253 1.00 97.31 250 ASP A N 1
ATOM 1876 C CA . ASP A 1 250 ? -40.181 -5.399 54.437 1.00 97.31 250 ASP A CA 1
ATOM 1877 C C . ASP A 1 250 ? -40.971 -6.471 55.203 1.00 97.31 250 ASP A C 1
ATOM 1879 O O . ASP A 1 250 ? -41.734 -6.155 56.116 1.00 97.31 250 ASP A O 1
ATOM 1883 N N . SER A 1 251 ? -40.724 -7.754 54.911 1.00 96.88 251 SER A N 1
ATOM 1884 C CA . SER A 1 251 ? -41.280 -8.869 55.684 1.00 96.88 251 SER A CA 1
ATOM 1885 C C . SER A 1 251 ? -40.798 -8.857 57.137 1.00 96.88 251 SER A C 1
ATOM 1887 O O . SER A 1 251 ? -41.600 -9.067 58.045 1.00 96.88 251 SER A O 1
ATOM 1889 N N . ALA A 1 252 ? -39.506 -8.619 57.380 1.00 96.00 252 ALA A N 1
ATOM 1890 C CA . ALA A 1 252 ? -38.957 -8.536 58.731 1.00 96.00 252 ALA A CA 1
ATOM 1891 C C . ALA A 1 252 ? -39.549 -7.349 59.511 1.00 96.00 252 ALA A C 1
ATOM 1893 O O . ALA A 1 252 ? -39.899 -7.502 60.680 1.00 96.00 252 ALA A O 1
ATOM 1894 N N . THR A 1 253 ? -39.735 -6.195 58.863 1.00 97.06 253 THR A N 1
ATOM 1895 C CA . THR A 1 253 ? -40.413 -5.031 59.447 1.00 97.06 253 THR A CA 1
ATOM 1896 C C . THR A 1 253 ? -41.861 -5.361 59.808 1.00 97.06 253 THR A C 1
ATOM 1898 O O . THR A 1 253 ? -42.255 -5.142 60.949 1.00 97.06 253 THR A O 1
ATOM 1901 N N . ALA A 1 254 ? -42.630 -5.977 58.905 1.00 96.38 254 ALA A N 1
ATOM 1902 C CA . ALA A 1 254 ? -44.011 -6.375 59.187 1.00 96.38 254 ALA A CA 1
ATOM 1903 C C . ALA A 1 254 ? -44.111 -7.418 60.320 1.00 96.38 254 ALA A C 1
ATOM 1905 O O . ALA A 1 254 ? -45.037 -7.380 61.130 1.00 96.38 254 ALA A O 1
ATOM 1906 N N . GLN A 1 255 ? -43.160 -8.356 60.405 1.00 96.38 255 GLN A N 1
ATOM 1907 C CA . GLN A 1 255 ? -43.076 -9.308 61.519 1.00 96.38 255 GLN A CA 1
ATOM 1908 C C . GLN A 1 255 ? -42.764 -8.603 62.843 1.00 96.38 255 GLN A C 1
ATOM 1910 O O . GLN A 1 255 ? -43.388 -8.915 63.856 1.00 96.38 255 GLN A O 1
ATOM 1915 N N . ALA A 1 256 ? -41.843 -7.636 62.838 1.00 95.81 256 ALA A N 1
ATOM 1916 C CA . ALA A 1 256 ? -41.527 -6.838 64.017 1.00 95.81 256 ALA A CA 1
ATOM 1917 C C . ALA A 1 256 ? -42.734 -6.004 64.483 1.00 95.81 256 ALA A C 1
ATOM 1919 O O . ALA A 1 256 ? -43.018 -5.967 65.677 1.00 95.81 256 ALA A O 1
ATOM 1920 N N . GLU A 1 257 ? -43.484 -5.395 63.560 1.00 96.62 257 GLU A N 1
ATOM 1921 C CA . GLU A 1 257 ? -44.718 -4.659 63.870 1.00 96.62 257 GLU A CA 1
ATOM 1922 C C . GLU A 1 257 ? -45.784 -5.562 64.501 1.00 96.62 257 GLU A C 1
ATOM 1924 O O . GLU A 1 257 ? -46.368 -5.196 65.522 1.00 96.62 257 GLU A O 1
ATOM 1929 N N . ARG A 1 258 ? -45.998 -6.769 63.958 1.00 96.94 258 ARG A N 1
ATOM 1930 C CA . ARG A 1 258 ? -46.906 -7.762 64.560 1.00 96.94 258 ARG A CA 1
ATOM 1931 C C . ARG A 1 258 ? -46.450 -8.176 65.954 1.00 96.94 258 ARG A C 1
ATOM 1933 O O . ARG A 1 258 ? -47.258 -8.183 66.869 1.00 96.94 258 ARG A O 1
ATOM 1940 N N . ALA A 1 259 ? -45.159 -8.447 66.140 1.00 95.75 259 ALA A N 1
ATOM 19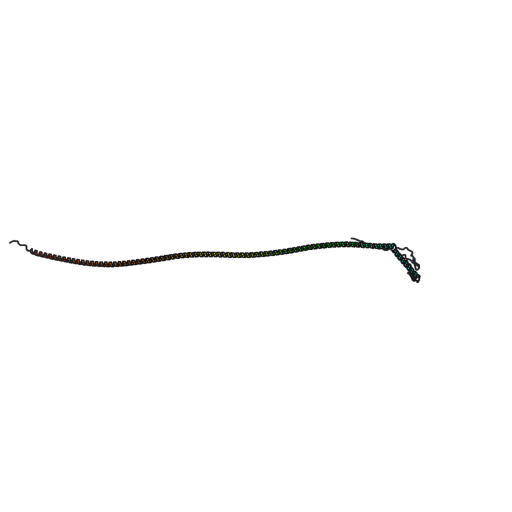41 C CA . ALA A 1 259 ? -44.621 -8.801 67.451 1.00 95.75 259 ALA A CA 1
ATOM 1942 C C . ALA A 1 259 ? -44.808 -7.670 68.482 1.00 95.75 259 ALA A C 1
ATOM 1944 O O . ALA A 1 259 ? -45.063 -7.941 69.655 1.00 95.75 259 ALA A O 1
ATOM 1945 N N . VAL A 1 260 ? -44.711 -6.404 68.059 1.00 96.94 260 VAL A N 1
ATOM 1946 C CA . VAL A 1 260 ? -45.026 -5.243 68.906 1.00 96.94 260 VAL A CA 1
ATOM 1947 C C . VAL A 1 260 ? -46.514 -5.206 69.260 1.00 96.94 260 VAL A C 1
ATOM 1949 O O . VAL A 1 260 ? -46.836 -5.053 70.436 1.00 96.94 260 VAL A O 1
ATOM 1952 N N . GLN A 1 261 ? -47.410 -5.404 68.290 1.00 96.69 261 GLN A N 1
ATOM 1953 C CA . GLN A 1 261 ? -48.859 -5.453 68.530 1.00 96.69 261 GLN A CA 1
ATOM 1954 C C . GLN A 1 261 ? -49.250 -6.599 69.473 1.00 96.69 261 GLN A C 1
ATOM 1956 O O . GLN A 1 261 ? -50.000 -6.383 70.424 1.00 96.69 261 GLN A O 1
ATOM 1961 N N . ASP A 1 262 ? -48.700 -7.796 69.261 1.00 96.25 262 ASP A N 1
ATOM 1962 C CA . ASP A 1 262 ? -48.915 -8.957 70.127 1.00 96.25 262 ASP A CA 1
ATOM 1963 C C . ASP A 1 262 ? -48.427 -8.668 71.550 1.00 96.25 262 ASP A C 1
ATOM 1965 O O . ASP A 1 262 ? -49.148 -8.906 72.520 1.00 96.25 262 ASP A O 1
ATOM 1969 N N . ARG A 1 263 ? -47.224 -8.093 71.693 1.00 97.00 263 ARG A N 1
ATOM 1970 C CA . ARG A 1 263 ? -46.682 -7.673 72.994 1.00 97.00 263 ARG A CA 1
ATOM 1971 C C . ARG A 1 263 ? -47.606 -6.675 73.689 1.00 97.00 263 ARG A C 1
ATOM 1973 O O . ARG A 1 263 ? -47.825 -6.798 74.893 1.00 97.00 263 ARG A O 1
ATOM 1980 N N . ASP A 1 264 ? -48.124 -5.691 72.962 1.00 96.56 264 ASP A N 1
ATOM 1981 C CA . ASP A 1 264 ? -49.003 -4.666 73.523 1.00 96.56 264 ASP A CA 1
ATOM 1982 C C . ASP A 1 264 ? -50.362 -5.267 73.930 1.00 96.56 264 ASP A C 1
ATOM 1984 O O . ASP A 1 264 ? -50.836 -4.996 75.033 1.00 96.56 264 ASP A O 1
ATOM 1988 N N . SER A 1 265 ? -50.916 -6.201 73.145 1.00 96.69 265 SER A N 1
ATOM 1989 C CA . SER A 1 265 ? -52.117 -6.963 73.521 1.00 96.69 265 SER A CA 1
ATOM 1990 C C . SER A 1 265 ? -51.899 -7.819 74.773 1.00 96.69 265 SER A C 1
ATOM 1992 O O . SER A 1 265 ? -52.721 -7.799 75.689 1.00 96.69 265 SER A O 1
ATOM 1994 N N . VAL A 1 266 ? -50.775 -8.540 74.866 1.00 96.38 266 VAL A N 1
ATOM 1995 C CA . VAL A 1 266 ? -50.408 -9.307 76.071 1.00 96.38 266 VAL A CA 1
ATOM 1996 C C . VAL A 1 266 ? -50.268 -8.375 77.275 1.00 96.38 266 VAL A C 1
ATOM 1998 O O . VAL A 1 266 ? -50.716 -8.715 78.370 1.00 96.38 266 VAL A O 1
ATOM 2001 N N . ARG A 1 267 ? -49.684 -7.185 77.092 1.00 97.25 267 ARG A N 1
ATOM 2002 C CA . ARG A 1 267 ? -49.554 -6.179 78.152 1.00 97.25 267 ARG A CA 1
ATOM 2003 C C . ARG A 1 267 ? -50.919 -5.684 78.635 1.00 97.25 267 ARG A C 1
ATOM 2005 O O . ARG A 1 267 ? -51.117 -5.586 79.845 1.00 97.25 267 ARG A O 1
ATOM 2012 N N . GLU A 1 268 ? -51.857 -5.411 77.732 1.00 95.94 268 GLU A N 1
ATOM 2013 C CA . GLU A 1 268 ? -53.236 -5.043 78.080 1.00 95.94 268 GLU A CA 1
ATOM 2014 C C . GLU A 1 268 ? -53.968 -6.182 78.798 1.00 95.94 268 GLU A C 1
ATOM 2016 O O . GLU A 1 268 ? -54.590 -5.956 79.836 1.00 95.94 268 GLU A O 1
ATOM 2021 N N . GLN A 1 269 ? -53.847 -7.418 78.304 1.00 95.88 269 GLN A N 1
ATOM 2022 C CA . GLN A 1 269 ? -54.419 -8.601 78.953 1.00 95.88 269 GLN A CA 1
ATOM 2023 C C . GLN A 1 269 ? -53.861 -8.794 80.365 1.00 95.88 269 GLN A C 1
ATOM 2025 O O . GLN A 1 269 ? -54.624 -9.080 81.288 1.00 95.88 269 GLN A O 1
ATOM 2030 N N . LEU A 1 270 ? -52.550 -8.605 80.549 1.00 95.81 270 LEU A N 1
ATOM 2031 C CA . LEU A 1 270 ? -51.898 -8.681 81.852 1.00 95.81 270 LEU A CA 1
ATOM 2032 C C . LEU A 1 270 ? -52.382 -7.565 82.784 1.00 95.81 270 LEU A C 1
ATOM 2034 O O . LEU A 1 270 ? -52.675 -7.844 83.944 1.00 95.81 270 LEU A O 1
ATOM 2038 N N . SER A 1 271 ? -52.524 -6.333 82.283 1.00 96.44 271 SER A N 1
ATOM 2039 C CA . SER A 1 271 ? -53.104 -5.220 83.046 1.00 96.44 271 SER A CA 1
ATOM 2040 C C . SER A 1 271 ? -54.527 -5.546 83.499 1.00 96.44 271 SER A C 1
ATOM 2042 O O . SER A 1 271 ? -54.821 -5.485 84.687 1.00 96.44 271 SER A O 1
ATOM 2044 N N . ALA A 1 272 ? -55.387 -6.000 82.584 1.00 95.56 272 ALA A N 1
ATOM 2045 C CA . ALA A 1 272 ? -56.763 -6.370 82.898 1.00 95.56 272 ALA A CA 1
ATOM 2046 C C . ALA A 1 272 ? -56.845 -7.559 83.873 1.00 95.56 272 ALA A C 1
ATOM 2048 O O . ALA A 1 272 ? -57.709 -7.593 84.749 1.00 95.56 272 ALA A O 1
ATOM 2049 N N . ALA A 1 273 ? -55.956 -8.549 83.745 1.00 94.75 273 ALA A N 1
ATOM 2050 C CA . ALA A 1 273 ? -55.854 -9.654 84.694 1.00 94.75 273 ALA A CA 1
ATOM 2051 C C . ALA A 1 273 ? -55.423 -9.164 86.084 1.00 94.75 273 ALA A C 1
ATOM 2053 O O . ALA A 1 273 ? -55.986 -9.607 87.085 1.00 94.75 273 ALA A O 1
ATOM 2054 N N . ASN A 1 274 ? -54.480 -8.223 86.149 1.00 96.12 274 ASN A N 1
ATOM 2055 C CA . ASN A 1 274 ? -54.035 -7.608 87.395 1.00 96.12 274 ASN A CA 1
ATOM 2056 C C . ASN A 1 274 ? -55.148 -6.773 88.057 1.00 96.12 274 ASN A C 1
ATOM 2058 O O . ASN A 1 274 ? -55.341 -6.856 89.271 1.00 96.12 274 ASN A O 1
ATOM 2062 N N . ASP A 1 275 ? -55.943 -6.043 87.272 1.00 94.69 275 ASP A N 1
ATOM 2063 C CA . ASP A 1 275 ? -57.111 -5.303 87.766 1.00 94.69 275 ASP A CA 1
ATOM 2064 C C . ASP A 1 275 ? -58.181 -6.254 88.320 1.00 94.69 275 ASP A C 1
ATOM 2066 O O . ASP A 1 275 ? -58.713 -6.036 89.410 1.00 94.69 275 ASP A O 1
ATOM 2070 N N . ARG A 1 276 ? -58.451 -7.369 87.622 1.00 95.56 276 ARG A N 1
ATOM 2071 C CA . ARG A 1 276 ? -59.350 -8.430 88.113 1.00 95.56 276 ARG A CA 1
ATOM 2072 C C . ARG A 1 276 ? -58.837 -9.060 89.403 1.00 95.56 276 ARG A C 1
ATOM 2074 O O . ARG A 1 276 ? -59.632 -9.282 90.312 1.00 95.56 276 ARG A O 1
ATOM 2081 N N . LEU A 1 277 ? -57.537 -9.340 89.499 1.00 95.50 277 LEU A N 1
ATOM 2082 C CA . LEU A 1 277 ? -56.918 -9.882 90.711 1.00 95.50 277 LEU A CA 1
ATOM 2083 C C . LEU A 1 277 ? -57.057 -8.899 91.882 1.00 95.50 277 LEU A C 1
ATOM 2085 O O . LEU A 1 277 ? -57.418 -9.300 92.988 1.00 95.50 277 LEU A O 1
ATOM 2089 N N . THR A 1 278 ? -56.828 -7.610 91.629 1.00 95.94 278 THR A N 1
ATOM 2090 C CA . THR A 1 278 ? -56.985 -6.537 92.621 1.00 95.94 278 THR A CA 1
ATOM 2091 C C . THR A 1 278 ? -58.435 -6.450 93.104 1.00 95.94 278 THR A C 1
ATOM 2093 O O . THR A 1 278 ? -58.686 -6.457 94.309 1.00 95.94 278 THR A O 1
ATOM 2096 N N . ALA A 1 279 ? -59.403 -6.463 92.183 1.00 94.88 279 ALA A N 1
ATOM 2097 C CA . ALA A 1 279 ? -60.827 -6.455 92.512 1.00 94.88 279 ALA A CA 1
ATOM 2098 C C . ALA A 1 279 ? -61.261 -7.711 93.288 1.00 94.88 279 ALA A C 1
ATOM 2100 O O . ALA A 1 279 ? -61.973 -7.599 94.284 1.00 94.88 279 ALA A O 1
ATOM 2101 N N . ALA A 1 280 ? -60.803 -8.898 92.880 1.00 93.94 280 ALA A N 1
ATOM 2102 C CA . ALA A 1 280 ? -61.080 -10.149 93.585 1.00 93.94 280 ALA A CA 1
ATOM 2103 C C . ALA A 1 280 ? -60.486 -10.143 95.003 1.00 93.94 280 ALA A C 1
ATOM 2105 O O . ALA A 1 280 ? -61.134 -10.585 95.947 1.00 93.94 280 ALA A O 1
ATOM 2106 N N . THR A 1 281 ? -59.286 -9.583 95.172 1.00 95.06 281 THR A N 1
ATOM 2107 C CA . THR A 1 281 ? -58.654 -9.416 96.489 1.00 95.06 281 THR A CA 1
ATOM 2108 C C . THR A 1 281 ? -59.479 -8.487 97.380 1.00 95.06 281 THR A C 1
ATOM 2110 O O . THR A 1 281 ? -59.747 -8.831 98.530 1.00 95.06 281 THR A O 1
ATOM 2113 N N . ALA A 1 282 ? -59.957 -7.357 96.850 1.00 94.06 282 ALA A N 1
ATOM 2114 C CA . ALA A 1 282 ? -60.837 -6.444 97.581 1.00 94.06 282 ALA A CA 1
ATOM 2115 C C . ALA A 1 282 ? -62.181 -7.100 97.957 1.00 94.06 282 ALA A C 1
ATOM 2117 O O . ALA A 1 282 ? -62.659 -6.935 99.077 1.00 94.06 282 ALA A O 1
ATOM 2118 N N . GLN A 1 283 ? -62.768 -7.902 97.061 1.00 94.50 283 GLN A N 1
ATOM 2119 C CA . GLN A 1 283 ? -63.977 -8.681 97.354 1.00 94.50 283 GLN A CA 1
ATOM 2120 C C . GLN A 1 283 ? -63.747 -9.732 98.443 1.00 94.50 283 GLN A C 1
ATOM 2122 O O . GLN A 1 283 ? -64.610 -9.921 99.297 1.00 94.50 283 GLN A O 1
ATOM 2127 N N . LEU A 1 284 ? -62.600 -10.419 98.433 1.00 93.88 284 LEU A N 1
ATOM 2128 C CA . LEU A 1 284 ? -62.236 -11.363 99.491 1.00 93.88 284 LEU A CA 1
ATOM 2129 C C . LEU A 1 284 ? -62.072 -10.653 100.839 1.00 93.88 284 LEU A C 1
ATOM 2131 O O . LEU A 1 284 ? -62.552 -11.169 101.844 1.00 93.88 284 LEU A O 1
ATOM 2135 N N . GLN A 1 285 ? -61.464 -9.464 100.860 1.00 93.88 285 GLN A N 1
ATOM 2136 C CA . GLN A 1 285 ? -61.357 -8.642 102.069 1.00 93.88 285 GLN A CA 1
ATOM 2137 C C . GLN A 1 285 ? -62.736 -8.211 102.592 1.00 93.88 285 GLN A C 1
ATOM 2139 O O . GLN A 1 285 ? -62.996 -8.350 103.783 1.00 93.88 285 GLN A O 1
ATOM 2144 N N . ASP A 1 286 ? -63.643 -7.758 101.721 1.00 93.19 286 ASP A N 1
ATOM 2145 C CA . ASP A 1 286 ? -65.024 -7.411 102.097 1.00 93.19 286 ASP A CA 1
ATOM 2146 C C . ASP A 1 286 ? -65.825 -8.629 102.596 1.00 93.19 286 ASP A C 1
ATOM 2148 O O . ASP A 1 286 ? -66.570 -8.563 103.573 1.00 93.19 286 ASP A O 1
ATOM 2152 N N . ARG A 1 287 ? -65.642 -9.796 101.972 1.00 93.12 287 ARG A N 1
ATOM 2153 C CA . ARG A 1 287 ? -66.231 -11.054 102.452 1.00 93.12 287 ARG A CA 1
ATOM 2154 C C . ARG A 1 287 ? -65.695 -11.446 103.826 1.00 93.12 287 ARG A C 1
ATOM 2156 O O . ARG A 1 287 ? -66.476 -11.908 104.654 1.00 93.12 287 ARG A O 1
ATOM 2163 N N . ASP A 1 288 ? -64.402 -11.275 104.082 1.00 93.94 288 ASP A N 1
ATOM 2164 C CA . ASP A 1 288 ? -63.788 -11.605 105.372 1.00 93.94 288 ASP A CA 1
ATOM 2165 C C . ASP A 1 288 ? -64.244 -10.655 106.493 1.00 93.94 288 ASP A C 1
ATOM 2167 O O . ASP A 1 288 ? -64.579 -11.105 107.595 1.00 93.94 288 ASP A O 1
ATOM 2171 N N . THR A 1 289 ? -64.376 -9.353 106.207 1.00 93.06 289 THR A N 1
ATOM 2172 C CA . THR A 1 289 ? -64.961 -8.392 107.159 1.00 93.06 289 THR A CA 1
ATOM 2173 C C . THR A 1 289 ? -66.428 -8.716 107.442 1.00 93.06 289 THR A C 1
ATOM 2175 O O . THR A 1 289 ? -66.831 -8.732 108.607 1.00 93.06 289 THR A O 1
ATOM 2178 N N . GLN A 1 290 ? -67.216 -9.067 106.420 1.00 92.81 290 GLN A N 1
ATOM 2179 C CA . GLN A 1 290 ? -68.600 -9.521 106.590 1.00 92.81 290 GLN A CA 1
ATOM 2180 C C . GLN A 1 290 ? -68.694 -10.815 107.401 1.00 92.81 290 GLN A C 1
ATOM 2182 O O . GLN A 1 290 ? -69.511 -10.899 108.314 1.00 92.81 290 GLN A O 1
ATOM 2187 N N . LEU A 1 291 ? -67.855 -11.818 107.122 1.00 93.25 291 LEU A N 1
ATOM 2188 C CA . LEU A 1 291 ? -67.809 -13.059 107.902 1.00 93.25 291 LEU A CA 1
ATOM 2189 C C . LEU A 1 291 ? -67.442 -12.787 109.361 1.00 93.25 291 LEU A C 1
ATOM 2191 O O . LEU A 1 291 ? -68.033 -13.378 110.263 1.00 93.25 291 LEU A O 1
ATOM 2195 N N . THR A 1 292 ? -66.497 -11.881 109.605 1.00 93.44 292 THR A N 1
ATOM 2196 C CA . THR A 1 292 ? -66.119 -11.453 110.956 1.00 93.44 292 THR A CA 1
ATOM 2197 C C . THR A 1 292 ? -67.286 -10.764 111.666 1.00 93.44 292 THR A C 1
ATOM 2199 O O . THR A 1 292 ? -67.570 -11.089 112.820 1.00 93.44 292 THR A O 1
ATOM 2202 N N . ALA A 1 293 ? -68.021 -9.888 110.975 1.00 91.88 293 ALA A N 1
ATOM 2203 C CA . ALA A 1 293 ? -69.218 -9.239 111.508 1.00 91.88 293 ALA A CA 1
ATOM 2204 C C . ALA A 1 293 ? -70.338 -10.248 111.824 1.00 91.88 293 ALA A C 1
ATOM 2206 O O . ALA A 1 293 ? -70.889 -10.221 112.923 1.00 91.88 293 ALA A O 1
ATOM 2207 N N . VAL A 1 294 ? -70.624 -11.190 110.916 1.00 92.19 294 VAL A N 1
ATOM 2208 C CA . VAL A 1 294 ? -71.611 -12.265 111.134 1.00 92.19 294 VAL A CA 1
ATOM 2209 C C . VAL A 1 294 ? -71.207 -13.150 112.313 1.00 92.19 294 VAL A C 1
ATOM 2211 O O . VAL A 1 294 ? -72.046 -13.484 113.145 1.00 92.19 294 VAL A O 1
ATOM 2214 N N . ARG A 1 295 ? -69.921 -13.507 112.441 1.00 92.88 295 ARG A N 1
ATOM 2215 C CA . ARG A 1 295 ? -69.412 -14.260 113.601 1.00 92.88 295 ARG A CA 1
ATOM 2216 C C . ARG A 1 295 ? -69.602 -13.491 114.908 1.00 92.88 295 ARG A C 1
ATOM 2218 O O . ARG A 1 295 ? -70.025 -14.091 115.891 1.00 92.88 295 ARG A O 1
ATOM 2225 N N . ALA A 1 296 ? -69.314 -12.189 114.923 1.00 90.38 296 ALA A N 1
ATOM 2226 C CA . ALA A 1 296 ? -69.535 -11.344 116.094 1.00 90.38 296 ALA A CA 1
ATOM 2227 C C . ALA A 1 296 ? -71.027 -11.251 116.457 1.00 90.38 296 ALA A C 1
ATOM 2229 O O . ALA A 1 296 ? -71.378 -11.361 117.631 1.00 90.38 296 ALA A O 1
ATOM 2230 N N . GLN A 1 297 ? -71.905 -11.128 115.456 1.00 91.06 297 GLN A N 1
ATOM 2231 C CA . GLN A 1 297 ? -73.353 -11.122 115.650 1.00 91.06 297 GLN A CA 1
ATOM 2232 C C . GLN A 1 297 ? -73.856 -12.454 116.221 1.00 91.06 297 GLN A C 1
ATOM 2234 O O . GLN A 1 297 ? -74.525 -12.454 117.249 1.00 91.06 297 GLN A O 1
ATOM 2239 N N . LEU A 1 298 ? -73.474 -13.589 115.627 1.00 89.44 298 LEU A N 1
ATOM 2240 C CA . LEU A 1 298 ? -73.834 -14.920 116.129 1.00 89.44 298 LEU A CA 1
ATOM 2241 C C . LEU A 1 298 ? -73.318 -15.159 117.554 1.00 89.44 298 LEU A C 1
ATOM 2243 O O . LEU A 1 298 ? -74.015 -15.760 118.368 1.00 89.44 298 LEU A O 1
ATOM 2247 N N . ALA A 1 299 ? -72.114 -14.681 117.884 1.00 90.44 299 ALA A N 1
ATOM 2248 C CA . ALA A 1 299 ? -71.580 -14.766 119.242 1.00 90.44 299 ALA A CA 1
ATOM 2249 C C . ALA A 1 299 ? -72.407 -13.933 120.239 1.00 90.44 299 ALA A C 1
ATOM 2251 O O . ALA A 1 299 ? -72.689 -14.404 121.342 1.00 90.44 299 ALA A O 1
ATOM 2252 N N . ALA A 1 300 ? -72.836 -12.729 119.848 1.00 87.94 300 ALA A N 1
ATOM 2253 C CA . ALA A 1 300 ? -73.714 -11.888 120.658 1.00 87.94 300 ALA A CA 1
ATOM 2254 C C . ALA A 1 300 ? -75.109 -12.514 120.836 1.00 87.94 300 ALA A C 1
ATOM 2256 O O . ALA A 1 300 ? -75.622 -12.547 121.953 1.00 87.94 300 ALA A O 1
ATOM 2257 N N . GLU A 1 301 ? -75.695 -13.068 119.771 1.00 87.94 301 GLU A N 1
ATOM 2258 C CA . GLU A 1 301 ? -76.972 -13.793 119.811 1.00 87.94 301 GLU A CA 1
ATOM 2259 C C . GLU A 1 301 ? -76.887 -15.034 120.710 1.00 87.94 301 GLU A C 1
ATOM 2261 O O . GLU A 1 301 ? -77.750 -15.241 121.562 1.00 87.94 301 GLU A O 1
ATOM 2266 N N . ALA A 1 302 ? -75.815 -15.825 120.597 1.00 86.75 302 ALA A N 1
ATOM 2267 C CA . ALA A 1 302 ? -75.578 -16.976 121.465 1.00 86.75 302 ALA A CA 1
ATOM 2268 C C . ALA A 1 302 ? -75.426 -16.563 122.937 1.00 86.75 302 ALA A C 1
ATOM 2270 O O . ALA A 1 302 ? -75.951 -17.239 123.824 1.00 86.75 302 ALA A O 1
ATOM 2271 N N . GLN A 1 303 ? -74.741 -15.449 123.214 1.00 88.81 303 GLN A N 1
ATOM 2272 C CA . GLN A 1 303 ? -74.616 -14.918 124.570 1.00 88.81 303 GLN A CA 1
ATOM 2273 C C . GLN A 1 303 ? -75.963 -14.425 125.114 1.00 88.81 303 GLN A C 1
ATOM 2275 O O . GLN A 1 303 ? -76.301 -14.722 126.259 1.00 88.81 303 GLN A O 1
ATOM 2280 N N . ALA A 1 304 ? -76.763 -13.731 124.302 1.00 87.38 304 ALA A N 1
ATOM 2281 C CA . ALA A 1 304 ? -78.108 -13.306 124.680 1.00 87.38 304 ALA A CA 1
ATOM 2282 C C . ALA A 1 304 ? -79.021 -14.509 124.971 1.00 87.38 304 ALA A C 1
ATOM 2284 O O . ALA A 1 304 ? -79.715 -14.520 125.987 1.00 87.38 304 ALA A O 1
ATOM 2285 N N . ALA A 1 305 ? -78.968 -15.551 124.136 1.00 85.31 305 ALA A N 1
ATOM 2286 C CA . ALA A 1 305 ? -79.708 -16.793 124.347 1.00 85.31 305 ALA A CA 1
ATOM 2287 C C . ALA A 1 305 ? -79.282 -17.513 125.638 1.00 85.31 305 ALA A C 1
ATOM 2289 O O . ALA A 1 305 ? -80.135 -18.027 126.360 1.00 85.31 305 ALA A O 1
ATOM 2290 N N . ARG A 1 306 ? -77.983 -17.512 125.977 1.00 88.44 306 ARG A N 1
ATOM 2291 C CA . ARG A 1 306 ? -77.483 -18.043 127.260 1.00 88.44 306 ARG A CA 1
ATOM 2292 C C . ARG A 1 306 ? -78.046 -17.277 128.453 1.00 88.44 306 ARG A C 1
ATOM 2294 O O . ARG A 1 306 ? -78.587 -17.903 129.356 1.00 88.44 306 ARG A O 1
ATOM 2301 N N . VAL A 1 307 ? -77.996 -15.944 128.423 1.00 87.94 307 VAL A N 1
ATOM 2302 C CA . VAL A 1 307 ? -78.565 -15.097 129.488 1.00 87.94 307 VAL A CA 1
ATOM 2303 C C . VAL A 1 307 ? -80.072 -15.330 129.633 1.00 87.94 307 VAL A C 1
ATOM 2305 O O . VAL A 1 307 ? -80.579 -15.430 130.747 1.00 87.94 307 VAL A O 1
ATOM 2308 N N . GLN A 1 308 ? -80.800 -15.472 128.521 1.00 84.12 308 GLN A N 1
ATOM 2309 C CA . GLN A 1 308 ? -82.225 -15.814 128.550 1.00 84.12 308 GLN A CA 1
ATOM 2310 C C . GLN A 1 308 ? -82.482 -17.202 129.150 1.00 84.12 308 GLN A C 1
ATOM 2312 O O . GLN A 1 308 ? -83.413 -17.355 129.940 1.00 84.12 308 GLN A O 1
ATOM 2317 N N . ALA A 1 309 ? -81.666 -18.204 128.815 1.00 81.38 309 ALA A N 1
ATOM 2318 C CA . ALA A 1 309 ? -81.782 -19.547 129.377 1.00 81.38 309 ALA A CA 1
ATOM 2319 C C . ALA A 1 309 ? -81.498 -19.565 130.889 1.00 81.38 309 ALA A C 1
ATOM 2321 O O . ALA A 1 309 ? -82.251 -20.182 131.640 1.00 81.38 309 ALA A O 1
ATOM 2322 N N . GLU A 1 310 ? -80.468 -18.852 131.348 1.00 84.88 310 GLU A N 1
ATOM 2323 C CA . GLU A 1 310 ? -80.154 -18.691 132.775 1.00 84.88 310 GLU A CA 1
ATOM 2324 C C . GLU A 1 310 ? -81.287 -17.971 133.523 1.00 84.88 310 GLU A C 1
ATOM 2326 O O . GLU A 1 310 ? -81.712 -18.420 134.589 1.00 84.88 310 GLU A O 1
ATOM 2331 N N . ALA A 1 311 ? -81.847 -16.905 132.943 1.00 82.94 311 ALA A N 1
ATOM 2332 C CA . ALA A 1 311 ? -83.001 -16.209 133.506 1.00 82.94 311 ALA A CA 1
ATOM 2333 C C . ALA A 1 311 ? -84.243 -17.115 133.587 1.00 82.94 311 ALA A C 1
ATOM 2335 O O . ALA A 1 311 ? -84.948 -17.107 134.598 1.00 82.94 311 ALA A O 1
ATOM 2336 N N . ALA A 1 312 ? -84.495 -17.934 132.561 1.00 79.38 312 ALA A N 1
ATOM 2337 C CA . ALA A 1 312 ? -85.588 -18.904 132.559 1.00 79.38 312 ALA A CA 1
ATOM 2338 C C . ALA A 1 312 ? -85.391 -19.998 133.622 1.00 79.38 312 ALA A C 1
ATOM 2340 O O . ALA A 1 312 ? -86.341 -20.357 134.317 1.00 79.38 312 ALA A O 1
ATOM 2341 N N . GLN A 1 313 ? -84.163 -20.492 133.805 1.00 83.69 313 GLN A N 1
ATOM 2342 C CA . GLN A 1 313 ? -83.830 -21.446 134.868 1.00 83.69 313 GLN A CA 1
ATOM 2343 C C . GLN A 1 313 ? -84.018 -20.838 136.264 1.00 83.69 313 GLN A C 1
ATOM 2345 O O . GLN A 1 313 ? -84.594 -21.485 137.139 1.00 83.69 313 GLN A O 1
ATOM 2350 N N . ALA A 1 314 ? -83.598 -19.587 136.470 1.00 79.94 314 ALA A N 1
ATOM 2351 C CA . ALA A 1 314 ? -83.810 -18.873 137.727 1.00 79.94 314 ALA A CA 1
ATOM 2352 C C . ALA A 1 314 ? -85.307 -18.659 138.022 1.00 79.94 314 ALA A C 1
ATOM 2354 O O . ALA A 1 314 ? -85.753 -18.899 139.145 1.00 79.94 314 ALA A O 1
ATOM 2355 N N . ALA A 1 315 ? -86.097 -18.279 137.012 1.00 82.06 315 ALA A N 1
ATOM 2356 C CA . ALA A 1 315 ? -87.549 -18.150 137.136 1.00 82.06 315 ALA A CA 1
ATOM 2357 C C . ALA A 1 315 ? -88.218 -19.496 137.469 1.00 82.06 315 ALA A C 1
ATOM 2359 O O . ALA A 1 315 ? -89.087 -19.559 138.339 1.00 82.06 315 ALA A O 1
ATOM 2360 N N . GLN A 1 316 ? -87.777 -20.588 136.838 1.00 81.81 316 GLN A N 1
ATOM 2361 C CA . GLN A 1 316 ? -88.264 -21.937 137.131 1.00 81.81 316 GLN A CA 1
ATOM 2362 C C . GLN A 1 316 ? -87.952 -22.359 138.576 1.00 81.81 316 GLN A C 1
ATOM 2364 O O . GLN A 1 316 ? -88.823 -22.908 139.249 1.00 81.81 316 GLN A O 1
ATOM 2369 N N . ALA A 1 317 ? -86.745 -22.071 139.075 1.00 81.56 317 ALA A N 1
ATOM 2370 C CA . ALA A 1 317 ? -86.365 -22.340 140.463 1.00 81.56 317 ALA A CA 1
ATOM 2371 C C . ALA A 1 317 ? -87.192 -21.507 141.460 1.00 81.56 317 ALA A C 1
ATOM 2373 O O . ALA A 1 317 ? -87.618 -22.001 142.504 1.00 81.56 317 ALA A O 1
ATOM 2374 N N . GLN A 1 318 ? -87.486 -20.245 141.137 1.00 82.00 318 GLN A N 1
ATOM 2375 C CA . GLN A 1 318 ? -88.388 -19.430 141.954 1.00 82.00 318 GLN A CA 1
ATOM 2376 C C . GLN A 1 318 ? -89.801 -20.020 142.000 1.00 82.00 318 GLN A C 1
ATOM 2378 O O . GLN A 1 318 ? -90.373 -20.137 143.084 1.00 82.00 318 GLN A O 1
ATOM 2383 N N . LEU A 1 319 ? -90.345 -20.439 140.854 1.00 79.56 319 LEU A N 1
ATOM 2384 C CA . LEU A 1 319 ? -91.662 -21.074 140.773 1.00 79.56 319 LEU A CA 1
ATOM 2385 C C . LEU A 1 319 ? -91.724 -22.393 141.555 1.00 79.56 319 LEU A C 1
ATOM 2387 O O . LEU A 1 319 ? -92.715 -22.632 142.242 1.00 79.56 319 LEU A O 1
ATOM 2391 N N . SER A 1 320 ? -90.677 -23.227 141.516 1.00 82.06 320 SER A N 1
ATOM 2392 C CA . SER A 1 320 ? -90.641 -24.462 142.314 1.00 82.06 320 SER A CA 1
ATOM 2393 C C . SER A 1 320 ? -90.634 -24.167 143.814 1.00 82.06 320 SER A C 1
ATOM 2395 O O . SER A 1 320 ? -91.399 -24.771 144.561 1.00 82.06 320 SER A O 1
ATOM 2397 N N . THR A 1 321 ? -89.858 -23.169 144.246 1.00 82.06 321 THR A N 1
ATOM 2398 C CA . THR A 1 321 ? -89.812 -22.749 145.657 1.00 82.06 321 THR A CA 1
AT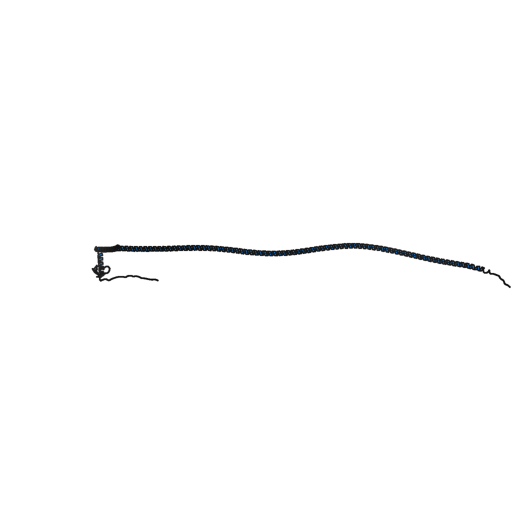OM 2399 C C . THR A 1 321 ? -91.172 -22.209 146.125 1.00 82.06 321 THR A C 1
ATOM 2401 O O . THR A 1 321 ? -91.627 -22.501 147.231 1.00 82.06 321 THR A O 1
ATOM 2404 N N . GLN A 1 322 ? -91.860 -21.442 145.271 1.00 79.88 322 GLN A N 1
ATOM 2405 C CA . GLN A 1 322 ? -93.218 -20.955 145.541 1.00 79.88 322 GLN A CA 1
ATOM 2406 C C . GLN A 1 322 ? -94.238 -22.098 145.627 1.00 79.88 322 GLN A C 1
ATOM 2408 O O . GLN A 1 322 ? -95.099 -22.077 146.508 1.00 79.88 322 GLN A O 1
ATOM 2413 N N . ALA A 1 323 ? -94.137 -23.105 144.755 1.00 77.56 323 ALA A N 1
ATOM 2414 C CA . ALA A 1 323 ? -95.008 -24.277 144.782 1.00 77.56 323 ALA A CA 1
ATOM 2415 C C . ALA A 1 323 ? -94.830 -25.095 146.074 1.00 77.56 323 ALA A C 1
ATOM 2417 O O . ALA A 1 323 ? -95.820 -25.448 146.715 1.00 77.56 323 ALA A O 1
ATOM 2418 N N . GLU A 1 324 ? -93.586 -25.323 146.509 1.00 81.19 324 GLU A N 1
ATOM 2419 C CA . GLU A 1 324 ? -93.281 -25.998 147.779 1.00 81.19 324 GLU A CA 1
ATOM 2420 C C . GLU A 1 324 ? -93.842 -25.228 148.986 1.00 81.19 324 GLU A C 1
ATOM 2422 O O . GLU A 1 324 ? -94.465 -25.817 149.875 1.00 81.19 324 GLU A O 1
ATOM 2427 N N . ALA A 1 325 ? -93.697 -23.899 148.999 1.00 78.44 325 ALA A N 1
ATOM 2428 C CA . ALA A 1 325 ? -94.251 -23.047 150.050 1.00 78.44 325 ALA A CA 1
ATOM 2429 C C . ALA A 1 325 ? -95.789 -23.102 150.097 1.00 78.44 325 ALA A C 1
ATOM 2431 O O . ALA A 1 325 ? -96.371 -23.251 151.177 1.00 78.44 325 ALA A O 1
ATOM 2432 N N . ALA A 1 326 ? -96.451 -23.040 148.936 1.00 76.75 326 ALA A N 1
ATOM 2433 C CA . ALA A 1 326 ? -97.903 -23.165 148.829 1.00 76.75 326 ALA A CA 1
ATOM 2434 C C . ALA A 1 326 ? -98.393 -24.540 149.318 1.00 76.75 326 ALA A C 1
ATOM 2436 O O . ALA A 1 326 ? -99.400 -24.633 150.023 1.00 76.75 326 ALA A O 1
ATOM 2437 N N . GLN A 1 327 ? -97.651 -25.606 149.016 1.00 81.00 327 GLN A N 1
ATOM 2438 C CA . GLN A 1 327 ? -97.971 -26.964 149.451 1.00 81.00 327 GLN A CA 1
ATOM 2439 C C . GLN A 1 327 ? -97.826 -27.134 150.973 1.00 81.00 327 GLN A C 1
ATOM 2441 O O . GLN A 1 327 ? -98.706 -27.713 151.616 1.00 81.00 327 GLN A O 1
ATOM 2446 N N . ALA A 1 328 ? -96.789 -26.550 151.580 1.00 79.38 328 ALA A N 1
ATOM 2447 C CA . ALA A 1 328 ? -96.625 -26.515 153.035 1.00 79.38 328 ALA A CA 1
ATOM 2448 C C . ALA A 1 328 ? -97.718 -25.688 153.743 1.00 79.38 328 ALA A C 1
ATOM 2450 O O . ALA A 1 328 ? -98.079 -25.961 154.891 1.00 79.38 328 ALA A O 1
ATOM 2451 N N . GLN A 1 329 ? -98.246 -24.655 153.083 1.00 79.56 329 GLN A N 1
ATOM 2452 C CA . GLN A 1 329 ? -99.352 -23.848 153.600 1.00 79.56 329 GLN A CA 1
ATOM 2453 C C . GLN A 1 329 ? -100.685 -24.609 153.534 1.00 79.56 329 GLN A C 1
ATOM 2455 O O . GLN A 1 329 ? -101.446 -24.595 154.503 1.00 79.56 329 GLN A O 1
ATOM 2460 N N . LEU A 1 330 ? -100.925 -25.355 152.450 1.00 80.38 330 LEU A N 1
ATOM 2461 C CA . LEU A 1 330 ? -102.086 -26.236 152.320 1.00 80.38 330 LEU A CA 1
ATOM 2462 C C . LEU A 1 330 ? -102.097 -27.317 153.414 1.00 80.38 330 LEU A C 1
ATOM 2464 O O . LEU A 1 330 ? -103.111 -27.488 154.089 1.00 80.38 330 LEU A O 1
ATOM 2468 N N . GLN A 1 331 ? -100.965 -27.985 153.655 1.00 83.56 331 GLN A N 1
ATOM 2469 C CA . GLN A 1 331 ? -100.846 -28.996 154.716 1.00 83.56 331 GLN A CA 1
ATOM 2470 C C . GLN A 1 331 ? -101.144 -28.426 156.111 1.00 83.56 331 GLN A C 1
ATOM 2472 O O . GLN A 1 331 ? -101.837 -29.064 156.903 1.00 83.56 331 GLN A O 1
ATOM 2477 N N . ARG A 1 332 ? -100.682 -27.201 156.404 1.00 84.31 332 ARG A N 1
ATOM 2478 C CA . ARG A 1 332 ? -101.008 -26.508 157.661 1.00 84.31 332 ARG A CA 1
ATOM 2479 C C . ARG A 1 332 ? -102.509 -26.252 157.805 1.00 84.31 332 ARG A C 1
ATOM 2481 O O . ARG A 1 332 ? -103.078 -26.596 158.835 1.00 84.31 332 ARG A O 1
ATOM 2488 N N . SER A 1 333 ? -103.158 -25.742 156.758 1.00 73.06 333 SER A N 1
ATOM 2489 C CA . SER A 1 333 ? -104.609 -25.499 156.778 1.00 73.06 333 SER A CA 1
ATOM 2490 C C . SER A 1 333 ? -105.439 -26.784 156.932 1.00 73.06 333 SER A C 1
ATOM 2492 O O . SER A 1 333 ? -106.484 -26.777 157.580 1.00 73.06 333 SER A O 1
ATOM 2494 N N . GLN A 1 334 ? -104.962 -27.913 156.394 1.00 80.50 334 GLN A N 1
ATOM 2495 C CA . GLN A 1 334 ? -105.601 -29.222 156.571 1.00 80.50 334 GLN A CA 1
ATOM 2496 C C . GLN A 1 334 ? -105.509 -29.706 158.025 1.00 80.50 334 GLN A C 1
ATOM 2498 O O . GLN A 1 334 ? -106.520 -30.119 158.591 1.00 80.50 334 GLN A O 1
ATOM 2503 N N . ALA A 1 335 ? -104.337 -29.580 158.656 1.00 78.62 335 ALA A N 1
ATOM 2504 C CA . ALA A 1 335 ? -104.159 -29.926 160.067 1.00 78.62 335 ALA A CA 1
ATOM 2505 C C . ALA A 1 335 ? -105.027 -29.055 160.999 1.00 78.62 335 ALA A C 1
ATOM 2507 O O . ALA A 1 335 ? -105.587 -29.554 161.979 1.00 78.62 335 ALA A O 1
ATOM 2508 N N . GLU A 1 336 ? -105.185 -27.767 160.678 1.00 77.56 336 GLU A N 1
ATOM 2509 C CA . GLU A 1 336 ? -106.088 -26.860 161.398 1.00 77.56 336 GLU A CA 1
ATOM 2510 C C . GLU A 1 336 ? -107.561 -27.280 161.266 1.00 77.56 336 GLU A C 1
ATOM 2512 O O . GLU A 1 336 ? -108.278 -27.318 162.267 1.00 77.56 336 GLU A O 1
ATOM 2517 N N . LEU A 1 337 ? -108.017 -27.664 160.068 1.00 76.00 337 LEU A N 1
ATOM 2518 C CA . LEU A 1 337 ? -109.388 -28.144 159.849 1.00 76.00 337 LEU A CA 1
ATOM 2519 C C . LEU A 1 337 ? -109.701 -29.436 160.619 1.00 76.00 337 LEU A C 1
ATOM 2521 O O . LEU A 1 337 ? -110.796 -29.572 161.172 1.00 76.00 337 LEU A O 1
ATOM 2525 N N . ASP A 1 338 ? -108.756 -30.373 160.680 1.00 80.62 338 ASP A N 1
ATOM 2526 C CA . ASP A 1 338 ? -108.939 -31.627 161.418 1.00 80.62 338 ASP A CA 1
ATOM 2527 C C . ASP A 1 338 ? -108.965 -31.399 162.936 1.00 80.62 338 ASP A C 1
ATOM 2529 O O . ASP A 1 338 ? -109.807 -31.968 163.635 1.00 80.62 338 ASP A O 1
ATOM 2533 N N . SER A 1 339 ? -108.128 -30.487 163.441 1.00 79.44 339 SER A N 1
ATOM 2534 C CA . SER A 1 339 ? -108.176 -30.008 164.830 1.00 79.44 339 SER A CA 1
ATOM 2535 C C . SER A 1 339 ? -109.556 -29.440 165.194 1.00 79.44 339 SER A C 1
ATOM 2537 O O . SER A 1 339 ? -110.159 -29.844 166.196 1.00 79.44 339 SER A O 1
ATOM 2539 N N . VAL A 1 340 ? -110.104 -28.562 164.346 1.00 78.12 340 VAL A N 1
ATOM 2540 C CA . VAL A 1 340 ? -111.426 -27.951 164.559 1.00 78.12 340 VAL A CA 1
ATOM 2541 C C . VAL A 1 340 ? -112.545 -29.001 164.531 1.00 78.12 340 VAL A C 1
ATOM 2543 O O . VAL A 1 340 ? -113.459 -28.943 165.357 1.00 78.12 340 VAL A O 1
ATOM 2546 N N . ARG A 1 341 ? -112.473 -30.010 163.650 1.00 82.50 341 ARG A N 1
ATOM 2547 C CA . ARG A 1 341 ? -113.446 -31.123 163.633 1.00 82.50 341 ARG A CA 1
ATOM 2548 C C . ARG A 1 341 ? -113.459 -31.916 164.933 1.00 82.50 341 ARG A C 1
ATOM 2550 O O . ARG A 1 341 ? -114.539 -32.220 165.439 1.00 82.50 341 ARG A O 1
ATOM 2557 N N . VAL A 1 342 ? -112.287 -32.247 165.472 1.00 81.81 342 VAL A N 1
ATOM 2558 C CA . VAL A 1 342 ? -112.179 -33.001 166.730 1.00 81.81 342 VAL A CA 1
ATOM 2559 C C . VAL A 1 342 ? -112.774 -32.202 167.892 1.00 81.81 342 VAL A C 1
ATOM 2561 O O . VAL A 1 342 ? -113.502 -32.763 168.710 1.00 81.81 342 VAL A O 1
ATOM 2564 N N . GLN A 1 343 ? -112.529 -30.889 167.950 1.00 77.56 343 GLN A N 1
ATOM 2565 C CA . GLN A 1 343 ? -113.125 -30.016 168.969 1.00 77.56 343 GLN A CA 1
ATOM 2566 C C . GLN A 1 343 ? -114.656 -29.969 168.875 1.00 77.56 343 GLN A C 1
ATOM 2568 O O . GLN A 1 343 ? -115.333 -30.056 169.900 1.00 77.56 343 GLN A O 1
ATOM 2573 N N . LEU A 1 344 ? -115.205 -29.893 167.659 1.00 80.44 344 LEU A N 1
ATOM 2574 C CA . LEU A 1 344 ? -116.651 -29.888 167.428 1.00 80.44 344 LEU A CA 1
ATOM 2575 C C . LEU A 1 344 ? -117.317 -31.210 167.844 1.00 80.44 344 LEU A C 1
ATOM 2577 O O . LEU A 1 344 ? -118.384 -31.198 168.451 1.00 80.44 344 LEU A O 1
ATOM 2581 N N . GLN A 1 345 ? -116.690 -32.353 167.557 1.00 80.69 345 GLN A N 1
ATOM 2582 C CA . GLN A 1 345 ? -117.200 -33.654 168.010 1.00 80.69 345 GLN A CA 1
ATOM 2583 C C . GLN A 1 345 ? -117.215 -33.760 169.540 1.00 80.69 345 GLN A C 1
ATOM 2585 O O . GLN A 1 345 ? -118.149 -34.317 170.117 1.00 80.69 345 GLN A O 1
ATOM 2590 N N . ARG A 1 346 ? -116.199 -33.195 170.202 1.00 81.56 346 ARG A N 1
ATOM 2591 C CA . ARG A 1 346 ? -116.088 -33.189 171.665 1.00 81.56 346 ARG A CA 1
ATOM 2592 C C . ARG A 1 346 ? -117.209 -32.381 172.320 1.00 81.56 346 ARG A C 1
ATOM 2594 O O . ARG A 1 346 ? -117.880 -32.898 173.208 1.00 81.56 346 ARG A O 1
ATOM 2601 N N . SER A 1 347 ? -117.473 -31.171 171.829 1.00 71.00 347 SER A N 1
ATOM 2602 C CA . SER A 1 347 ? -118.552 -30.325 172.356 1.00 71.00 347 SER A CA 1
ATOM 2603 C C . SER A 1 347 ? -119.944 -30.907 172.084 1.00 71.00 347 SER A C 1
ATOM 2605 O O . SER A 1 347 ? -120.838 -30.799 172.920 1.00 71.00 347 SER A O 1
ATOM 2607 N N . GLN A 1 348 ? -120.136 -31.593 170.953 1.00 77.69 348 GLN A N 1
ATOM 2608 C CA . GLN A 1 348 ? -121.385 -32.304 170.663 1.00 77.69 348 GLN A CA 1
ATOM 2609 C C . GLN A 1 348 ? -121.655 -33.452 171.648 1.00 77.69 348 GLN A C 1
ATOM 2611 O O . GLN A 1 348 ? -122.797 -33.625 172.076 1.00 77.69 348 GLN A O 1
ATOM 2616 N N . ALA A 1 349 ? -120.627 -34.210 172.041 1.00 75.19 349 ALA A N 1
ATOM 2617 C CA . ALA A 1 349 ? -120.763 -35.269 173.043 1.00 75.19 349 ALA A CA 1
ATOM 2618 C C . ALA A 1 349 ? -121.122 -34.705 174.432 1.00 75.19 349 ALA A C 1
ATOM 2620 O O . ALA A 1 349 ? -122.014 -35.232 175.098 1.00 75.19 349 ALA A O 1
ATOM 2621 N N . GLU A 1 350 ? -120.500 -33.589 174.828 1.00 76.25 350 GLU A N 1
ATOM 2622 C CA . GLU A 1 350 ? -120.791 -32.886 176.087 1.00 76.25 350 GLU A CA 1
ATOM 2623 C C . GLU A 1 350 ? -122.247 -32.390 176.153 1.00 76.25 350 GLU A C 1
ATOM 2625 O O . GLU A 1 350 ? -122.919 -32.549 177.175 1.00 76.25 350 GLU A O 1
ATOM 2630 N N . VAL A 1 351 ? -122.779 -31.861 175.044 1.00 78.00 351 VAL A N 1
ATOM 2631 C CA . VAL A 1 351 ? -124.187 -31.435 174.948 1.00 78.00 351 VAL A CA 1
ATOM 2632 C C . VAL A 1 351 ? -125.148 -32.621 175.098 1.00 78.00 351 VAL A C 1
ATOM 2634 O O . VAL A 1 351 ? -126.161 -32.509 175.793 1.00 78.00 351 VAL A O 1
ATOM 2637 N N . GLN A 1 352 ? -124.839 -33.772 174.494 1.00 76.69 352 GLN A N 1
ATOM 2638 C CA . GLN A 1 352 ? -125.680 -34.971 174.592 1.00 76.69 352 GLN A CA 1
ATOM 2639 C C . GLN A 1 352 ? -125.681 -35.592 175.997 1.00 76.69 352 GLN A C 1
ATOM 2641 O O . GLN A 1 352 ? -126.700 -36.141 176.425 1.00 76.69 352 GLN A O 1
ATOM 2646 N N . ASP A 1 353 ? -124.561 -35.529 176.719 1.00 77.31 353 ASP A N 1
ATOM 2647 C CA . ASP A 1 353 ? -124.487 -35.968 178.118 1.00 77.31 353 ASP A CA 1
ATOM 2648 C C . ASP A 1 353 ? -125.280 -35.031 179.045 1.00 77.31 353 ASP A C 1
ATOM 2650 O O . ASP A 1 353 ? -126.043 -35.505 179.893 1.00 77.31 353 ASP A O 1
ATOM 2654 N N . ALA A 1 354 ? -125.190 -33.712 178.840 1.00 72.06 354 ALA A N 1
ATOM 2655 C CA . ALA A 1 354 ? -125.959 -32.728 179.605 1.00 72.06 354 ALA A CA 1
ATOM 2656 C C . ALA A 1 354 ? -127.479 -32.877 179.402 1.00 72.06 354 ALA A C 1
ATOM 2658 O O . ALA A 1 354 ? -128.250 -32.800 180.358 1.00 72.06 354 ALA A O 1
ATOM 2659 N N . GLN A 1 355 ? -127.929 -33.163 178.176 1.00 78.06 355 GLN A N 1
ATOM 2660 C CA . GLN A 1 355 ? -129.347 -33.424 177.891 1.00 78.06 355 GLN A CA 1
ATOM 2661 C C . GLN A 1 355 ? -129.875 -34.669 178.620 1.00 78.06 355 GLN A C 1
ATOM 2663 O O . GLN A 1 355 ? -130.997 -34.660 179.134 1.00 78.06 355 GLN A O 1
ATOM 2668 N N . ARG A 1 356 ? -129.065 -35.731 178.709 1.00 79.38 356 ARG A N 1
ATOM 2669 C CA . ARG A 1 356 ? -129.435 -36.968 179.414 1.00 79.38 356 ARG A CA 1
ATOM 2670 C C . ARG A 1 356 ? -129.547 -36.778 180.929 1.00 79.38 356 ARG A C 1
ATOM 2672 O O . ARG A 1 356 ? -130.407 -37.409 181.543 1.00 79.38 356 ARG A O 1
ATOM 2679 N N . SER A 1 357 ? -128.724 -35.920 181.538 1.00 74.25 357 SER A N 1
ATOM 2680 C CA . SER A 1 357 ? -128.803 -35.653 182.984 1.00 74.25 357 SER A CA 1
ATOM 2681 C C . SER A 1 357 ? -130.065 -34.869 183.355 1.00 74.25 357 SER A C 1
ATOM 2683 O O . SER A 1 357 ? -130.738 -35.214 184.325 1.00 74.25 357 SER A O 1
ATOM 2685 N N . VAL A 1 358 ? -130.441 -33.886 182.530 1.00 77.44 358 VAL A N 1
ATOM 2686 C CA . VAL A 1 358 ? -131.661 -33.094 182.721 1.00 77.44 358 VAL A CA 1
ATOM 2687 C C . VAL A 1 358 ? -132.895 -33.990 182.648 1.00 77.44 358 VAL A C 1
ATOM 2689 O O . VAL A 1 358 ? -133.732 -33.928 183.542 1.00 77.44 358 VAL A O 1
ATOM 2692 N N . GLN A 1 359 ? -132.992 -34.886 181.659 1.00 76.81 359 GLN A N 1
ATOM 2693 C CA . GLN A 1 359 ? -134.138 -35.802 181.564 1.00 76.81 359 GLN A CA 1
ATOM 2694 C C . GLN A 1 359 ? -134.288 -36.727 182.782 1.00 76.81 359 GLN A C 1
ATOM 2696 O O . GLN A 1 359 ? -135.414 -36.990 183.201 1.00 76.81 359 GLN A O 1
ATOM 2701 N N . ARG A 1 360 ? -133.182 -37.183 183.390 1.00 73.06 360 ARG A N 1
ATOM 2702 C CA . ARG A 1 360 ? -133.247 -37.956 184.645 1.00 73.06 360 ARG A CA 1
ATOM 2703 C C . ARG A 1 360 ? -133.811 -37.137 185.802 1.00 73.06 360 ARG A C 1
ATOM 2705 O O . ARG A 1 360 ? -134.651 -37.648 186.533 1.00 73.06 360 ARG A O 1
ATOM 2712 N N . ALA A 1 361 ? -133.399 -35.878 185.933 1.00 70.06 361 ALA A N 1
ATOM 2713 C CA . ALA A 1 361 ? -133.875 -35.003 187.002 1.00 70.06 361 ALA A CA 1
ATOM 2714 C C . ALA A 1 361 ? -135.388 -34.717 186.905 1.00 70.06 361 ALA A C 1
ATOM 2716 O O . ALA A 1 361 ? -136.066 -34.657 187.928 1.00 70.06 361 ALA A O 1
ATOM 2717 N N . TRP A 1 362 ? -135.933 -34.598 185.687 1.00 70.06 362 TRP A N 1
ATOM 2718 C CA . TRP A 1 362 ? -137.380 -34.438 185.477 1.00 70.06 362 TRP A CA 1
ATOM 2719 C C . TRP A 1 362 ? -138.171 -35.693 185.876 1.00 70.06 362 TRP A C 1
ATOM 2721 O O . TRP A 1 362 ? -139.177 -35.581 186.571 1.00 70.06 362 TRP A O 1
ATOM 2731 N N . ALA A 1 363 ? -137.680 -36.888 185.528 1.00 69.25 363 ALA A N 1
ATOM 2732 C CA . ALA A 1 363 ? -138.326 -38.146 185.913 1.00 69.25 363 ALA A CA 1
ATOM 2733 C C . ALA A 1 363 ? -138.323 -38.381 187.439 1.00 69.25 363 ALA A C 1
ATOM 2735 O O . ALA A 1 363 ? -139.274 -38.934 187.991 1.00 69.25 363 ALA A O 1
ATOM 2736 N N . GLU A 1 364 ? -137.272 -37.943 188.138 1.00 62.25 364 GLU A N 1
ATOM 2737 C CA . GLU A 1 364 ? -137.191 -38.024 189.603 1.00 62.25 364 GLU A CA 1
ATOM 2738 C C . GLU A 1 364 ? -138.157 -37.056 190.310 1.00 62.25 364 GLU A C 1
ATOM 2740 O O . GLU A 1 364 ? -138.687 -37.393 191.373 1.00 62.25 364 GLU A O 1
ATOM 2745 N N . ALA A 1 365 ? -138.433 -35.891 189.713 1.00 63.25 365 ALA A N 1
ATOM 2746 C CA . ALA A 1 365 ? -139.391 -34.916 190.233 1.00 63.25 365 ALA A CA 1
ATOM 2747 C C . ALA A 1 365 ? -140.846 -35.405 190.108 1.00 63.25 365 ALA A C 1
ATOM 2749 O O . ALA A 1 365 ? -141.587 -35.369 191.095 1.00 63.25 365 ALA A O 1
ATOM 2750 N N . ASP A 1 366 ? -141.230 -35.955 188.951 1.00 68.31 366 ASP A N 1
ATOM 2751 C CA . ASP A 1 366 ? -142.576 -36.510 188.733 1.00 68.31 366 ASP A CA 1
ATOM 2752 C C . ASP A 1 366 ? -142.875 -37.669 189.706 1.00 68.31 366 ASP A C 1
ATOM 2754 O O . ASP A 1 366 ? -143.941 -37.723 190.327 1.00 68.31 366 ASP A O 1
ATOM 2758 N N . ALA A 1 367 ? -141.886 -38.537 189.955 1.00 63.22 367 ALA A N 1
ATOM 2759 C CA . ALA A 1 367 ? -142.003 -39.644 190.906 1.00 63.22 367 ALA A CA 1
ATOM 2760 C C . ALA A 1 367 ? -142.129 -39.195 192.379 1.00 63.22 367 ALA A C 1
ATOM 2762 O O . ALA A 1 367 ? -142.576 -39.964 193.239 1.00 63.22 367 ALA A O 1
ATOM 2763 N N . ALA A 1 368 ? -141.694 -37.980 192.725 1.00 58.94 368 ALA A N 1
ATOM 2764 C CA . ALA A 1 368 ? -141.911 -37.400 194.051 1.00 58.94 368 ALA A CA 1
ATOM 2765 C C . ALA A 1 368 ? -143.326 -36.807 194.180 1.00 58.94 368 ALA A C 1
ATOM 2767 O O . ALA A 1 368 ? -143.943 -36.891 195.245 1.00 58.94 368 ALA A O 1
ATOM 2768 N N . GLN A 1 369 ? -143.858 -36.269 193.082 1.00 60.47 369 GLN A N 1
ATOM 2769 C CA . GLN A 1 369 ? -145.165 -35.620 193.025 1.00 60.47 369 GLN A CA 1
ATOM 2770 C C . GLN A 1 369 ? -146.319 -36.635 193.095 1.00 60.47 369 GLN A C 1
ATOM 2772 O O . GLN A 1 369 ? -147.289 -36.415 193.823 1.00 60.47 369 GLN A O 1
ATOM 2777 N N . GLU A 1 370 ? -146.171 -37.806 192.465 1.00 60.31 370 GLU A N 1
ATOM 2778 C CA . GLU A 1 370 ? -147.113 -38.928 192.620 1.00 60.31 370 GLU A CA 1
ATOM 2779 C C . GLU A 1 370 ? -147.177 -39.463 194.060 1.00 60.31 370 GLU A C 1
ATOM 2781 O O . GLU A 1 370 ? -148.261 -39.764 194.569 1.00 60.31 370 GLU A O 1
ATOM 2786 N N . ARG A 1 371 ? -146.036 -39.526 194.762 1.00 58.62 371 ARG A N 1
ATOM 2787 C CA . ARG A 1 371 ? -145.984 -39.971 196.168 1.00 58.62 371 ARG A CA 1
ATOM 2788 C C . ARG A 1 371 ? -146.712 -39.013 197.114 1.00 58.62 371 ARG A C 1
ATOM 2790 O O . ARG A 1 371 ? -147.338 -39.465 198.072 1.00 58.62 371 ARG A O 1
ATOM 2797 N N . ALA A 1 372 ? -146.690 -37.711 196.826 1.00 59.25 372 ALA A N 1
ATOM 2798 C CA . ALA A 1 372 ? -147.469 -36.722 197.570 1.00 59.25 372 ALA A CA 1
ATOM 2799 C C . ALA A 1 372 ? -148.984 -36.875 197.326 1.00 59.25 372 ALA A C 1
ATOM 2801 O O . ALA A 1 372 ? -149.776 -36.742 198.261 1.00 59.25 372 ALA A O 1
ATOM 2802 N N . GLY A 1 373 ? -149.386 -37.230 196.099 1.00 60.44 373 GLY A N 1
ATOM 2803 C CA . GLY A 1 373 ? -150.784 -37.507 195.753 1.00 60.44 373 GLY A CA 1
ATOM 2804 C C . GLY A 1 373 ? -151.350 -38.748 196.453 1.00 60.44 373 GLY A C 1
ATOM 2805 O O . GLY A 1 373 ? -152.472 -38.717 196.962 1.00 60.44 373 GLY A O 1
ATOM 2806 N N . GLN A 1 374 ? -150.560 -39.821 196.559 1.00 59.22 374 GLN A N 1
ATOM 2807 C CA . GLN A 1 374 ? -151.003 -41.069 197.195 1.00 59.22 374 GLN A CA 1
ATOM 2808 C C . GLN A 1 374 ? -151.244 -40.932 198.708 1.00 59.22 374 GLN A C 1
ATOM 2810 O O . GLN A 1 374 ? -152.205 -41.503 199.223 1.00 59.22 374 GLN A O 1
ATOM 2815 N N . LEU A 1 375 ? -150.446 -40.129 199.421 1.00 59.34 375 LEU A N 1
ATOM 2816 C CA . LEU A 1 375 ? -150.647 -39.892 200.859 1.00 59.34 375 LEU A CA 1
ATOM 2817 C C . LEU A 1 375 ? -151.884 -39.025 201.154 1.00 59.34 375 LEU A C 1
ATOM 2819 O O . LEU A 1 375 ? -152.522 -39.199 202.191 1.00 59.34 375 LEU A O 1
ATOM 2823 N N . SER A 1 376 ? -152.267 -38.139 200.228 1.00 59.56 376 SER A N 1
ATOM 2824 C CA . SER A 1 376 ? -153.481 -37.316 200.339 1.00 59.56 376 SER A CA 1
ATOM 2825 C C . SER A 1 376 ? -154.766 -38.131 200.163 1.00 59.56 376 SER A C 1
ATOM 2827 O O . SER A 1 376 ? -155.774 -37.844 200.813 1.00 59.56 376 SER A O 1
ATOM 2829 N N . ALA A 1 377 ? -154.746 -39.134 199.280 1.00 59.94 377 ALA A N 1
ATOM 2830 C CA . ALA A 1 377 ? -155.904 -39.984 199.011 1.00 59.94 377 ALA A CA 1
ATOM 2831 C C . ALA A 1 377 ? -156.205 -40.928 200.189 1.00 59.94 377 ALA A C 1
ATOM 2833 O O . ALA A 1 377 ? -157.359 -41.091 200.574 1.00 59.94 377 ALA A O 1
ATOM 2834 N N . GLN A 1 378 ? -155.168 -41.473 200.832 1.00 51.25 378 GLN A N 1
ATOM 2835 C CA . GLN A 1 378 ? -155.332 -42.538 201.826 1.00 51.25 378 GLN A CA 1
ATOM 2836 C C . GLN A 1 378 ? -156.000 -42.138 203.147 1.00 51.25 378 GLN A C 1
ATOM 2838 O O . GLN A 1 378 ? -156.423 -43.027 203.879 1.00 51.25 378 GLN A O 1
ATOM 2843 N N . VAL A 1 379 ? -156.134 -40.854 203.490 1.00 54.25 379 VAL A N 1
ATOM 2844 C CA . VAL A 1 379 ? -156.732 -40.488 204.794 1.00 54.25 379 VAL A CA 1
ATOM 2845 C C . VAL A 1 379 ? -158.020 -39.670 204.670 1.00 54.25 379 VAL A C 1
ATOM 2847 O O . VAL A 1 379 ? -158.844 -39.709 205.583 1.00 54.25 379 VAL A O 1
ATOM 2850 N N . SER A 1 380 ? -158.313 -39.094 203.498 1.00 57.56 380 SER A N 1
ATOM 2851 C CA . SER A 1 380 ? -159.702 -38.711 203.170 1.00 57.56 380 SER A CA 1
ATOM 2852 C C . SER A 1 380 ? -160.642 -39.930 203.165 1.00 57.56 380 SER A C 1
ATOM 2854 O O . SER A 1 380 ? -161.813 -39.812 203.533 1.00 57.56 380 SER A O 1
ATOM 2856 N N . ASP A 1 381 ? -160.114 -41.122 202.869 1.00 56.56 381 ASP A N 1
ATOM 2857 C CA . ASP A 1 381 ? -160.867 -42.377 202.952 1.00 56.56 381 ASP A CA 1
ATOM 2858 C C . ASP A 1 381 ? -161.182 -42.812 204.394 1.00 56.56 381 ASP A C 1
ATOM 2860 O O . ASP A 1 381 ? -162.221 -43.431 204.630 1.00 56.56 381 ASP A O 1
ATOM 2864 N N . LEU A 1 382 ? -160.387 -42.417 205.400 1.00 53.22 382 LEU A N 1
ATOM 2865 C CA . LEU A 1 382 ? -160.720 -42.726 206.798 1.00 53.22 382 LEU A CA 1
ATOM 2866 C C . LEU A 1 382 ? -161.844 -41.826 207.347 1.00 53.22 382 LEU A C 1
ATOM 2868 O O . LEU A 1 382 ? -162.572 -42.230 208.253 1.00 53.22 382 LEU A O 1
ATOM 2872 N N . ALA A 1 383 ? -162.027 -40.630 206.776 1.00 54.62 383 ALA A N 1
ATOM 2873 C CA . ALA A 1 383 ? -163.106 -39.710 207.139 1.00 54.62 383 ALA A CA 1
ATOM 2874 C C . ALA A 1 383 ? -164.477 -40.121 206.557 1.00 54.62 383 ALA A C 1
ATOM 2876 O O . ALA A 1 383 ? -165.510 -39.765 207.123 1.00 54.62 383 ALA A O 1
ATOM 2877 N N . SER A 1 384 ? -164.503 -40.893 205.462 1.00 54.56 384 SER A N 1
ATOM 2878 C CA . SER A 1 384 ? -165.737 -41.215 204.723 1.00 54.56 384 SER A CA 1
ATOM 2879 C C . SER A 1 384 ? -166.443 -42.502 205.177 1.00 54.56 384 SER A C 1
ATOM 2881 O O . SER A 1 384 ? -167.603 -42.712 204.831 1.00 54.56 384 SER A O 1
ATOM 2883 N N . ALA A 1 385 ? -165.805 -43.358 205.983 1.00 46.84 385 ALA A N 1
ATOM 2884 C CA . ALA A 1 385 ? -166.357 -44.686 206.263 1.00 46.84 385 ALA A CA 1
ATOM 2885 C C . ALA A 1 385 ? -167.450 -44.757 207.351 1.00 46.84 385 ALA A C 1
ATOM 2887 O O . ALA A 1 385 ? -168.255 -45.680 207.288 1.00 46.84 385 ALA A O 1
ATOM 2888 N N . LEU A 1 386 ? -167.546 -43.859 208.344 1.00 50.06 386 LEU A N 1
ATOM 2889 C CA . LEU A 1 386 ? -168.460 -44.108 209.487 1.00 50.06 386 LEU A CA 1
ATOM 2890 C C . LEU A 1 386 ? -169.295 -42.903 209.966 1.00 50.06 386 LEU A C 1
ATOM 2892 O O . LEU A 1 386 ? -169.672 -42.818 211.132 1.00 50.06 386 LEU A O 1
ATOM 2896 N N . ALA A 1 387 ? -169.673 -42.028 209.027 1.00 48.50 387 ALA A N 1
ATOM 2897 C CA . ALA A 1 387 ? -170.760 -41.044 209.152 1.00 48.50 387 ALA A CA 1
ATOM 2898 C C . ALA A 1 387 ? -172.103 -41.516 208.520 1.00 48.50 387 ALA A C 1
ATOM 2900 O O . ALA A 1 387 ? -173.010 -40.711 208.329 1.00 48.50 387 ALA A O 1
ATOM 2901 N N . ALA A 1 388 ? -172.270 -42.816 208.228 1.00 48.12 388 ALA A N 1
ATOM 2902 C CA . ALA A 1 388 ? -173.526 -43.431 207.763 1.00 48.12 388 ALA A CA 1
ATOM 2903 C C . ALA A 1 388 ? -174.159 -44.310 208.881 1.00 48.12 388 ALA A C 1
ATOM 2905 O O . ALA A 1 388 ? -173.774 -45.460 209.047 1.00 48.12 388 ALA A O 1
ATOM 2906 N N . LEU A 1 389 ? -174.941 -43.737 209.814 1.00 37.56 389 LEU A N 1
ATOM 2907 C CA . LEU A 1 389 ? -176.428 -43.715 209.871 1.00 37.56 389 LEU A CA 1
ATOM 2908 C C . LEU A 1 389 ? -177.104 -44.846 210.701 1.00 37.56 389 LEU A C 1
ATOM 2910 O O . LEU A 1 389 ? -177.165 -45.995 210.278 1.00 37.56 389 LEU A O 1
ATOM 2914 N N . GLY A 1 390 ? -177.720 -44.481 211.841 1.00 40.06 390 GLY A N 1
ATOM 2915 C CA . GLY A 1 390 ? -178.968 -45.107 212.348 1.00 40.06 390 GLY A CA 1
ATOM 2916 C C . GLY A 1 390 ? -180.218 -44.411 211.758 1.00 40.06 390 GLY A C 1
ATOM 2917 O O . GLY A 1 390 ? -180.053 -43.654 210.803 1.00 40.06 390 GLY A O 1
ATOM 2918 N N . PRO A 1 391 ? -181.429 -44.461 212.368 1.00 67.62 391 PRO A N 1
ATOM 2919 C CA . PRO A 1 391 ? -182.199 -45.571 212.963 1.00 67.62 391 PRO A CA 1
ATOM 2920 C C . PRO A 1 391 ? -183.631 -45.726 212.345 1.00 67.62 391 PRO A C 1
ATOM 2922 O O . PRO A 1 391 ? -184.181 -44.782 211.782 1.00 67.62 391 PRO A O 1
ATOM 2925 N N . GLY A 1 392 ? -184.294 -46.887 212.503 1.00 40.12 392 GLY A N 1
ATOM 2926 C CA . GLY A 1 392 ? -185.694 -47.119 212.078 1.00 40.12 392 GLY A CA 1
ATOM 2927 C C . GLY A 1 392 ? -186.300 -48.449 212.580 1.00 40.12 392 GLY A C 1
ATOM 2928 O O . GLY A 1 392 ? -185.599 -49.443 212.696 1.00 40.12 392 GLY A O 1
ATOM 2929 N N . ARG A 1 393 ? -187.597 -48.434 212.918 1.00 48.19 393 ARG A N 1
ATOM 2930 C CA . ARG A 1 393 ? -188.382 -49.315 213.825 1.00 48.19 393 ARG A CA 1
ATOM 2931 C C . ARG A 1 393 ? -189.120 -50.482 213.125 1.00 48.19 393 ARG A C 1
ATOM 2933 O O . ARG A 1 393 ? -189.522 -50.299 211.982 1.00 48.19 393 ARG A O 1
ATOM 2940 N N . SER A 1 394 ? -189.433 -51.579 213.843 1.00 43.47 394 SER A N 1
ATOM 2941 C CA . SER A 1 394 ? -190.696 -52.374 213.755 1.00 43.47 394 SER A CA 1
ATOM 2942 C C . SER A 1 394 ? -190.729 -53.577 214.732 1.00 43.47 394 SER A C 1
ATOM 2944 O O . SER A 1 394 ? -189.682 -53.885 215.298 1.00 43.47 394 SER A O 1
ATOM 2946 N N . PRO A 1 395 ? -191.902 -54.203 215.001 1.00 65.56 395 PRO A N 1
ATOM 2947 C CA . PRO A 1 395 ? -192.313 -54.550 216.364 1.00 65.56 395 PRO A CA 1
ATOM 2948 C C . PRO A 1 395 ? -192.698 -56.026 216.599 1.00 65.56 395 PRO A C 1
ATOM 2950 O O . PRO A 1 395 ? -193.131 -56.721 215.683 1.00 65.56 395 PRO A O 1
ATOM 2953 N N . ALA A 1 396 ? -192.622 -56.438 217.865 1.00 46.88 396 ALA A N 1
ATOM 2954 C CA . ALA A 1 396 ? -193.571 -57.238 218.654 1.00 46.88 396 ALA A CA 1
ATOM 2955 C C . ALA A 1 396 ? -192.966 -57.381 220.055 1.00 46.88 396 ALA A C 1
ATOM 2957 O O . ALA A 1 396 ? -191.758 -57.705 220.118 1.00 46.88 396 ALA A O 1
#

Sequence (396 aa):
MADDDILPTQRLAGSAPAAAPDEPVETRPCAHCGRPVPQRASAGRPFRYCRDNDGECQRASRNVRMRHRAAPGLAGQVARTWEAVDRLDQLVVTLSEALHAEMSPAGVERQVAEVRAETSRQIAAAHTERDDARRDGERAVQQAAVAVQEAMAARAERDDARQQAETARRQADTAAAQAAEALAARDEAQAAAGAAAALRAQAENDRDAARAQLETVRHDLDAARRENDAVRRELDTARGAARELAAARDSATAQAERAVQDRDSVREQLSAANDRLTAATAQLQDRDTQLTAVRAQLAAEAQAARVQAEAAQAAQAQLSTQAEAAQAQLQRSQAELDSVRVQLQRSQAEVQDAQRSVQRAWAEADAAQERAGQLSAQVSDLASALAALGPGRSPA

Radius of gyration: 147.34 Å; chains: 1; bounding box: 318×76×367 Å